Protein AF-A0A131XRS8-F1 (afdb_monomer)

Radius of gyration: 28.06 Å; Cα contacts (8 Å, |Δi|>4): 488; chains: 1; bounding box: 58×89×79 Å

Secondary structure (DSSP, 8-state):
--TTHHHHHHHHHHHHHHHH-S---HHHHHHHHHHHHHHHTSS-HHHHHHHHHHHHHHHHHHHHHHHHHHHHH-----S---GGGGGG--SSPPTTS-HHHHHHHHHHHHHHHHHTTPPPSSSTT-----HHHHHHHHHHHHHH-HHHHHH-HHHHHHIIIIIHHHHHHHHSGGG-SS-S---HHHHHHHHHHHHHHHHHHTTT-HHHHHHHHHHHHHTTSTTS-HHHHHHHHHHHHHHHT-HHHHHHHIIIIITSTTS--HHHHHHHHHHHHHHHHHHS-------------------------------------------------EEEETTEEEE--TTT-BTTB---TTTT-TT-SSPPPPPTTHHHHHHHHHHHHHHHHHHHHHHHHHHHHHHTT-TT---HHHHHHHHHHHHHHHHHHHHHHHHHHHHB-SHHHHHHHHHHHHHH-

Foldseek 3Di:
DPPCPVLLVLLVVLLCVQQVDPPQFALRLLQSLLSLLVQLPDPDPVSVVSSLVSNLSNLVSLLVVVVVVCVVPDPDDQPDDDLVVPLVPALFFDPSDDGSLRRNLLVLLQLLCVLVVHHRHNNPPNNDDDNLSSLVSLLSCLQPRVVSCVRDVSSLSCVAVGVLVSLVLLPDPPNDPDDDDDFQLNLLSSLSSLLSCLVRPCVSCVPSNLVSLVVLLVQLDPVHPPLSNLSSLLSLLVQLLALVSLLCLCVSALPDPPHDNSSLSNLQSLLVSLVCLQVVPDQPPPPPPDPDDDDDDDDDDDDDDDDDDDDDDDDDDDDPDPPPDDPFWWFADPNDIFGQDPVLADQSGRDRPQSPPNVDRDRDDDDTNSSNNSSLSSLLSNLVSLLVLLVVLVVVCVVVVVPPPSPVVSVVSSVSSLVSNVVSSCSRLVSRCVRTPDPVSNVSSVVSVVSSD

Organism: Ixodes ricinus (NCBI:txid34613)

pLDDT: mean 84.42, std 19.64, range [26.69, 98.5]

Nearest PDB structures (foldseek):
  5xbk-assembly4_C  TM=3.001E-01  e=2.025E-02  Homo sapiens
  7jtk-assembly1_X  TM=3.242E-01  e=5.800E-02  Chlamydomonas reinhardtii
  6qb5-assembly4_D  TM=3.176E-01  e=1.808E-01  Homo sapiens
  2xpi-assembly1_A  TM=1.684E-01  e=1.992E+00  Schizosaccharomyces pombe

InterPro domains:
  IPR032629 Mon2/Sec7/BIG1-like, dimerisation and cyclophilin-binding domain [PF16213] (1-70)
  IPR032691 Mon2/Sec7/BIG1-like, HUS domain [PF12783] (101-262)

Mean predicted aligned error: 9.71 Å

Solvent-accessible surface area (backbone atoms only — not comparable to full-atom values): 26339 Å² total; per-residue (Å²): 130,76,84,59,53,68,61,46,53,47,52,53,50,53,49,52,57,60,71,74,43,80,85,67,51,59,75,60,35,31,51,55,52,30,51,35,52,56,42,31,75,44,91,49,65,70,46,15,55,52,23,51,55,48,44,55,52,51,56,50,47,41,49,52,43,26,55,53,49,49,71,72,64,53,93,70,85,63,75,87,81,64,71,74,69,60,75,78,59,64,63,65,58,63,86,68,48,53,75,45,46,24,45,39,49,45,52,50,52,25,44,55,32,36,48,74,71,43,79,41,63,53,41,67,90,52,87,78,72,57,52,58,59,34,41,49,51,52,32,50,47,57,66,74,45,48,62,60,39,71,73,36,69,70,45,40,45,46,44,62,75,44,48,49,54,49,55,55,46,72,69,38,83,85,68,56,101,65,83,96,66,87,57,43,49,52,54,46,41,51,52,52,36,50,46,42,46,52,76,77,37,36,95,82,35,57,76,61,41,52,55,52,52,52,50,43,46,60,30,48,42,87,90,45,57,68,59,52,24,45,50,29,48,41,49,47,31,53,48,27,57,31,36,69,56,52,49,49,38,32,68,73,18,49,72,37,95,90,47,66,44,56,47,28,50,44,36,34,43,44,19,51,42,48,50,44,58,59,71,67,52,77,84,71,80,73,81,75,81,74,86,76,89,73,91,81,93,82,90,83,91,82,90,82,82,84,88,80,88,83,89,89,77,95,76,81,88,73,87,86,68,94,63,86,68,72,87,70,46,30,36,48,38,98,87,39,75,37,44,48,48,78,85,60,47,54,86,78,45,73,51,55,75,72,69,64,50,73,89,44,71,65,75,67,87,76,62,84,21,51,64,54,36,49,40,51,41,30,55,51,22,40,48,53,20,53,51,49,47,52,55,48,53,52,53,54,38,61,74,67,70,45,88,88,58,72,51,69,62,59,58,48,49,54,52,46,56,49,64,43,31,45,67,21,48,52,61,31,52,53,51,50,51,75,11,42,71,36,70,68,63,38,50,51,49,52,52,48,52,61,71,70,104

Sequence (453 aa):
MESGIEELKLLQTVTLLLTANSVVQGDTLAKALVLCFRLHFTKNSTTNNTASATVRQLVAAVFERVQAEDAALGDVKTDNLNLEELKAGSRHPPKSLQPCAADAFLLFQDLVQMVNADQPLWLIGLTEMTRTLGLELLESILASFPEAFLRHPEFRFLLKERVCPLVIKLFSPNARQAPDRPFFPISMRLVRVVSVLIHRFYATLVTECEIFLSLVVKFLDHEKPNWQRTLALEVLHRMCTQPELLRSFCESYDMKDHSTKIFQDMVNALGAYVQALFVNAPCHHHHYYHPVGGGGPGMGPGAGAAPSVPAGGAGGGGSTASLAQPPQAAFLYRGVWMPLLPHVASPGVPKATYMEMLDRVEPPTIADGYGVSLGYLCLLDIVSSITTVVERDEKEAAARGTEGAADTLNGRLHRQLVSSSWCGLLAALSLLLDASTEEAATEEILKTMQRFA

Structure (mmCIF, N/CA/C/O backbone):
data_AF-A0A131XRS8-F1
#
_entry.id   AF-A0A131XRS8-F1
#
loop_
_atom_site.group_PDB
_atom_site.id
_atom_site.type_symbol
_atom_site.label_atom_id
_atom_site.label_alt_id
_atom_site.label_comp_id
_atom_site.label_asym_id
_atom_site.label_entity_id
_atom_site.label_seq_id
_atom_site.pdbx_PDB_ins_code
_atom_site.Cartn_x
_atom_site.Cartn_y
_atom_site.Cartn_z
_atom_site.occupancy
_atom_site.B_iso_or_equiv
_atom_site.auth_seq_id
_atom_site.auth_comp_id
_atom_site.auth_asym_id
_atom_site.auth_atom_id
_atom_site.pdbx_PDB_model_num
ATOM 1 N N . MET A 1 1 ? -33.907 -24.112 21.592 1.00 45.97 1 MET A N 1
ATOM 2 C CA . MET A 1 1 ? -33.484 -22.699 21.595 1.00 45.97 1 MET A CA 1
ATOM 3 C C . MET A 1 1 ? -32.416 -22.599 20.521 1.00 45.97 1 MET A C 1
ATOM 5 O O . MET A 1 1 ? -31.405 -23.280 20.639 1.00 45.97 1 MET A O 1
ATOM 9 N N . GLU A 1 2 ? -32.727 -21.959 19.396 1.00 54.91 2 GLU A N 1
ATOM 10 C CA . GLU A 1 2 ? -31.863 -21.921 18.207 1.00 54.91 2 GLU A CA 1
ATOM 11 C C . GLU A 1 2 ? -30.539 -21.227 18.565 1.00 54.91 2 GLU A C 1
ATOM 13 O O . GLU A 1 2 ? -30.505 -20.037 18.871 1.00 54.91 2 GLU A O 1
ATOM 18 N N . SER A 1 3 ? -29.460 -22.010 18.628 1.00 71.44 3 SER A N 1
ATOM 19 C CA . SER A 1 3 ? -28.134 -21.537 19.033 1.00 71.44 3 SER A CA 1
ATOM 20 C C . SER A 1 3 ? -27.657 -20.424 18.092 1.00 71.44 3 SER A C 1
ATOM 22 O O . SER A 1 3 ? -27.620 -20.629 16.880 1.00 71.44 3 SER A O 1
ATOM 24 N N . GLY A 1 4 ? -27.283 -19.261 18.633 1.00 77.31 4 GLY A N 1
ATOM 25 C CA . GLY A 1 4 ? -26.708 -18.152 17.862 1.00 77.31 4 GLY A CA 1
ATOM 26 C C . GLY A 1 4 ? -27.654 -16.983 17.556 1.00 77.31 4 GLY A C 1
ATOM 27 O O . GLY A 1 4 ? -27.188 -15.940 17.101 1.00 77.31 4 GLY A O 1
ATOM 28 N N . ILE A 1 5 ? -28.972 -17.114 17.763 1.00 86.81 5 ILE A N 1
ATOM 29 C CA . ILE A 1 5 ? -29.929 -16.052 17.387 1.00 86.81 5 ILE A CA 1
ATOM 30 C C . ILE A 1 5 ? -29.775 -14.799 18.234 1.00 86.81 5 ILE A C 1
ATOM 32 O O . ILE A 1 5 ? -29.899 -13.686 17.720 1.00 86.81 5 ILE A O 1
ATOM 36 N N . GLU A 1 6 ? -29.550 -14.970 19.531 1.00 89.56 6 GLU A N 1
ATOM 37 C CA . GLU A 1 6 ? -29.418 -13.850 20.458 1.00 89.56 6 GLU A CA 1
ATOM 38 C C . GLU A 1 6 ? -28.185 -13.023 20.105 1.00 89.56 6 GLU A C 1
ATOM 40 O O . GLU A 1 6 ? -28.276 -11.803 19.997 1.00 89.56 6 GLU A O 1
ATOM 45 N N . GLU A 1 7 ? -27.069 -13.685 19.802 1.00 93.06 7 GLU A N 1
ATOM 46 C CA . GLU A 1 7 ? -25.827 -13.053 19.375 1.00 93.06 7 GLU A CA 1
ATOM 47 C C . GLU A 1 7 ? -25.999 -12.288 18.058 1.00 93.06 7 GLU A C 1
ATOM 49 O O . GLU A 1 7 ? -25.527 -11.158 17.937 1.00 93.06 7 GLU A O 1
ATOM 54 N N . LEU A 1 8 ? -26.718 -12.856 17.083 1.00 92.25 8 LEU A N 1
ATOM 55 C CA . LEU A 1 8 ? -26.992 -12.185 15.809 1.00 92.25 8 LEU A CA 1
ATOM 56 C C . LEU A 1 8 ? -27.886 -10.953 15.986 1.00 92.25 8 LEU A C 1
ATOM 58 O O . LEU A 1 8 ? -27.578 -9.889 15.446 1.00 92.25 8 LEU A O 1
ATOM 62 N N . LYS A 1 9 ? -28.963 -11.060 16.774 1.00 93.44 9 LYS A N 1
ATOM 63 C CA . LYS A 1 9 ? -29.832 -9.913 17.089 1.00 93.44 9 LYS A CA 1
ATOM 64 C C . LYS A 1 9 ? -29.069 -8.820 17.827 1.00 93.44 9 LYS A C 1
ATOM 66 O O . LYS A 1 9 ? -29.306 -7.633 17.596 1.00 93.44 9 LYS A O 1
ATOM 71 N N . LEU A 1 10 ? -28.140 -9.214 18.690 1.00 94.44 10 LEU A N 1
ATOM 72 C CA . LEU A 1 10 ? -27.289 -8.293 19.419 1.00 94.44 10 LEU A CA 1
ATOM 73 C C . LEU A 1 10 ? -26.349 -7.549 18.456 1.00 94.44 10 LEU A C 1
ATOM 75 O O . LEU A 1 10 ? -26.332 -6.319 18.477 1.00 94.44 10 LEU A O 1
ATOM 79 N N . LEU A 1 11 ? -25.658 -8.254 17.552 1.00 94.88 11 LEU A N 1
ATOM 80 C CA . LEU A 1 11 ? -24.825 -7.634 16.509 1.00 94.88 11 LEU A CA 1
ATOM 81 C C . LEU A 1 11 ? -25.625 -6.657 15.641 1.00 94.88 11 LEU A C 1
ATOM 83 O O . LEU A 1 11 ? -25.175 -5.535 15.420 1.00 94.88 11 LEU A O 1
ATOM 87 N N . GLN A 1 12 ? -26.823 -7.042 15.196 1.00 94.31 12 GLN A N 1
ATOM 88 C CA . GLN A 1 12 ? -27.704 -6.177 14.401 1.00 94.31 12 GLN A CA 1
ATOM 89 C C . GLN A 1 12 ? -28.099 -4.905 15.160 1.00 94.31 12 GLN A C 1
ATOM 91 O O . GLN A 1 12 ? -28.026 -3.805 14.614 1.00 94.31 12 GLN A O 1
ATOM 96 N N . THR A 1 13 ? -28.476 -5.048 16.433 1.00 94.19 13 THR A N 1
ATOM 97 C CA . THR A 1 13 ? -28.906 -3.922 17.274 1.00 94.19 13 THR A CA 1
ATOM 98 C C . THR A 1 13 ? -27.754 -2.957 17.543 1.00 94.19 13 THR A C 1
ATOM 100 O O . THR A 1 13 ? -27.927 -1.748 17.411 1.00 94.19 13 THR A O 1
ATOM 103 N N . VAL A 1 14 ? -26.567 -3.478 17.874 1.00 94.31 14 VAL A N 1
ATOM 104 C CA . VAL A 1 14 ? -25.366 -2.656 18.088 1.00 94.31 14 VAL A CA 1
ATOM 105 C C . VAL A 1 14 ? -24.944 -1.961 16.799 1.00 94.31 14 VAL A C 1
ATOM 107 O O . VAL A 1 14 ? -24.640 -0.772 16.835 1.00 94.31 14 VAL A O 1
ATOM 110 N N 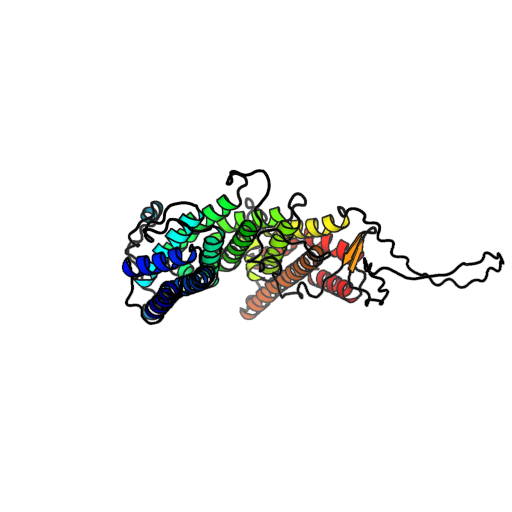. THR A 1 15 ? -24.986 -2.667 15.664 1.00 94.31 15 THR A N 1
ATOM 111 C CA . THR A 1 15 ? -24.682 -2.078 14.353 1.00 94.31 15 THR A CA 1
ATOM 112 C C . THR A 1 15 ? -25.579 -0.877 14.098 1.00 94.31 15 THR A C 1
ATOM 114 O O . THR A 1 15 ? -25.073 0.225 13.931 1.00 94.31 15 THR A O 1
ATOM 117 N N . LEU A 1 16 ? -26.901 -1.061 14.177 1.00 94.25 16 LEU A N 1
ATOM 118 C CA . LEU A 1 16 ? -27.862 0.015 13.948 1.00 94.25 16 LEU A CA 1
ATOM 119 C C . LEU A 1 16 ? -27.659 1.189 14.914 1.00 94.25 16 LEU A C 1
ATOM 121 O O . LEU A 1 16 ? -27.675 2.342 14.490 1.00 94.25 16 LEU A O 1
ATOM 125 N N . LEU A 1 17 ? -27.452 0.909 16.203 1.00 92.81 17 LEU A N 1
ATOM 126 C CA . LEU A 1 17 ? -27.265 1.940 17.223 1.00 92.81 17 LEU A CA 1
ATOM 127 C C . LEU A 1 17 ? -26.043 2.821 16.933 1.00 92.81 17 LEU A C 1
ATOM 129 O O . LEU A 1 17 ? -26.112 4.038 17.107 1.00 92.81 17 LEU A O 1
ATOM 133 N N . LEU A 1 18 ? -24.938 2.211 16.500 1.00 93.00 18 LEU A N 1
ATOM 134 C CA . LEU A 1 18 ? -23.687 2.913 16.235 1.00 93.00 18 LEU A CA 1
ATOM 135 C C . LEU A 1 18 ? -23.654 3.563 14.846 1.00 93.00 18 LEU A C 1
ATOM 137 O O . LEU A 1 18 ? -23.062 4.627 14.695 1.00 93.00 18 LEU A O 1
ATOM 141 N N . THR A 1 19 ? -24.296 2.990 13.832 1.00 92.31 19 THR A N 1
ATOM 142 C CA . THR A 1 19 ? -24.294 3.594 12.491 1.00 92.31 19 THR A CA 1
ATOM 143 C C . THR A 1 19 ? -25.358 4.677 12.326 1.00 92.31 19 THR A C 1
ATOM 145 O O . THR A 1 19 ? -25.192 5.554 11.489 1.00 92.31 19 THR A O 1
ATOM 148 N N . ALA A 1 20 ? -26.453 4.644 13.096 1.00 89.62 20 ALA A N 1
ATOM 149 C CA . ALA A 1 20 ? -27.549 5.603 12.937 1.00 89.62 20 ALA A CA 1
ATOM 150 C C . ALA A 1 20 ? -27.345 6.923 13.696 1.00 89.62 20 ALA A C 1
ATOM 152 O O . ALA A 1 20 ? -27.911 7.936 13.299 1.00 89.62 20 ALA A O 1
ATOM 153 N N . ASN A 1 21 ? -26.581 6.924 14.796 1.00 85.25 21 ASN A N 1
ATOM 154 C CA . ASN A 1 21 ? -26.464 8.081 15.686 1.00 85.25 21 ASN A CA 1
ATOM 155 C C . ASN A 1 21 ? -25.031 8.264 16.205 1.00 85.25 21 ASN A C 1
ATOM 157 O O . ASN A 1 21 ? -24.323 7.291 16.458 1.00 85.25 21 ASN A O 1
ATOM 161 N N . SER A 1 22 ? -24.642 9.510 16.486 1.00 85.12 22 SER A N 1
ATOM 162 C CA . SER A 1 22 ? -23.372 9.864 17.145 1.00 85.12 22 SER A CA 1
ATOM 163 C C . SER A 1 22 ? -23.469 9.954 18.675 1.00 85.12 22 SER A C 1
ATOM 165 O O . SER A 1 22 ? -22.486 10.270 19.331 1.00 85.12 22 SER A O 1
ATOM 167 N N . VAL A 1 23 ? -24.636 9.645 19.258 1.00 88.44 23 VAL A N 1
ATOM 168 C CA . VAL A 1 23 ? -24.903 9.754 20.708 1.00 88.44 23 VAL A CA 1
ATOM 169 C C . VAL A 1 23 ? -24.022 8.810 21.536 1.00 88.44 23 VAL A C 1
ATOM 171 O O . VAL A 1 23 ? -23.681 9.110 22.678 1.00 88.44 23 VAL A O 1
ATOM 174 N N . VAL A 1 24 ? -23.657 7.652 20.979 1.00 92.19 24 VAL A N 1
ATOM 175 C CA . VAL A 1 24 ? -22.820 6.667 21.672 1.00 92.19 24 VAL A CA 1
ATOM 176 C C . VAL A 1 24 ? -21.345 7.007 21.471 1.00 92.19 24 VAL A C 1
ATOM 178 O O . VAL A 1 24 ? -20.814 6.790 20.378 1.00 92.19 24 VAL A O 1
ATOM 181 N N . GLN A 1 25 ? -20.709 7.501 22.537 1.00 93.62 25 GLN A N 1
ATOM 182 C CA . GLN A 1 25 ? -19.311 7.952 22.586 1.00 93.62 25 GLN A CA 1
ATOM 183 C C . GLN A 1 25 ? -18.570 7.379 23.809 1.00 93.62 25 GLN A C 1
ATOM 185 O O . GLN A 1 25 ? -19.194 6.849 24.744 1.00 93.62 25 GLN A O 1
ATOM 190 N N . GLY A 1 26 ? -17.240 7.489 23.815 1.00 94.38 26 GLY A N 1
ATOM 191 C CA . GLY A 1 26 ? -16.381 7.177 24.958 1.00 94.38 26 GLY A CA 1
ATOM 192 C C . GLY A 1 26 ? -16.512 5.734 25.453 1.00 94.38 26 GLY A C 1
ATOM 193 O O . GLY A 1 26 ? -16.621 4.788 24.673 1.00 94.38 26 GLY A O 1
ATOM 194 N N . ASP A 1 27 ? -16.547 5.543 26.777 1.00 94.50 27 ASP A N 1
ATOM 195 C CA . ASP A 1 27 ? -16.618 4.211 27.405 1.00 94.50 27 ASP A CA 1
ATOM 196 C C . ASP A 1 27 ? -17.818 3.365 26.925 1.00 94.50 27 ASP A C 1
ATOM 198 O O . ASP A 1 27 ? -17.756 2.134 26.937 1.00 94.50 27 ASP A O 1
ATOM 202 N N . THR A 1 28 ? -18.927 3.993 26.517 1.00 94.81 28 THR A N 1
ATOM 203 C CA . THR A 1 28 ? -20.107 3.264 26.019 1.00 94.81 28 THR A CA 1
ATOM 204 C C . THR A 1 28 ? -19.855 2.708 24.620 1.00 94.81 28 THR A C 1
ATOM 206 O O . THR A 1 28 ? -20.197 1.555 24.351 1.00 94.81 28 THR A O 1
ATOM 209 N N . LEU A 1 29 ? -19.202 3.491 23.756 1.00 96.56 29 LEU A N 1
ATOM 210 C CA . LEU A 1 29 ? -18.759 3.039 22.439 1.00 96.56 29 LEU A CA 1
ATOM 211 C C . LEU A 1 29 ? -17.723 1.917 22.570 1.00 96.56 29 LEU A C 1
ATOM 213 O O . LEU A 1 29 ? -17.871 0.879 21.926 1.00 96.56 29 LEU A O 1
ATOM 217 N N . ALA A 1 30 ? -16.741 2.080 23.462 1.00 96.75 30 ALA A N 1
ATOM 218 C CA . ALA A 1 30 ? -15.726 1.065 23.738 1.00 96.75 30 ALA A CA 1
ATOM 219 C C . ALA A 1 30 ? -16.360 -0.286 24.097 1.00 96.75 30 ALA A C 1
ATOM 221 O O . ALA A 1 30 ? -16.043 -1.310 23.497 1.00 96.75 30 ALA A O 1
ATOM 222 N N . LYS A 1 31 ? -17.319 -0.291 25.034 1.00 95.62 31 LYS A N 1
ATOM 223 C CA . LYS A 1 31 ? -18.032 -1.510 25.455 1.00 95.62 31 LYS A CA 1
ATOM 224 C C . LYS A 1 31 ? -18.799 -2.164 24.307 1.00 95.62 31 LYS A C 1
ATOM 226 O O . LYS A 1 31 ? -18.785 -3.390 24.199 1.00 95.62 31 LYS A O 1
ATOM 231 N N . ALA A 1 32 ? -19.452 -1.367 23.461 1.00 95.38 32 ALA A N 1
ATOM 232 C CA . ALA A 1 32 ? -20.179 -1.873 22.301 1.00 95.38 32 ALA A CA 1
ATOM 233 C C . ALA A 1 32 ? -19.231 -2.534 21.283 1.00 95.38 32 ALA A C 1
ATOM 235 O O . ALA A 1 32 ? -19.496 -3.649 20.834 1.00 95.38 32 ALA A O 1
ATOM 236 N N . LEU A 1 33 ? -18.088 -1.902 20.994 1.00 96.31 33 LEU A N 1
ATOM 237 C CA . LEU A 1 33 ? -17.054 -2.457 20.116 1.00 96.31 33 LEU A CA 1
ATOM 238 C C . LEU A 1 33 ? -16.447 -3.740 20.692 1.00 96.31 33 LEU A C 1
ATOM 240 O O . LEU A 1 33 ? -16.397 -4.754 19.996 1.00 96.31 33 LEU A O 1
ATOM 244 N N . VAL A 1 34 ? -16.038 -3.732 21.968 1.00 96.12 34 VAL A N 1
ATOM 245 C CA . VAL A 1 34 ? -15.481 -4.909 22.663 1.00 96.12 34 VAL A CA 1
ATOM 246 C C . VAL A 1 34 ? -16.432 -6.093 22.566 1.00 96.12 34 VAL A C 1
ATOM 248 O O . VAL A 1 34 ? -16.001 -7.219 22.325 1.00 96.12 34 VAL A O 1
ATOM 251 N N . LEU A 1 35 ? -17.730 -5.855 22.728 1.00 94.69 35 LEU A N 1
ATOM 252 C CA . LEU A 1 35 ? -18.728 -6.900 22.600 1.00 94.69 35 LEU A CA 1
ATOM 253 C C . LEU A 1 35 ? -18.749 -7.503 21.178 1.00 94.69 35 LEU A C 1
ATOM 255 O O . LEU A 1 35 ? -18.764 -8.727 21.053 1.00 94.69 35 LEU A O 1
ATOM 259 N N . CYS A 1 36 ? -18.667 -6.690 20.120 1.00 95.06 36 CYS A N 1
ATOM 260 C CA . CYS A 1 36 ? -18.605 -7.184 18.740 1.00 95.06 36 CYS A CA 1
ATOM 261 C C . CYS A 1 36 ? -17.319 -7.979 18.480 1.00 95.06 36 CYS A C 1
ATOM 263 O O . CYS A 1 36 ? -17.376 -9.069 17.909 1.00 95.06 36 CYS A O 1
ATOM 265 N N . PHE A 1 37 ? -16.173 -7.491 18.965 1.00 94.94 37 PHE A N 1
ATOM 266 C CA . PHE A 1 37 ? -14.907 -8.220 18.881 1.00 94.94 37 PHE A CA 1
ATOM 267 C C . PHE A 1 37 ? -14.966 -9.562 19.621 1.00 94.94 37 PHE A C 1
ATOM 269 O O . PHE A 1 37 ? -14.533 -10.580 19.092 1.00 94.94 37 PHE A O 1
ATOM 276 N N . ARG A 1 38 ? -15.551 -9.611 20.821 1.00 93.50 38 ARG A N 1
ATOM 277 C CA . ARG A 1 38 ? -15.696 -10.865 21.575 1.00 93.50 38 ARG A CA 1
ATOM 278 C C . ARG A 1 38 ? -16.608 -11.867 20.873 1.00 93.50 38 ARG A C 1
ATOM 280 O O . ARG A 1 38 ? -16.320 -13.060 20.906 1.00 93.50 38 ARG A O 1
ATOM 287 N N . LEU A 1 39 ? -17.675 -11.399 20.222 1.00 92.56 39 LEU A N 1
ATOM 288 C CA . LEU A 1 39 ? -18.552 -12.258 19.422 1.00 92.56 39 LEU A CA 1
ATOM 289 C C . LEU A 1 39 ? -17.844 -12.825 18.183 1.00 92.56 39 LEU A C 1
ATOM 291 O O . LEU A 1 39 ? -18.131 -13.956 17.787 1.00 92.56 39 LEU A O 1
ATOM 295 N N . HIS A 1 40 ? -16.879 -12.098 17.617 1.00 91.81 40 HIS A N 1
ATOM 296 C CA . HIS A 1 40 ? -16.065 -12.588 16.505 1.00 91.81 40 HIS A CA 1
ATOM 297 C C . HIS A 1 40 ? -15.218 -13.810 16.886 1.00 91.81 40 HIS A C 1
ATOM 299 O O . HIS A 1 40 ? -15.100 -14.735 16.092 1.00 91.81 40 HIS A O 1
ATOM 305 N N . PHE A 1 41 ? -14.723 -13.895 18.120 1.00 87.31 41 PHE A N 1
ATOM 306 C CA . PHE A 1 41 ? -13.934 -15.045 18.588 1.00 87.31 41 PHE A CA 1
ATOM 307 C C . PHE A 1 41 ? -14.781 -16.187 19.176 1.00 87.31 41 PHE A C 1
ATOM 309 O O . PHE A 1 41 ? -14.272 -17.070 19.867 1.00 87.31 41 PHE A O 1
ATOM 316 N N . THR A 1 42 ? -16.086 -16.214 18.891 1.00 87.81 42 THR A N 1
ATOM 317 C CA . THR A 1 42 ? -16.954 -17.331 19.288 1.00 87.81 42 THR A CA 1
ATOM 318 C C . THR A 1 42 ? -16.767 -18.555 18.386 1.00 87.81 42 THR A C 1
ATOM 320 O O . THR A 1 42 ? -16.342 -18.468 17.234 1.00 87.81 42 THR A O 1
ATOM 323 N N . LYS A 1 43 ? -17.118 -19.736 18.915 1.00 86.69 43 LYS A N 1
ATOM 324 C CA . LYS A 1 43 ? -17.008 -21.018 18.194 1.00 86.69 43 LYS A CA 1
ATOM 325 C C . LYS A 1 43 ? -18.068 -21.199 17.097 1.00 86.69 43 LYS A C 1
ATOM 327 O O . LYS A 1 43 ? -17.918 -22.078 16.253 1.00 86.69 43 LYS A O 1
ATOM 332 N N . ASN A 1 44 ? -19.149 -20.417 17.118 1.00 89.25 44 ASN A N 1
ATOM 333 C CA . ASN A 1 44 ? -20.215 -20.500 16.121 1.00 89.25 44 ASN A CA 1
ATOM 334 C C . ASN A 1 44 ? -19.788 -19.756 14.847 1.00 89.25 44 ASN A C 1
ATOM 336 O O . ASN A 1 44 ? -19.615 -18.541 14.873 1.00 89.25 44 ASN A O 1
ATOM 340 N N . SER A 1 45 ? -19.642 -20.478 13.731 1.00 89.12 45 SER A N 1
ATOM 341 C CA . SER A 1 45 ? -19.153 -19.908 12.468 1.00 89.12 45 SER A CA 1
ATOM 342 C C . SER A 1 45 ? -20.054 -18.801 11.908 1.00 89.12 45 SER A C 1
ATOM 344 O O . SER A 1 45 ? -19.540 -17.792 11.431 1.00 89.12 45 SER A O 1
ATOM 346 N N . THR A 1 46 ? -21.379 -18.937 12.009 1.00 89.88 46 THR A N 1
ATOM 347 C CA . THR A 1 46 ? -22.322 -17.917 11.526 1.00 89.88 46 THR A CA 1
ATOM 348 C C . THR A 1 46 ? -22.179 -16.625 12.326 1.00 89.88 46 THR A C 1
ATOM 350 O O . THR A 1 46 ? -22.068 -15.541 11.746 1.00 89.88 46 THR A O 1
ATOM 353 N N . THR A 1 47 ? -22.123 -16.737 13.657 1.00 92.25 47 THR A N 1
ATOM 354 C CA . THR A 1 47 ? -21.920 -15.591 14.554 1.00 92.25 47 THR A CA 1
ATOM 355 C C . THR A 1 47 ? -20.553 -14.955 14.331 1.00 92.25 47 THR A C 1
ATOM 357 O O . THR A 1 47 ? -20.469 -13.738 14.212 1.00 92.25 47 THR A O 1
ATOM 360 N N . ASN A 1 48 ? -19.500 -15.765 14.206 1.00 91.38 48 ASN A N 1
ATOM 361 C CA . ASN A 1 48 ? -18.133 -15.314 13.959 1.00 91.38 48 ASN A CA 1
ATOM 362 C C . ASN A 1 48 ? -18.025 -14.501 12.656 1.00 91.38 48 ASN A C 1
ATOM 364 O O . ASN A 1 48 ? -17.537 -13.369 12.683 1.00 91.38 48 ASN A O 1
ATOM 368 N N . ASN A 1 49 ? -18.533 -15.036 11.539 1.00 91.44 49 ASN A N 1
ATOM 369 C CA . ASN A 1 49 ? -18.480 -14.369 10.235 1.00 91.44 49 ASN A CA 1
ATOM 370 C C . ASN A 1 49 ? -19.282 -13.061 10.237 1.00 91.44 49 ASN A C 1
ATOM 372 O O . ASN A 1 49 ? -18.797 -12.033 9.765 1.00 91.44 49 ASN A O 1
ATOM 376 N N . THR A 1 50 ? -20.484 -13.085 10.824 1.00 93.88 50 THR A N 1
ATOM 377 C CA . THR A 1 50 ? -21.328 -11.887 10.950 1.00 93.88 50 THR A CA 1
ATOM 378 C C . THR A 1 50 ? -20.640 -10.831 11.813 1.00 93.88 50 THR A C 1
ATOM 380 O O . THR A 1 50 ? -20.538 -9.678 11.408 1.00 93.88 50 THR A O 1
ATOM 383 N N . ALA A 1 51 ? -20.089 -11.227 12.963 1.00 94.25 51 ALA A N 1
ATOM 384 C CA . ALA A 1 51 ? -19.353 -10.330 13.844 1.00 94.25 51 ALA A CA 1
ATOM 385 C C . ALA A 1 51 ? -18.101 -9.755 13.170 1.00 94.25 51 ALA A C 1
ATOM 387 O O . ALA A 1 51 ? -17.810 -8.581 13.367 1.00 94.25 51 ALA A O 1
ATOM 388 N N . SER A 1 52 ? -17.389 -10.532 12.344 1.00 92.56 52 SER A N 1
ATOM 389 C CA . SER A 1 52 ? -16.231 -10.041 11.583 1.00 92.56 52 SER A CA 1
ATOM 390 C C . SER A 1 52 ? -16.615 -8.886 10.657 1.00 92.56 52 SER A C 1
ATOM 392 O O . SER A 1 52 ? -15.955 -7.845 10.653 1.00 92.56 52 SER A O 1
ATOM 394 N N . ALA A 1 53 ? -17.710 -9.043 9.907 1.00 93.88 53 ALA A N 1
ATOM 395 C CA . ALA A 1 53 ? -18.233 -7.994 9.038 1.00 93.88 53 ALA A CA 1
ATOM 396 C C . ALA A 1 53 ? -18.693 -6.773 9.850 1.00 93.88 53 ALA A C 1
ATOM 398 O O . ALA A 1 53 ? -18.317 -5.645 9.532 1.00 93.88 53 ALA A O 1
ATOM 399 N N . THR A 1 54 ? -19.425 -7.000 10.947 1.00 96.38 54 THR A N 1
ATOM 400 C CA . THR A 1 54 ? -19.870 -5.940 11.859 1.00 96.38 54 THR A CA 1
ATOM 401 C C . THR A 1 54 ? -18.695 -5.159 12.445 1.00 96.38 54 THR A C 1
ATOM 403 O O . THR A 1 54 ? -18.727 -3.937 12.439 1.00 96.38 54 THR A O 1
ATOM 406 N N . VAL A 1 55 ? -17.631 -5.820 12.912 1.00 96.50 55 VAL A N 1
ATOM 407 C CA . VAL A 1 55 ? -16.442 -5.148 13.462 1.00 96.50 55 VAL A CA 1
ATOM 408 C C . VAL A 1 55 ? -15.822 -4.207 12.431 1.00 96.50 55 VAL A C 1
ATOM 410 O O . VAL A 1 55 ? -15.558 -3.052 12.753 1.00 96.50 55 VAL A O 1
ATOM 413 N N . ARG A 1 56 ? -15.638 -4.659 11.184 1.00 96.06 56 ARG A N 1
ATOM 414 C CA . ARG A 1 56 ? -15.080 -3.819 10.108 1.00 96.06 56 ARG A CA 1
ATOM 415 C C . ARG A 1 56 ? -15.963 -2.609 9.825 1.00 96.06 56 ARG A C 1
ATOM 417 O O . ARG A 1 56 ? -15.457 -1.495 9.741 1.00 96.06 56 ARG A O 1
ATOM 424 N N . GLN A 1 57 ? -17.274 -2.826 9.734 1.00 96.69 57 GLN A N 1
ATOM 425 C CA . GLN A 1 57 ? -18.245 -1.758 9.512 1.00 96.69 57 GLN A CA 1
ATOM 426 C C . GLN A 1 57 ? -18.238 -0.738 10.656 1.00 96.69 57 GLN A C 1
ATOM 428 O O . GLN A 1 57 ? -18.239 0.461 10.408 1.00 96.69 57 GLN A O 1
ATOM 433 N N . LEU A 1 58 ? -18.210 -1.197 11.907 1.00 97.00 58 LEU A N 1
ATOM 434 C CA . LEU A 1 58 ? -18.223 -0.320 13.075 1.00 97.00 58 LEU A CA 1
ATOM 435 C C . LEU A 1 58 ? -16.928 0.478 13.216 1.00 97.00 58 LEU A C 1
ATOM 437 O O . LEU A 1 58 ? -16.979 1.660 13.538 1.00 97.00 58 LEU A O 1
ATOM 441 N N . VAL A 1 59 ? -15.779 -0.145 12.949 1.00 97.44 59 VAL A N 1
ATOM 442 C CA . VAL A 1 59 ? -14.487 0.550 12.923 1.00 97.44 59 VAL A CA 1
ATOM 443 C C . VAL A 1 59 ? -14.493 1.644 11.853 1.00 97.44 59 VAL A C 1
ATOM 445 O O . VAL A 1 59 ? -14.102 2.769 12.149 1.00 97.44 59 VAL A O 1
ATOM 448 N N . ALA A 1 60 ? -14.995 1.354 10.648 1.00 97.38 60 ALA A N 1
ATOM 449 C CA . ALA A 1 60 ? -15.155 2.363 9.602 1.00 97.38 60 ALA A CA 1
ATOM 450 C C . ALA A 1 60 ? -16.108 3.489 10.038 1.00 97.38 60 ALA A C 1
ATOM 452 O O . ALA A 1 60 ? -15.743 4.658 9.955 1.00 97.38 60 ALA A O 1
ATOM 453 N N . ALA A 1 61 ? -17.267 3.150 10.609 1.00 96.75 61 ALA A N 1
ATOM 454 C CA . ALA A 1 61 ? -18.248 4.126 11.082 1.00 96.75 61 ALA A CA 1
ATOM 455 C C . ALA A 1 61 ? -17.681 5.079 12.151 1.00 96.75 61 ALA A C 1
ATOM 457 O O . ALA A 1 61 ? -18.032 6.257 12.178 1.00 96.75 61 ALA A O 1
ATOM 458 N N . VAL A 1 62 ? -16.782 4.608 13.026 1.00 97.75 62 VAL A N 1
ATOM 459 C CA . VAL A 1 62 ? -16.098 5.479 14.000 1.00 97.75 62 VAL A CA 1
ATOM 460 C C . VAL A 1 62 ? -15.249 6.541 13.295 1.00 97.75 62 VAL A C 1
ATOM 462 O O . VAL A 1 62 ? -15.280 7.696 13.705 1.00 97.75 62 VAL A O 1
ATOM 465 N N . PHE A 1 63 ? -14.551 6.191 12.215 1.00 97.62 63 PHE A N 1
ATOM 466 C CA . PHE A 1 63 ? -13.748 7.141 11.439 1.00 97.62 63 PHE A CA 1
ATOM 467 C C . PHE A 1 63 ? -14.583 8.033 10.509 1.00 97.62 63 PHE A C 1
ATOM 469 O O . PHE A 1 63 ? -14.255 9.206 10.337 1.00 97.62 63 PHE A O 1
ATOM 476 N N . GLU A 1 64 ? -15.697 7.536 9.971 1.00 96.44 64 GLU A N 1
ATOM 477 C CA . GLU A 1 64 ? -16.663 8.358 9.226 1.00 96.44 64 GLU A CA 1
ATOM 478 C C . GLU A 1 64 ? -17.230 9.485 10.104 1.00 96.44 64 GLU A C 1
ATOM 480 O O . GLU A 1 64 ? -17.387 10.618 9.645 1.00 96.44 64 GLU A O 1
ATOM 485 N N . ARG A 1 65 ? -17.465 9.217 11.399 1.00 95.56 65 ARG A N 1
ATOM 486 C CA . ARG A 1 65 ? -17.863 10.258 12.362 1.00 95.56 65 ARG A CA 1
ATOM 487 C C . ARG A 1 65 ? -16.798 11.344 12.522 1.00 95.56 65 ARG A C 1
ATOM 489 O O . ARG A 1 65 ? -17.169 12.504 12.654 1.00 95.56 65 ARG A O 1
ATOM 496 N N . VAL A 1 66 ? -15.507 10.994 12.485 1.00 95.38 66 VAL A N 1
ATOM 497 C CA . VAL A 1 66 ? -14.407 11.980 12.528 1.00 95.38 66 VAL A CA 1
ATOM 498 C C . VAL A 1 66 ? -14.461 12.887 11.306 1.00 95.38 66 VAL A C 1
ATOM 500 O O . VAL A 1 66 ? -14.421 14.101 11.449 1.00 95.38 66 VAL A O 1
ATOM 503 N N . GLN A 1 67 ? -14.634 12.316 10.111 1.00 94.25 67 GLN A N 1
ATOM 504 C CA . GLN A 1 67 ? -14.750 13.106 8.882 1.00 94.25 67 GLN A CA 1
ATOM 505 C C . GLN A 1 67 ? -15.957 14.052 8.915 1.00 94.25 67 GLN A C 1
ATOM 507 O O . GLN A 1 67 ? -15.848 15.204 8.498 1.00 94.25 67 GLN A O 1
ATOM 512 N N . ALA A 1 68 ? -17.098 13.586 9.431 1.00 93.69 68 ALA A N 1
ATOM 513 C CA . ALA A 1 68 ? -18.284 14.421 9.596 1.00 93.69 68 ALA A CA 1
ATOM 514 C C . ALA A 1 68 ? -18.070 15.547 10.628 1.00 93.69 68 ALA A C 1
ATOM 516 O O . ALA A 1 68 ? -18.498 16.678 10.398 1.00 93.69 68 ALA A O 1
ATOM 517 N N . GLU A 1 69 ? -17.393 15.254 11.742 1.00 93.38 69 GLU A N 1
ATOM 518 C CA . GLU A 1 69 ? -17.034 16.226 12.784 1.00 93.38 69 GLU A CA 1
ATOM 519 C C . GLU A 1 69 ? -16.058 17.291 12.252 1.00 93.38 69 GLU A C 1
ATOM 521 O O . GLU A 1 69 ? -16.294 18.488 12.424 1.00 93.38 69 GLU A O 1
ATOM 526 N N . ASP A 1 70 ? -15.028 16.873 11.515 1.00 92.19 70 ASP A N 1
ATOM 527 C CA . ASP A 1 70 ? -14.048 17.756 10.876 1.00 92.19 70 ASP A CA 1
ATOM 528 C C . ASP A 1 70 ? -14.683 18.674 9.825 1.00 92.19 70 ASP A C 1
ATOM 530 O O . ASP A 1 70 ? -14.379 19.869 9.770 1.00 92.19 70 ASP A O 1
ATOM 534 N N . ALA A 1 71 ? -15.596 18.134 9.012 1.00 91.50 71 ALA A N 1
ATOM 535 C CA . ALA A 1 71 ? -16.322 18.905 8.008 1.00 91.50 71 ALA A CA 1
ATOM 536 C C . ALA A 1 71 ? -17.244 19.966 8.636 1.00 91.50 71 ALA A C 1
ATOM 538 O O . ALA A 1 71 ? -17.449 21.026 8.046 1.00 91.50 71 ALA A O 1
ATOM 539 N N . ALA A 1 72 ? -17.793 19.697 9.825 1.00 89.94 72 ALA A N 1
ATOM 540 C CA . ALA A 1 72 ? -18.692 20.612 10.520 1.00 89.94 72 ALA A CA 1
ATOM 541 C C . ALA A 1 72 ? -17.958 21.736 11.273 1.00 89.94 72 ALA A C 1
ATOM 543 O O . ALA A 1 72 ? -18.458 22.860 11.326 1.00 89.94 72 ALA A O 1
ATOM 544 N N . LEU A 1 73 ? -16.800 21.444 11.872 1.00 80.25 73 LEU A N 1
ATOM 545 C CA . LEU A 1 73 ? -16.094 22.370 12.769 1.00 80.25 73 LEU A CA 1
ATOM 546 C C . LEU A 1 73 ? -15.016 23.221 12.076 1.00 80.25 73 LEU A C 1
ATOM 548 O O . LEU A 1 73 ? -14.620 24.251 12.622 1.00 80.25 73 LEU A O 1
ATOM 552 N N . GLY A 1 74 ? -14.561 22.847 10.876 1.00 69.38 74 GLY A N 1
ATOM 553 C CA . GLY A 1 74 ? -13.462 23.540 10.195 1.00 69.38 74 GLY A CA 1
ATOM 554 C C . GLY A 1 74 ? -12.129 23.441 10.956 1.00 69.38 74 GLY A C 1
ATOM 555 O O . GLY A 1 74 ? -11.988 22.655 11.894 1.00 69.38 74 GLY A O 1
ATOM 556 N N . ASP A 1 75 ? -11.100 24.184 10.520 1.00 62.84 75 ASP A N 1
ATOM 557 C CA . ASP A 1 75 ? -9.771 24.215 11.169 1.00 62.84 75 ASP A CA 1
ATOM 558 C C . ASP A 1 75 ? -9.830 24.924 12.529 1.00 62.84 75 ASP A C 1
ATOM 560 O O . ASP A 1 75 ? -9.485 26.100 12.673 1.00 62.84 75 ASP A O 1
ATOM 564 N N . VAL A 1 76 ? -10.265 24.199 13.556 1.00 60.28 76 VAL A N 1
ATOM 565 C CA . VAL A 1 76 ? -10.153 24.653 14.940 1.00 60.28 76 VAL A CA 1
ATOM 566 C C . VAL A 1 76 ? -8.690 24.522 15.358 1.00 60.28 76 VAL A C 1
ATOM 568 O O . VAL A 1 76 ? -8.169 23.420 15.513 1.00 60.28 76 VAL A O 1
ATOM 571 N N . LYS A 1 77 ? -8.007 25.657 15.537 1.00 55.50 77 LYS A N 1
ATOM 572 C CA . LYS A 1 77 ? -6.661 25.687 16.121 1.00 55.50 77 LYS A CA 1
ATOM 573 C C . LYS A 1 77 ? -6.736 25.207 17.567 1.00 55.50 77 LYS A C 1
ATOM 575 O O . LYS A 1 77 ? -7.273 25.900 18.427 1.00 55.50 77 LYS A O 1
ATOM 580 N N . THR A 1 78 ? -6.200 24.026 17.826 1.00 57.09 78 THR A N 1
ATOM 581 C CA . THR A 1 78 ? -6.067 23.458 19.164 1.00 57.09 78 THR A CA 1
ATOM 582 C C . THR A 1 78 ? -4.846 24.038 19.870 1.00 57.09 78 THR A C 1
ATOM 584 O O . THR A 1 78 ? -3.708 23.840 19.446 1.00 57.09 78 THR A O 1
ATOM 587 N N . ASP A 1 79 ? -5.090 24.779 20.951 1.00 54.25 79 ASP A N 1
ATOM 588 C CA . ASP A 1 79 ? -4.047 25.286 21.844 1.00 54.25 79 ASP A CA 1
ATOM 589 C C . ASP A 1 79 ? -3.370 24.139 22.624 1.00 54.25 79 ASP A C 1
ATOM 591 O O . ASP A 1 79 ? -4.029 23.218 23.105 1.00 54.25 79 ASP A O 1
ATOM 595 N N . ASN A 1 80 ? -2.046 24.253 22.799 1.00 59.84 80 ASN A N 1
ATOM 596 C CA . ASN A 1 80 ? -1.187 23.465 23.700 1.00 59.84 80 ASN A CA 1
ATOM 597 C C . ASN A 1 80 ? -1.230 21.929 23.546 1.00 59.84 80 ASN A C 1
ATOM 599 O O . ASN A 1 80 ? -1.523 21.193 24.488 1.00 59.84 80 ASN A O 1
ATOM 603 N N . LEU A 1 81 ? -0.834 21.435 22.372 1.00 73.25 81 LEU A N 1
ATOM 604 C CA . LEU A 1 81 ? -0.523 20.020 22.144 1.00 73.25 81 LEU A CA 1
ATOM 605 C C . LEU A 1 81 ? 0.855 19.645 22.709 1.00 73.25 81 LEU A C 1
ATOM 607 O O . LEU A 1 81 ? 1.880 20.043 22.156 1.00 73.25 81 LEU A O 1
ATOM 611 N N . ASN A 1 82 ? 0.894 18.828 23.765 1.00 79.75 82 ASN A N 1
ATOM 612 C CA . ASN A 1 82 ? 2.132 18.222 24.258 1.00 79.75 82 ASN A CA 1
ATOM 613 C C . ASN A 1 82 ? 2.271 16.774 23.757 1.00 79.75 82 ASN A C 1
ATOM 615 O O . ASN A 1 82 ? 1.781 15.833 24.379 1.00 79.75 82 ASN A O 1
ATOM 619 N N . LEU A 1 83 ? 2.956 16.589 22.625 1.00 82.06 83 LEU A N 1
ATOM 620 C CA . LEU A 1 83 ? 3.156 15.275 21.990 1.00 82.06 83 LEU A CA 1
ATOM 621 C C . LEU A 1 83 ? 3.919 14.273 22.878 1.00 82.06 83 LEU A C 1
ATOM 623 O O . LEU A 1 83 ? 3.756 13.066 22.709 1.00 82.06 83 LEU A O 1
ATOM 627 N N . GLU A 1 84 ? 4.717 14.741 23.842 1.00 79.44 84 GLU A N 1
ATOM 628 C CA . GLU A 1 84 ? 5.447 13.857 24.762 1.00 79.44 84 GLU A CA 1
ATOM 629 C C . GLU A 1 84 ? 4.503 13.055 25.669 1.00 79.44 84 GLU A C 1
ATOM 631 O O . GLU A 1 84 ? 4.787 11.899 25.984 1.00 79.44 84 GLU A O 1
ATOM 636 N N . GLU A 1 85 ? 3.342 13.611 26.029 1.00 81.75 85 GLU A N 1
ATOM 637 C CA . GLU A 1 85 ? 2.342 12.916 26.854 1.00 81.75 85 GLU A CA 1
ATOM 638 C C . GLU A 1 85 ? 1.743 11.699 26.129 1.00 81.75 85 GLU A C 1
ATOM 640 O O . GLU A 1 85 ? 1.341 10.724 26.767 1.00 81.75 85 GLU A O 1
ATOM 645 N N . LEU A 1 86 ? 1.757 11.697 24.792 1.00 85.88 86 LEU A N 1
ATOM 646 C CA . LEU A 1 86 ? 1.239 10.596 23.976 1.00 85.88 86 LEU A CA 1
ATOM 647 C C . LEU A 1 86 ? 2.165 9.364 23.976 1.00 85.88 86 LEU A C 1
ATOM 649 O O . LEU A 1 86 ? 1.725 8.248 23.674 1.00 85.88 86 LEU A O 1
ATOM 653 N N . LYS A 1 87 ? 3.445 9.517 24.348 1.00 83.56 87 LYS A N 1
ATOM 654 C CA . LYS A 1 87 ? 4.432 8.418 24.343 1.00 83.56 87 LYS A CA 1
ATOM 655 C C . LYS A 1 87 ? 4.159 7.341 25.385 1.00 83.56 87 LYS A C 1
ATOM 657 O O . LYS A 1 87 ? 4.509 6.183 25.159 1.00 83.56 87 LYS A O 1
ATOM 662 N N . ALA A 1 88 ? 3.519 7.675 26.501 1.00 81.38 88 ALA A N 1
ATOM 663 C CA . ALA A 1 88 ? 3.154 6.678 27.507 1.00 81.38 88 ALA A CA 1
ATOM 664 C C . ALA A 1 88 ? 1.955 5.816 27.067 1.00 81.38 88 ALA A C 1
ATOM 666 O O . ALA A 1 88 ? 1.806 4.689 27.534 1.00 81.38 88 ALA A O 1
ATOM 667 N N . GLY A 1 89 ? 1.136 6.319 26.135 1.00 83.50 89 GLY A N 1
ATOM 668 C CA . GLY A 1 89 ? -0.206 5.796 25.903 1.00 83.50 89 GLY A CA 1
ATOM 669 C C . GLY A 1 89 ? -1.135 6.146 27.069 1.00 83.50 89 GLY A C 1
ATOM 670 O O . GLY A 1 89 ? -0.716 6.272 28.219 1.00 83.50 89 GLY A O 1
ATOM 671 N N . SER A 1 90 ? -2.416 6.339 26.776 1.00 88.38 90 SER A N 1
ATOM 672 C CA . SER A 1 90 ? -3.406 6.694 27.793 1.00 88.38 90 SER A CA 1
ATOM 673 C C . SER A 1 90 ? -4.753 6.062 27.474 1.00 88.38 90 SER A C 1
ATOM 675 O O . SER A 1 90 ? -5.099 5.857 26.311 1.00 88.38 90 SER A O 1
ATOM 677 N N . ARG A 1 91 ? -5.525 5.773 28.526 1.00 89.69 91 ARG A N 1
ATOM 678 C CA . ARG A 1 91 ? -6.949 5.427 28.408 1.00 89.69 91 ARG A CA 1
ATOM 679 C C . ARG A 1 91 ? -7.817 6.665 28.152 1.00 89.69 91 ARG A C 1
ATOM 681 O O . ARG A 1 91 ? -8.942 6.547 27.676 1.00 89.69 91 ARG A O 1
ATOM 688 N N . HIS A 1 92 ? -7.312 7.844 28.497 1.00 88.75 92 HIS A N 1
ATOM 689 C CA . HIS A 1 92 ? -7.992 9.112 28.273 1.00 88.75 92 HIS A CA 1
ATOM 690 C C . HIS A 1 92 ? -7.486 9.755 26.984 1.00 88.75 92 HIS A C 1
ATOM 692 O O . HIS A 1 92 ? -6.269 9.777 26.770 1.00 88.75 92 HIS A O 1
ATOM 698 N N . PRO A 1 93 ? -8.391 10.289 26.149 1.00 88.69 93 PRO A N 1
ATOM 699 C CA . PRO A 1 93 ? -7.991 10.896 24.897 1.00 88.69 93 PRO A CA 1
ATOM 700 C C . PRO A 1 93 ? -7.263 12.227 25.150 1.00 88.69 93 PRO A C 1
ATOM 702 O O . PRO A 1 93 ? -7.491 12.874 26.181 1.00 88.69 93 PRO A O 1
ATOM 705 N N . PRO A 1 94 ? -6.411 12.664 24.210 1.00 88.38 94 PRO A N 1
ATOM 706 C CA . PRO A 1 94 ? -5.842 14.006 24.220 1.00 88.38 94 PRO A CA 1
ATOM 707 C C . PRO A 1 94 ? -6.952 15.059 24.284 1.00 88.38 94 PRO A C 1
ATOM 709 O O . PRO A 1 94 ? -7.913 14.997 23.523 1.00 88.38 94 PRO A O 1
ATOM 712 N N . LYS A 1 95 ? -6.820 16.044 25.181 1.00 86.00 95 LYS A N 1
ATOM 713 C CA . LYS A 1 95 ? -7.843 17.093 25.387 1.00 86.00 95 LYS A CA 1
ATOM 714 C C . LYS A 1 95 ? -8.015 18.029 24.190 1.00 86.00 95 LYS A C 1
ATOM 716 O O . LYS A 1 95 ? -8.988 18.770 24.130 1.00 86.00 95 LYS A O 1
ATOM 721 N N . SER A 1 96 ? -7.045 18.024 23.289 1.00 87.38 96 SER A N 1
ATOM 722 C CA . SER A 1 96 ? -7.073 18.731 22.017 1.00 87.38 96 SER A CA 1
ATOM 723 C C . SER A 1 96 ? -8.071 18.118 21.033 1.00 87.38 96 SER A C 1
ATOM 725 O O . SER A 1 96 ? -8.639 18.837 20.219 1.00 87.38 96 SER A O 1
ATOM 727 N N . LEU A 1 97 ? -8.332 16.812 21.103 1.00 90.44 97 LEU A N 1
ATOM 728 C CA . LEU A 1 97 ? -9.219 16.160 20.149 1.00 90.44 97 LEU A CA 1
ATOM 729 C C . LEU A 1 97 ? -10.690 16.435 20.460 1.00 90.44 97 LEU A C 1
ATOM 731 O O . LEU A 1 97 ? -11.124 16.450 21.613 1.00 90.44 97 LEU A O 1
ATOM 735 N N . GLN A 1 98 ? -11.463 16.600 19.391 1.00 90.81 98 GLN A N 1
ATOM 736 C CA . GLN A 1 98 ? -12.919 16.625 19.453 1.00 90.81 98 GLN A CA 1
ATOM 737 C C . GLN A 1 98 ? -13.473 15.229 19.797 1.00 90.81 98 GLN A C 1
ATOM 739 O O . GLN A 1 98 ? -12.749 14.242 19.657 1.00 90.81 98 GLN A O 1
ATOM 744 N N . PRO A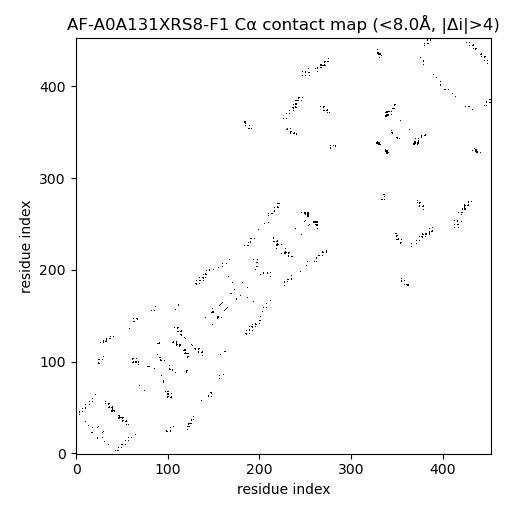 1 99 ? -14.724 15.108 20.278 1.00 92.38 99 PRO A N 1
ATOM 745 C CA . PRO A 1 99 ? -15.254 13.844 20.791 1.00 92.38 99 PRO A CA 1
ATOM 746 C C . PRO A 1 99 ? -15.163 12.655 19.824 1.00 92.38 99 PRO A C 1
ATOM 748 O O . PRO A 1 99 ? -14.759 11.569 20.244 1.00 92.38 99 PRO A O 1
ATOM 751 N N . CYS A 1 100 ? -15.495 12.827 18.539 1.00 94.81 100 CYS A N 1
ATOM 752 C CA . CYS A 1 100 ? -15.413 11.719 17.581 1.00 94.81 100 CYS A CA 1
ATOM 753 C C . CYS A 1 100 ? -13.952 11.387 17.250 1.00 94.81 100 CYS A C 1
ATOM 755 O O . CYS A 1 100 ? -13.580 10.211 17.225 1.00 94.81 100 CYS A O 1
ATOM 757 N N . ALA A 1 101 ? -13.110 12.406 17.054 1.00 95.19 101 ALA A N 1
ATOM 758 C CA . ALA A 1 101 ? -11.670 12.231 16.852 1.00 95.19 101 ALA A CA 1
ATOM 759 C C . ALA A 1 101 ? -10.987 11.543 18.051 1.00 95.19 101 ALA A C 1
ATOM 761 O O . ALA A 1 101 ? -10.120 10.689 17.870 1.00 95.19 101 ALA A O 1
ATOM 762 N N . ALA A 1 102 ? -11.413 11.859 19.274 1.00 95.19 102 ALA A N 1
ATOM 763 C CA . ALA A 1 102 ? -10.940 11.264 20.518 1.00 95.19 102 ALA A CA 1
ATOM 764 C C . ALA A 1 102 ? -11.255 9.761 20.600 1.00 95.19 102 ALA A C 1
ATOM 766 O O . ALA A 1 102 ? -10.370 8.965 20.921 1.00 95.19 102 ALA A O 1
ATOM 767 N N . ASP A 1 103 ? -12.485 9.363 20.264 1.00 97.06 103 ASP A N 1
ATOM 768 C CA . ASP A 1 103 ? -12.888 7.953 20.213 1.00 97.06 103 ASP A CA 1
ATOM 769 C C . ASP A 1 103 ? -12.087 7.176 19.153 1.00 97.06 103 ASP A C 1
ATOM 771 O O . ASP A 1 103 ? -11.563 6.092 19.427 1.00 97.06 103 ASP A O 1
ATOM 775 N N . ALA A 1 104 ? -11.938 7.744 17.952 1.00 98.00 104 ALA A N 1
ATOM 776 C CA . ALA A 1 104 ? -11.165 7.132 16.873 1.00 98.00 104 ALA A CA 1
ATOM 777 C C . ALA A 1 104 ? -9.670 7.009 17.213 1.00 98.00 104 ALA A C 1
ATOM 779 O O . ALA A 1 104 ? -9.044 6.000 16.879 1.00 98.00 104 ALA A O 1
ATOM 780 N N . PHE A 1 105 ? -9.105 7.994 17.916 1.00 97.62 105 PHE A N 1
ATOM 781 C CA . PHE A 1 105 ? -7.717 7.969 18.371 1.00 97.62 105 PHE A CA 1
ATOM 782 C C . PHE A 1 105 ? -7.469 6.812 19.343 1.00 97.62 105 PHE A C 1
ATOM 784 O O . PHE A 1 105 ? -6.524 6.044 19.157 1.00 97.62 105 PHE A O 1
ATOM 791 N N . LEU A 1 106 ? -8.333 6.646 20.351 1.00 97.56 106 LEU A N 1
ATOM 792 C CA . LEU A 1 106 ? -8.213 5.563 21.332 1.00 97.56 106 LEU A CA 1
ATOM 793 C C . LEU A 1 106 ? -8.435 4.187 20.696 1.00 97.56 106 LEU A C 1
ATOM 795 O O . LEU A 1 106 ? -7.679 3.257 20.978 1.00 97.56 106 LEU A O 1
ATOM 799 N N . LEU A 1 107 ? -9.412 4.071 19.789 1.00 98.12 107 LEU A N 1
ATOM 800 C CA . LEU A 1 107 ? -9.629 2.857 19.004 1.00 98.12 107 LEU A CA 1
ATOM 801 C C . LEU A 1 107 ? -8.375 2.485 18.205 1.00 98.12 107 LEU A C 1
ATOM 803 O O . LEU A 1 107 ? -7.904 1.352 18.288 1.00 98.12 107 LEU A O 1
ATOM 807 N N . PHE A 1 108 ? -7.811 3.428 17.448 1.00 98.31 108 PHE A N 1
ATOM 808 C CA . PHE A 1 108 ? -6.627 3.170 16.630 1.00 98.31 108 PHE A CA 1
ATOM 809 C C . PHE A 1 108 ? -5.403 2.831 17.480 1.00 98.31 108 PHE A C 1
ATOM 811 O O . PHE A 1 108 ? -4.685 1.881 17.166 1.00 98.31 108 PHE A O 1
ATOM 818 N N . GLN A 1 109 ? -5.190 3.557 18.581 1.00 97.19 109 GLN A N 1
ATOM 819 C CA . GLN A 1 109 ? -4.122 3.283 19.540 1.00 97.19 109 GLN A CA 1
ATOM 820 C C . GLN A 1 109 ? -4.179 1.829 20.029 1.00 97.19 109 GLN A C 1
ATOM 822 O O . GLN A 1 109 ? -3.166 1.128 19.995 1.00 97.19 109 GLN A O 1
ATOM 827 N N . ASP A 1 110 ? -5.354 1.369 20.454 1.00 97.31 110 ASP A N 1
ATOM 828 C CA . ASP A 1 110 ? -5.529 0.015 20.967 1.00 97.31 110 ASP A CA 1
ATOM 829 C C . ASP A 1 110 ? -5.385 -1.046 19.871 1.00 97.31 110 ASP A C 1
ATOM 831 O O . ASP A 1 110 ? -4.748 -2.071 20.104 1.00 97.31 110 ASP A O 1
ATOM 835 N N . LEU A 1 111 ? -5.879 -0.797 18.651 1.00 97.62 111 LEU A N 1
ATOM 836 C CA . LEU A 1 111 ? -5.657 -1.707 17.519 1.00 97.62 111 LEU A CA 1
ATOM 837 C C . LEU A 1 111 ? -4.159 -1.910 17.245 1.00 97.62 111 LEU A C 1
ATOM 839 O O . LEU A 1 111 ? -3.715 -3.044 17.046 1.00 97.62 111 LEU A O 1
ATOM 843 N N . VAL A 1 112 ? -3.366 -0.835 17.282 1.00 96.81 112 VAL A N 1
ATOM 844 C CA . VAL A 1 112 ? -1.907 -0.903 17.107 1.00 96.81 112 VAL A CA 1
ATOM 845 C C . VAL A 1 112 ? -1.248 -1.688 18.249 1.00 96.81 112 VAL A C 1
ATOM 847 O O . VAL A 1 112 ? -0.422 -2.567 17.984 1.00 96.81 112 VAL A O 1
ATOM 850 N N . GLN A 1 113 ? -1.637 -1.436 19.503 1.00 94.44 113 GLN A N 1
ATOM 851 C CA . GLN A 1 113 ? -1.126 -2.169 20.672 1.00 94.44 113 GLN A CA 1
ATOM 852 C C . GLN A 1 113 ? -1.427 -3.664 20.582 1.00 94.44 113 GLN A C 1
ATOM 854 O O . GLN A 1 113 ? -0.537 -4.501 20.732 1.00 94.44 113 GLN A O 1
ATOM 859 N N . MET A 1 114 ? -2.657 -4.020 20.234 1.00 94.19 114 MET A N 1
ATOM 860 C CA . MET A 1 114 ? -3.053 -5.416 20.149 1.00 94.19 114 MET A CA 1
ATOM 861 C C . MET A 1 114 ? -2.349 -6.168 19.011 1.00 94.19 114 MET A C 1
ATOM 863 O O . MET A 1 114 ? -1.990 -7.335 19.173 1.00 94.19 114 MET A O 1
ATOM 867 N N . VAL A 1 115 ? -2.068 -5.523 17.871 1.00 94.69 115 VAL A N 1
ATOM 868 C CA . VAL A 1 115 ? -1.224 -6.127 16.819 1.00 94.69 115 VAL A CA 1
ATOM 869 C C . VAL A 1 115 ? 0.206 -6.366 17.325 1.00 94.69 115 VAL A C 1
ATOM 871 O O . VAL A 1 115 ? 0.821 -7.393 16.998 1.00 94.69 115 VAL A O 1
ATOM 874 N N . ASN A 1 116 ? 0.718 -5.465 18.168 1.00 92.19 116 ASN A N 1
ATOM 875 C CA . ASN A 1 116 ? 2.001 -5.621 18.856 1.00 92.19 116 ASN A CA 1
ATOM 876 C C . ASN A 1 116 ? 1.988 -6.707 19.953 1.00 92.19 116 ASN A C 1
ATOM 878 O O . ASN A 1 116 ? 3.053 -7.051 20.464 1.00 92.19 116 ASN A O 1
ATOM 882 N N . ALA A 1 117 ? 0.824 -7.308 20.232 1.00 91.12 117 ALA A N 1
ATOM 883 C CA . ALA A 1 117 ? 0.558 -8.230 21.337 1.00 91.12 117 ALA A CA 1
ATOM 884 C C . ALA A 1 117 ? 0.635 -7.585 22.737 1.00 91.12 117 ALA A C 1
ATOM 886 O O . ALA A 1 117 ? 0.890 -8.282 23.719 1.00 91.12 117 ALA A O 1
ATOM 887 N N . ASP A 1 118 ? 0.375 -6.279 22.820 1.00 91.81 118 ASP A N 1
ATOM 888 C CA . ASP A 1 118 ? 0.165 -5.552 24.072 1.00 91.81 118 ASP A CA 1
ATOM 889 C C . ASP A 1 118 ? -1.336 -5.490 24.419 1.00 91.81 118 ASP A C 1
ATOM 891 O O . ASP A 1 118 ? -2.201 -5.697 23.563 1.00 91.81 118 ASP A O 1
ATOM 895 N N . GLN A 1 119 ? -1.657 -5.219 25.687 1.00 92.25 119 GLN A N 1
ATOM 896 C CA . GLN A 1 119 ? -3.045 -5.104 26.150 1.00 92.25 119 GLN A CA 1
ATOM 897 C C . GLN A 1 119 ? -3.655 -3.747 25.767 1.00 92.25 119 GLN A C 1
ATOM 899 O O . GLN A 1 119 ? -2.986 -2.736 25.962 1.00 92.25 119 GLN A O 1
ATOM 904 N N . PRO A 1 120 ? -4.920 -3.692 25.307 1.00 95.25 120 PRO A N 1
ATOM 905 C CA . PRO A 1 120 ? -5.589 -2.431 24.999 1.00 95.25 120 PRO A CA 1
ATOM 906 C C . PRO A 1 120 ? -5.852 -1.602 26.266 1.00 95.25 120 PRO A C 1
ATOM 908 O O . PRO A 1 120 ? -6.148 -2.147 27.334 1.00 95.25 120 PRO A O 1
ATOM 911 N N . LEU A 1 121 ? -5.794 -0.274 26.147 1.00 94.69 121 LEU A N 1
ATOM 912 C CA . LEU A 1 121 ? -6.006 0.654 27.264 1.00 94.69 121 LEU A CA 1
ATOM 913 C C . LEU A 1 121 ? -7.467 1.105 27.391 1.00 94.69 121 LEU A C 1
ATOM 915 O O . LEU A 1 121 ? -7.938 1.376 28.498 1.00 94.69 121 LEU A O 1
ATOM 919 N N . TRP A 1 122 ? -8.189 1.195 26.276 1.00 96.62 122 TRP A N 1
ATOM 920 C CA . TRP A 1 122 ? -9.557 1.704 26.175 1.00 96.62 122 TRP A CA 1
ATOM 921 C C . TRP A 1 122 ? -10.589 0.598 25.905 1.00 96.62 122 TRP A C 1
ATOM 923 O O . TRP A 1 122 ? -11.642 0.573 26.547 1.00 96.62 122 TRP A O 1
ATOM 933 N N . LEU A 1 123 ? -10.273 -0.376 25.045 1.00 95.56 123 LEU A N 1
ATOM 934 C CA . LEU A 1 123 ? -11.089 -1.559 24.734 1.00 95.56 123 LEU A CA 1
ATOM 935 C C . LEU A 1 123 ? -11.020 -2.617 25.853 1.00 95.56 123 LEU A C 1
ATOM 937 O O . LEU A 1 123 ? -10.636 -3.771 25.649 1.00 95.56 123 LEU A O 1
ATOM 941 N N . ILE A 1 124 ? -11.401 -2.226 27.070 1.00 93.19 124 ILE A N 1
ATOM 942 C CA . ILE A 1 124 ? -11.297 -3.069 28.267 1.00 93.19 124 ILE A CA 1
ATOM 943 C C . ILE A 1 124 ? -12.120 -4.351 28.118 1.00 93.19 124 ILE A C 1
ATOM 945 O O . ILE A 1 124 ? -13.319 -4.325 27.844 1.00 93.19 124 ILE A O 1
ATOM 949 N N . GLY A 1 125 ? -11.473 -5.483 28.400 1.00 88.12 125 GLY A N 1
ATOM 950 C CA . GLY A 1 125 ? -12.084 -6.810 28.342 1.00 88.12 125 GLY A CA 1
ATOM 951 C C . GLY A 1 125 ? -11.938 -7.502 26.988 1.00 88.12 125 GLY A C 1
ATOM 952 O O . GLY A 1 125 ? -12.410 -8.630 26.842 1.00 88.12 125 GLY A O 1
ATOM 953 N N . LEU A 1 126 ? -11.277 -6.862 26.021 1.00 91.44 126 LEU A N 1
ATOM 954 C CA . LEU A 1 126 ? -10.828 -7.509 24.799 1.00 91.44 126 LEU A CA 1
ATOM 955 C C . LEU A 1 126 ? -9.457 -8.159 25.032 1.00 91.44 126 LEU A C 1
ATOM 957 O O . LEU A 1 126 ? -8.450 -7.473 25.157 1.00 91.44 126 LEU A O 1
ATOM 961 N N . THR A 1 127 ? -9.427 -9.488 25.116 1.00 84.88 127 THR A N 1
ATOM 962 C CA . THR A 1 127 ? -8.209 -10.253 25.446 1.00 84.88 127 THR A CA 1
ATOM 963 C C . THR A 1 127 ? -7.572 -10.942 24.247 1.00 84.88 127 THR A C 1
ATOM 965 O O . THR A 1 127 ? -6.403 -11.308 24.302 1.00 84.88 127 THR A O 1
ATOM 968 N N . GLU A 1 128 ? -8.332 -11.150 23.174 1.00 80.75 128 GLU A N 1
ATOM 969 C CA . GLU A 1 128 ? -7.883 -11.886 21.997 1.00 80.75 128 GLU A CA 1
ATOM 970 C C . GLU A 1 128 ? -8.155 -11.065 20.739 1.00 80.75 128 GLU A C 1
ATOM 972 O O . GLU A 1 128 ? -9.271 -10.605 20.507 1.00 80.75 128 GLU A O 1
ATOM 977 N N . MET A 1 129 ? -7.119 -10.892 19.918 1.00 89.62 129 MET A N 1
ATOM 978 C CA . MET A 1 129 ? -7.244 -10.464 18.531 1.00 89.62 129 MET A CA 1
ATOM 979 C C . MET A 1 129 ? -6.118 -11.085 17.715 1.00 89.62 129 MET A C 1
ATOM 981 O O . MET A 1 129 ? -4.950 -11.065 18.106 1.00 89.62 129 MET A O 1
ATOM 985 N N . THR A 1 130 ? -6.457 -11.638 16.555 1.00 90.75 130 THR A N 1
ATOM 986 C CA . THR A 1 130 ? -5.445 -12.141 15.631 1.00 90.75 130 THR A CA 1
ATOM 987 C C . THR A 1 130 ? -4.697 -10.975 14.990 1.00 90.75 130 THR A C 1
ATOM 989 O O . THR A 1 130 ? -5.281 -9.963 14.600 1.00 90.75 130 THR A O 1
ATOM 992 N N . ARG A 1 131 ? -3.381 -11.135 14.802 1.00 91.69 131 ARG A N 1
ATOM 993 C CA . ARG A 1 131 ? -2.578 -10.142 14.069 1.00 91.69 131 ARG A CA 1
ATOM 994 C C . ARG A 1 131 ? -3.083 -9.922 12.642 1.00 91.69 131 ARG A C 1
ATOM 996 O O . ARG A 1 131 ? -2.932 -8.826 12.121 1.00 91.69 131 ARG A O 1
ATOM 1003 N N . THR A 1 132 ? -3.668 -10.941 12.010 1.00 92.50 132 THR A N 1
ATOM 1004 C CA . THR A 1 132 ? -4.248 -10.825 10.665 1.00 92.50 132 THR A CA 1
ATOM 1005 C C . THR A 1 132 ? -5.420 -9.851 10.640 1.00 92.50 132 THR A C 1
ATOM 1007 O O . THR A 1 132 ? -5.406 -8.945 9.814 1.00 92.50 132 THR A O 1
ATOM 1010 N N . LEU A 1 133 ? -6.377 -9.982 11.566 1.00 93.62 133 LEU A N 1
ATOM 1011 C CA . LEU A 1 133 ? -7.501 -9.050 11.670 1.00 93.62 133 LEU A CA 1
ATOM 1012 C C . LEU A 1 133 ? -7.014 -7.640 12.002 1.00 93.62 133 LEU A C 1
ATOM 1014 O O . LEU A 1 133 ? -7.408 -6.688 11.339 1.00 93.62 133 LEU A O 1
ATOM 1018 N N . GLY A 1 134 ? -6.127 -7.503 12.989 1.00 95.69 134 GLY A N 1
ATOM 1019 C CA . GLY A 1 134 ? -5.614 -6.192 13.376 1.00 95.69 134 GLY A CA 1
ATOM 1020 C C . GLY A 1 134 ? -4.903 -5.470 12.232 1.00 95.69 134 GLY A C 1
ATOM 1021 O O . GLY A 1 134 ? -5.199 -4.312 11.973 1.00 95.69 134 GLY A O 1
ATOM 1022 N N . LEU A 1 135 ? -4.026 -6.156 11.491 1.00 96.56 135 LEU A N 1
ATOM 1023 C CA . LEU A 1 135 ? -3.346 -5.564 10.334 1.00 96.56 135 LEU A CA 1
ATOM 1024 C C . LEU A 1 135 ? -4.308 -5.191 9.200 1.00 96.56 135 LEU A C 1
ATOM 1026 O O . LEU A 1 135 ? -4.076 -4.189 8.534 1.00 96.56 135 LEU A O 1
ATOM 1030 N N . GLU A 1 136 ? -5.377 -5.959 8.983 1.00 95.81 136 GLU A N 1
ATOM 1031 C CA . GLU A 1 136 ? -6.420 -5.590 8.017 1.00 95.81 136 GLU A CA 1
ATOM 1032 C C . GLU A 1 136 ? -7.213 -4.364 8.454 1.00 95.81 136 GLU A C 1
ATOM 1034 O O . GLU A 1 136 ? -7.502 -3.507 7.628 1.00 95.81 136 GLU A O 1
ATOM 1039 N N . LEU A 1 137 ? -7.559 -4.259 9.740 1.00 97.50 137 LEU A N 1
ATOM 1040 C CA . LEU A 1 137 ? -8.229 -3.069 10.259 1.00 97.50 137 LEU A CA 1
ATOM 1041 C C . LEU A 1 137 ? -7.316 -1.845 10.138 1.00 97.50 137 LEU A C 1
ATOM 1043 O O . LEU A 1 137 ? -7.769 -0.805 9.673 1.00 97.50 137 LEU A O 1
ATOM 1047 N N . LEU A 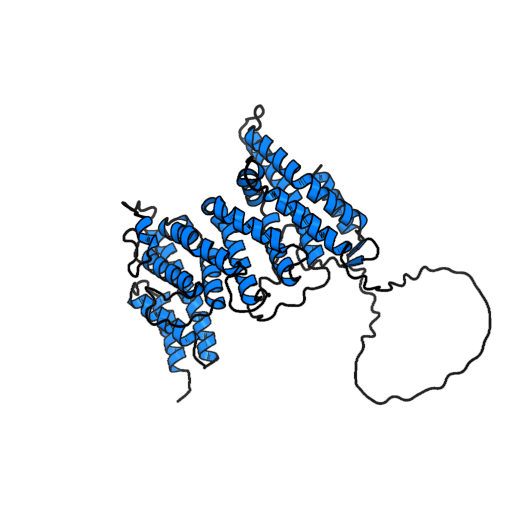1 138 ? -6.027 -1.975 10.479 1.00 98.19 138 LEU A N 1
ATOM 1048 C CA . LEU A 1 138 ? -5.050 -0.899 10.296 1.00 98.19 138 LEU A CA 1
ATOM 1049 C C . LEU A 1 138 ? -4.940 -0.485 8.825 1.00 98.19 138 LEU A C 1
ATOM 1051 O O . LEU A 1 138 ? -5.027 0.700 8.525 1.00 98.19 138 LEU A O 1
ATOM 1055 N N . GLU A 1 139 ? -4.788 -1.439 7.905 1.00 97.38 139 GLU A N 1
ATOM 1056 C CA . GLU A 1 139 ? -4.727 -1.148 6.470 1.00 97.38 139 GLU A CA 1
ATOM 1057 C C . GLU A 1 139 ? -6.004 -0.463 5.967 1.00 97.38 139 GLU A C 1
ATOM 1059 O O . GLU A 1 139 ? -5.914 0.582 5.324 1.00 97.38 139 GLU A O 1
ATOM 1064 N N . SER A 1 140 ? -7.178 -0.987 6.327 1.00 97.69 140 SER A N 1
ATOM 1065 C CA . SER A 1 140 ? -8.477 -0.433 5.939 1.00 97.69 140 SER A CA 1
ATOM 1066 C C . SER A 1 140 ? -8.662 0.999 6.437 1.00 97.69 140 SER A C 1
ATOM 1068 O O . SER A 1 140 ? -9.137 1.846 5.680 1.00 97.69 140 SER A O 1
ATOM 1070 N N . ILE A 1 141 ? -8.291 1.280 7.692 1.00 98.50 141 ILE A N 1
ATOM 1071 C CA . ILE A 1 141 ? -8.394 2.617 8.285 1.00 98.50 141 ILE A CA 1
ATOM 1072 C C . ILE A 1 141 ? -7.465 3.590 7.551 1.00 98.50 141 ILE A C 1
ATOM 1074 O O . ILE A 1 141 ? -7.900 4.650 7.106 1.00 98.50 141 ILE A O 1
ATOM 1078 N N . LEU A 1 142 ? -6.194 3.212 7.390 1.00 98.25 142 LEU A N 1
ATOM 1079 C CA . LEU A 1 142 ? -5.174 4.051 6.760 1.00 98.25 142 LEU A CA 1
ATOM 1080 C C . LEU A 1 142 ? -5.473 4.330 5.283 1.00 98.25 142 LEU A C 1
ATOM 1082 O O . LEU A 1 142 ? -5.175 5.417 4.791 1.00 98.25 142 LEU A O 1
ATOM 1086 N N . ALA A 1 143 ? -6.055 3.360 4.577 1.00 97.38 143 ALA A N 1
ATOM 1087 C CA . ALA A 1 143 ? -6.407 3.501 3.170 1.00 97.38 143 ALA A CA 1
ATOM 1088 C C . ALA A 1 143 ? -7.657 4.366 2.958 1.00 97.38 143 ALA A C 1
ATOM 1090 O O . ALA A 1 143 ? -7.703 5.130 1.993 1.00 97.38 143 ALA A O 1
ATOM 1091 N N . SER A 1 144 ? -8.655 4.240 3.840 1.00 98.12 144 SER A N 1
ATOM 1092 C CA . SER A 1 144 ? -9.982 4.850 3.655 1.00 98.12 144 SER A CA 1
ATOM 1093 C C . SER A 1 144 ? -10.110 6.229 4.302 1.00 98.12 144 SER A C 1
ATOM 1095 O O . SER A 1 144 ? -10.873 7.060 3.816 1.00 98.12 144 SER A O 1
ATOM 1097 N N . PHE A 1 145 ? -9.346 6.501 5.365 1.00 97.56 145 PHE A N 1
ATOM 1098 C CA . PHE A 1 145 ? -9.455 7.735 6.151 1.00 97.56 145 PHE A CA 1
ATOM 1099 C C . PHE A 1 145 ? -8.123 8.500 6.268 1.00 97.56 145 PHE A C 1
ATOM 1101 O O . PHE A 1 145 ? -7.748 8.887 7.377 1.00 97.56 145 PHE A O 1
ATOM 1108 N N . PRO A 1 146 ? -7.387 8.759 5.164 1.00 97.12 146 PRO A N 1
ATOM 1109 C CA . PRO A 1 146 ? -6.078 9.410 5.238 1.00 97.12 146 PRO A CA 1
ATOM 1110 C C . PRO A 1 146 ? -6.145 10.821 5.828 1.00 97.12 146 PRO A C 1
ATOM 1112 O O . PRO A 1 146 ? -5.259 11.204 6.588 1.00 97.12 146 PRO A O 1
ATOM 1115 N N . GLU A 1 147 ? -7.225 11.558 5.564 1.00 94.81 147 GLU A N 1
ATOM 1116 C CA . GLU A 1 147 ? -7.419 12.920 6.072 1.00 94.81 147 GLU A CA 1
ATOM 1117 C C . GLU A 1 147 ? -7.434 12.996 7.600 1.00 94.81 147 GLU A C 1
ATOM 1119 O O . GLU A 1 147 ? -6.899 13.950 8.151 1.00 94.81 147 GLU A O 1
ATOM 1124 N N . ALA A 1 148 ? -7.938 11.977 8.308 1.00 94.81 148 ALA A N 1
ATOM 1125 C CA . ALA A 1 148 ? -7.894 11.965 9.773 1.00 94.81 148 ALA A CA 1
ATOM 1126 C C . ALA A 1 148 ? -6.442 11.998 10.285 1.00 94.81 148 ALA A C 1
ATOM 1128 O O . ALA A 1 148 ? -6.107 12.703 11.233 1.00 94.81 148 ALA A O 1
ATOM 1129 N N . PHE A 1 149 ? -5.544 11.290 9.603 1.00 96.38 149 PHE A N 1
ATOM 1130 C CA . PHE A 1 149 ? -4.127 11.278 9.941 1.00 96.38 149 PHE A CA 1
ATOM 1131 C C . PHE A 1 149 ? -3.383 12.486 9.394 1.00 96.38 149 PHE A C 1
ATOM 1133 O O . PHE A 1 149 ? -2.408 12.912 9.996 1.00 96.38 149 PHE A O 1
ATOM 1140 N N . LEU A 1 150 ? -3.804 13.053 8.266 1.00 93.81 150 LEU A N 1
ATOM 1141 C CA . LEU A 1 150 ? -3.168 14.241 7.712 1.00 93.81 150 LEU A CA 1
ATOM 1142 C C . LEU A 1 150 ? -3.632 15.518 8.407 1.00 93.81 150 LEU A C 1
ATOM 1144 O O . LEU A 1 150 ? -2.854 16.451 8.459 1.00 93.81 150 LEU A O 1
ATOM 1148 N N . ARG A 1 151 ? -4.825 15.596 8.983 1.00 91.56 151 ARG A N 1
ATOM 1149 C CA . ARG A 1 151 ? -5.346 16.813 9.621 1.00 91.56 151 ARG A CA 1
ATOM 1150 C C . ARG A 1 151 ? -4.926 16.933 11.085 1.00 91.56 151 ARG A C 1
ATOM 1152 O O . ARG A 1 151 ? -4.516 18.007 11.520 1.00 91.56 151 ARG A O 1
ATOM 1159 N N . HIS A 1 152 ? -4.957 15.819 11.818 1.00 92.25 152 HIS A N 1
ATOM 1160 C CA . HIS A 1 152 ? -4.750 15.797 13.267 1.00 92.25 152 HIS A CA 1
ATOM 1161 C C . HIS A 1 152 ? -3.313 15.386 13.642 1.00 92.25 152 HIS A C 1
ATOM 1163 O O . HIS A 1 152 ? -2.885 14.269 13.322 1.00 92.25 152 HIS A O 1
ATOM 1169 N N . PRO A 1 153 ? -2.533 16.238 14.334 1.00 92.88 153 PRO A N 1
ATOM 1170 C CA . PRO A 1 153 ? -1.149 15.931 14.713 1.00 92.88 153 PRO A CA 1
ATOM 1171 C C . PRO A 1 153 ? -1.013 14.722 15.653 1.00 92.88 153 PRO A C 1
ATOM 1173 O O . PRO A 1 153 ? 0.004 14.031 15.615 1.00 92.88 153 PRO A O 1
ATOM 1176 N N . GLU A 1 154 ? -2.031 14.417 16.453 1.00 93.94 154 GLU A N 1
ATOM 1177 C CA . GLU A 1 154 ? -2.077 13.257 17.344 1.00 93.94 154 GLU A CA 1
ATOM 1178 C C . GLU A 1 154 ? -2.108 11.946 16.545 1.00 93.94 154 GLU A C 1
ATOM 1180 O O . GLU A 1 154 ? -1.381 10.999 16.852 1.00 93.94 154 GLU A O 1
ATOM 1185 N N . PHE A 1 155 ? -2.883 11.892 15.460 1.00 95.75 155 PHE A N 1
ATOM 1186 C CA . PHE A 1 155 ? -2.897 10.733 14.567 1.00 95.75 155 PHE A CA 1
ATOM 1187 C C . PHE A 1 155 ? -1.580 10.607 13.786 1.00 95.75 155 PHE A C 1
ATOM 1189 O O . PHE A 1 155 ? -1.060 9.496 13.643 1.00 95.75 155 PHE A O 1
ATOM 1196 N N . ARG A 1 156 ? -0.978 11.730 13.355 1.00 94.94 156 ARG A N 1
ATOM 1197 C CA . ARG A 1 156 ? 0.383 11.733 12.772 1.00 94.94 156 ARG A CA 1
ATOM 1198 C C . ARG A 1 156 ? 1.414 11.157 13.742 1.00 94.94 156 ARG A C 1
ATOM 1200 O O . ARG A 1 156 ? 2.302 10.419 13.320 1.00 94.94 156 ARG A O 1
ATOM 1207 N N . PHE A 1 157 ? 1.294 11.468 15.031 1.00 95.19 157 PHE A N 1
ATOM 1208 C CA . PHE A 1 157 ? 2.148 10.895 16.067 1.00 95.19 157 PHE A CA 1
ATOM 1209 C C . PHE A 1 157 ? 1.991 9.372 16.149 1.00 95.19 157 PHE A C 1
ATOM 1211 O O . PHE A 1 157 ? 2.996 8.666 16.135 1.00 95.19 157 PHE A O 1
ATOM 1218 N N . LEU A 1 158 ? 0.759 8.840 16.159 1.00 96.06 158 LEU A N 1
ATOM 1219 C CA . LEU A 1 158 ? 0.547 7.385 16.165 1.00 96.06 158 LEU A CA 1
ATOM 1220 C C . LEU A 1 158 ? 1.137 6.708 14.921 1.00 96.06 158 LEU A C 1
ATOM 1222 O O . LEU A 1 158 ? 1.711 5.625 15.043 1.00 96.06 158 LEU A O 1
ATOM 1226 N N . LEU A 1 159 ? 1.055 7.342 13.747 1.00 96.31 159 LEU A N 1
ATOM 1227 C CA . LEU A 1 159 ? 1.722 6.840 12.543 1.00 96.31 159 LEU A CA 1
ATOM 1228 C C . LEU A 1 159 ? 3.232 6.697 12.748 1.00 96.31 159 LEU A C 1
ATOM 1230 O O . LEU A 1 159 ? 3.771 5.603 12.573 1.00 96.31 159 LEU A O 1
ATOM 1234 N N . LYS A 1 160 ? 3.897 7.784 13.153 1.00 95.94 160 LYS A N 1
ATOM 1235 C CA . LYS A 1 160 ? 5.359 7.841 13.284 1.00 95.94 160 LYS A CA 1
ATOM 1236 C C . LYS A 1 160 ? 5.893 6.977 14.415 1.00 95.94 160 LYS A C 1
ATOM 1238 O O . LYS A 1 160 ? 6.797 6.180 14.207 1.00 95.94 160 LYS A O 1
ATOM 1243 N N . GLU A 1 161 ? 5.312 7.099 15.602 1.00 95.19 161 GLU A N 1
ATOM 1244 C CA . GLU A 1 161 ? 5.881 6.537 16.831 1.00 95.19 161 GLU A CA 1
ATOM 1245 C C . GLU A 1 161 ? 5.350 5.138 17.156 1.00 95.19 161 GLU A C 1
ATOM 1247 O O . GLU A 1 161 ? 5.935 4.429 17.976 1.00 95.19 161 GLU A O 1
ATOM 1252 N N . ARG A 1 162 ? 4.239 4.709 16.539 1.00 95.56 162 ARG A N 1
ATOM 1253 C CA . ARG A 1 162 ? 3.629 3.400 16.823 1.00 95.56 162 ARG A CA 1
ATOM 1254 C C . ARG A 1 162 ? 3.518 2.520 15.588 1.00 95.56 162 ARG A C 1
ATOM 1256 O O . ARG A 1 162 ? 4.056 1.416 15.598 1.00 95.56 162 ARG A O 1
ATOM 1263 N N . VAL A 1 163 ? 2.858 2.987 14.526 1.00 97.88 163 VAL A N 1
ATOM 1264 C CA . VAL A 1 163 ? 2.611 2.169 13.325 1.00 97.88 163 VAL A CA 1
ATOM 1265 C C . VAL A 1 163 ? 3.916 1.851 12.604 1.00 97.88 163 VAL A C 1
ATOM 1267 O O . VAL A 1 163 ? 4.180 0.681 12.329 1.00 97.88 163 VAL A O 1
ATOM 1270 N N . CYS A 1 164 ? 4.762 2.850 12.338 1.00 97.56 164 CYS A N 1
ATOM 1271 C CA . CYS A 1 164 ? 6.011 2.626 11.616 1.00 97.56 164 CYS A CA 1
ATOM 1272 C C . CYS A 1 164 ? 6.958 1.656 12.359 1.00 97.56 164 CYS A C 1
ATOM 1274 O O . CYS A 1 164 ? 7.339 0.638 11.770 1.00 97.56 164 CYS A O 1
ATOM 1276 N N . PRO A 1 165 ? 7.268 1.859 13.658 1.00 96.19 165 PRO A N 1
ATOM 1277 C CA . PRO A 1 165 ? 8.054 0.910 14.444 1.00 96.19 165 PRO A CA 1
ATOM 1278 C C . PRO A 1 165 ? 7.428 -0.482 14.525 1.00 96.19 165 PRO A C 1
ATOM 1280 O O . PRO A 1 165 ? 8.152 -1.474 14.440 1.00 96.19 165 PRO A O 1
ATOM 1283 N N . LEU A 1 166 ? 6.099 -0.583 14.652 1.00 95.94 166 LEU A N 1
ATOM 1284 C CA . LEU A 1 166 ? 5.393 -1.865 14.658 1.00 95.94 166 LEU A CA 1
ATOM 1285 C C . LEU A 1 166 ? 5.615 -2.630 13.349 1.00 95.94 166 LEU A C 1
ATOM 1287 O O . LEU A 1 166 ? 5.959 -3.811 13.382 1.00 95.94 166 LEU A O 1
ATOM 1291 N N . VAL A 1 167 ? 5.443 -1.970 12.202 1.00 96.31 167 VAL A N 1
ATOM 1292 C CA . VAL A 1 167 ? 5.635 -2.591 10.884 1.00 96.31 167 VAL A CA 1
ATOM 1293 C C . VAL A 1 167 ? 7.087 -3.048 10.714 1.00 96.31 167 VAL A C 1
ATOM 1295 O O . VAL A 1 167 ? 7.317 -4.203 10.352 1.00 96.31 167 VAL A O 1
ATOM 1298 N N . ILE A 1 168 ? 8.067 -2.203 11.061 1.00 94.00 168 ILE A N 1
ATOM 1299 C CA . ILE A 1 168 ? 9.500 -2.552 11.023 1.00 94.00 168 ILE A CA 1
ATOM 1300 C C . ILE A 1 168 ? 9.786 -3.763 11.922 1.00 94.00 168 ILE A C 1
ATOM 1302 O O . ILE A 1 168 ? 10.424 -4.728 11.495 1.00 94.00 168 ILE A O 1
ATOM 1306 N N . LYS A 1 169 ? 9.269 -3.753 13.156 1.00 92.69 169 LYS A N 1
ATOM 1307 C CA . LYS A 1 169 ? 9.414 -4.855 14.113 1.00 92.69 169 LYS A CA 1
ATOM 1308 C C . LYS A 1 169 ? 8.832 -6.152 13.559 1.00 92.69 169 LYS A C 1
ATOM 1310 O O . LYS A 1 169 ? 9.481 -7.184 13.661 1.00 92.69 169 LYS A O 1
ATOM 1315 N N . LEU A 1 170 ? 7.641 -6.124 12.962 1.00 90.94 170 LEU A N 1
ATOM 1316 C CA . LEU A 1 170 ? 6.970 -7.330 12.468 1.00 90.94 170 LEU A CA 1
ATOM 1317 C C . LEU A 1 170 ? 7.616 -7.933 11.213 1.00 90.94 170 LEU A C 1
ATOM 1319 O O . LEU A 1 170 ? 7.438 -9.129 10.972 1.00 90.94 170 LEU A O 1
ATOM 1323 N N . PHE A 1 171 ? 8.371 -7.144 10.446 1.00 88.69 171 PHE A N 1
ATOM 1324 C CA . PHE A 1 171 ? 9.229 -7.645 9.370 1.00 88.69 171 PHE A CA 1
ATOM 1325 C C . PHE A 1 171 ? 10.608 -8.116 9.845 1.00 88.69 171 PHE A C 1
ATOM 1327 O O . PHE A 1 171 ? 11.280 -8.845 9.113 1.00 88.69 171 PHE A O 1
ATOM 1334 N N . SER A 1 172 ? 11.036 -7.721 11.047 1.00 82.88 172 SER A N 1
ATOM 1335 C CA . SER A 1 172 ? 12.333 -8.117 11.589 1.00 82.88 172 SER A CA 1
ATOM 1336 C C . SER A 1 172 ? 12.389 -9.634 11.835 1.00 82.88 172 SER A C 1
ATOM 1338 O O . SER A 1 172 ? 11.491 -10.178 12.487 1.00 82.88 172 SER A O 1
ATOM 1340 N N . PRO A 1 173 ? 13.453 -10.332 11.384 1.00 63.28 173 PRO A N 1
ATOM 1341 C CA . PRO A 1 173 ? 13.626 -11.774 11.592 1.00 63.28 173 PRO A CA 1
ATOM 1342 C C . PRO A 1 173 ? 13.552 -12.190 13.068 1.00 63.28 173 PRO A C 1
ATOM 1344 O O . PRO A 1 173 ? 13.087 -13.279 13.389 1.00 63.28 173 PRO A O 1
ATOM 1347 N N . ASN A 1 174 ? 13.950 -11.292 13.973 1.00 49.75 174 ASN A N 1
ATOM 1348 C CA . ASN A 1 174 ? 14.034 -11.547 15.412 1.00 49.75 174 ASN A CA 1
ATOM 1349 C C . ASN A 1 174 ? 12.671 -11.524 16.129 1.00 49.75 174 ASN A C 1
ATOM 1351 O O . ASN A 1 174 ? 12.598 -11.819 17.320 1.00 49.75 174 ASN A O 1
ATOM 1355 N N . ALA A 1 175 ? 11.580 -11.154 15.449 1.00 52.50 175 ALA A N 1
ATOM 1356 C CA . ALA A 1 175 ? 10.282 -10.929 16.084 1.00 52.50 175 ALA A CA 1
ATOM 1357 C C . ALA A 1 175 ? 9.430 -12.197 16.308 1.00 52.50 175 ALA A C 1
ATOM 1359 O O . ALA A 1 175 ? 8.286 -12.072 16.758 1.00 52.50 175 ALA A O 1
ATOM 1360 N N . ARG A 1 176 ? 9.920 -13.418 16.015 1.00 46.88 176 ARG A N 1
ATOM 1361 C CA . ARG A 1 176 ? 9.143 -14.656 16.236 1.00 46.88 176 ARG A CA 1
ATOM 1362 C C . ARG A 1 176 ? 9.937 -15.843 16.780 1.00 46.88 176 ARG A C 1
ATOM 1364 O O . ARG A 1 176 ? 10.980 -16.221 16.270 1.00 46.88 176 ARG A O 1
ATOM 1371 N N . GLN A 1 177 ? 9.306 -16.487 17.761 1.00 44.09 177 GLN A N 1
ATOM 1372 C CA . GLN A 1 177 ? 9.573 -17.814 18.316 1.00 44.09 177 GLN A CA 1
ATOM 1373 C C . GLN A 1 177 ? 9.175 -18.949 17.331 1.00 44.09 177 GLN A C 1
ATOM 1375 O O . GLN A 1 177 ? 8.333 -19.775 17.668 1.00 44.09 177 GLN A O 1
ATOM 1380 N N . ALA A 1 178 ? 9.706 -18.976 16.099 1.00 42.91 178 ALA A N 1
ATOM 1381 C CA . ALA A 1 178 ? 9.605 -20.124 15.172 1.00 42.91 178 ALA A CA 1
ATOM 1382 C C . ALA A 1 178 ? 10.629 -19.998 14.016 1.00 42.91 178 ALA A C 1
ATOM 1384 O O . ALA A 1 178 ? 10.901 -18.874 13.596 1.00 42.91 178 ALA A O 1
ATOM 1385 N N . PRO A 1 179 ? 11.187 -21.111 13.495 1.00 46.50 179 PRO A N 1
ATOM 1386 C CA . PRO A 1 179 ? 12.414 -21.109 12.699 1.00 46.50 179 PRO A CA 1
ATOM 1387 C C . PRO A 1 179 ? 12.219 -20.558 11.273 1.00 46.50 179 PRO A C 1
ATOM 1389 O O . PRO A 1 179 ? 11.299 -20.945 10.555 1.00 46.50 179 PRO A O 1
ATOM 1392 N N . ASP A 1 180 ? 13.122 -19.662 10.879 1.00 49.78 180 ASP A N 1
ATOM 1393 C CA . ASP A 1 180 ? 13.629 -19.366 9.528 1.00 49.78 180 ASP A CA 1
ATOM 1394 C C . ASP A 1 180 ? 12.678 -19.025 8.358 1.00 49.78 180 ASP A C 1
ATOM 1396 O O . ASP A 1 180 ? 13.177 -18.769 7.259 1.00 49.78 180 ASP A O 1
ATOM 1400 N N . ARG A 1 181 ? 11.342 -18.957 8.510 1.00 62.47 181 ARG A N 1
ATOM 1401 C CA . ARG A 1 181 ? 10.437 -18.641 7.375 1.00 62.47 181 ARG A CA 1
ATOM 1402 C C . ARG A 1 181 ? 9.393 -17.547 7.646 1.00 62.47 181 ARG A C 1
ATOM 1404 O O . ARG A 1 181 ? 8.675 -17.611 8.646 1.00 62.47 181 ARG A O 1
ATOM 1411 N N . PRO A 1 182 ? 9.233 -16.565 6.730 1.00 71.25 182 PRO A N 1
ATOM 1412 C CA . PRO A 1 182 ? 8.192 -15.549 6.842 1.00 71.25 182 PRO A CA 1
ATOM 1413 C C . PRO A 1 182 ? 6.796 -16.167 6.665 1.00 71.25 182 PRO A C 1
ATOM 1415 O O . PRO A 1 182 ? 6.561 -16.973 5.765 1.00 71.25 182 PRO A O 1
ATOM 1418 N N . PHE A 1 183 ? 5.854 -15.783 7.530 1.00 85.56 183 PHE A N 1
ATOM 1419 C CA . PHE A 1 183 ? 4.482 -16.295 7.504 1.00 85.56 183 PHE A CA 1
ATOM 1420 C C . PHE A 1 183 ? 3.623 -15.494 6.521 1.00 85.56 183 PHE A C 1
ATOM 1422 O O . PHE A 1 183 ? 3.277 -14.340 6.797 1.00 85.56 183 PHE A O 1
ATOM 1429 N N . PHE A 1 184 ? 3.259 -16.131 5.405 1.00 89.56 184 PHE A N 1
ATOM 1430 C CA . PHE A 1 184 ? 2.589 -15.508 4.259 1.00 89.56 184 PHE A CA 1
ATOM 1431 C C . PHE A 1 184 ? 1.424 -14.564 4.625 1.00 89.56 184 PHE A C 1
ATOM 1433 O O . PHE A 1 184 ? 1.485 -13.399 4.225 1.00 89.56 184 PHE A O 1
ATOM 1440 N N . PRO A 1 185 ? 0.424 -14.963 5.443 1.00 91.38 185 PRO A N 1
ATOM 1441 C CA . PRO A 1 185 ? -0.739 -14.118 5.728 1.00 91.38 185 PRO A CA 1
ATOM 1442 C C . PRO A 1 185 ? -0.377 -12.805 6.417 1.00 91.38 185 PRO A C 1
ATOM 1444 O O . PRO A 1 185 ? -1.052 -11.796 6.224 1.00 91.38 185 PRO A O 1
ATOM 1447 N N . ILE A 1 186 ? 0.685 -12.808 7.226 1.00 92.06 186 ILE A N 1
ATOM 1448 C CA . ILE A 1 186 ? 1.144 -11.604 7.915 1.00 92.06 186 ILE A CA 1
ATOM 1449 C C . ILE A 1 186 ? 2.049 -10.783 7.003 1.00 92.06 186 ILE A C 1
ATOM 1451 O O . ILE A 1 186 ? 1.852 -9.577 6.914 1.00 92.06 186 ILE A O 1
ATOM 1455 N N . SER A 1 187 ? 2.986 -11.411 6.287 1.00 92.50 187 SER A N 1
ATOM 1456 C CA . SER A 1 187 ? 3.856 -10.707 5.339 1.00 92.50 187 SER A CA 1
ATOM 1457 C C . SER A 1 187 ? 3.054 -9.968 4.267 1.00 92.50 187 SER A C 1
ATOM 1459 O O . SER A 1 187 ? 3.313 -8.795 4.031 1.00 92.50 187 SER A O 1
ATOM 1461 N N . MET A 1 188 ? 2.039 -10.605 3.677 1.00 93.69 188 MET A N 1
ATOM 1462 C CA . MET A 1 188 ? 1.166 -9.973 2.685 1.00 93.69 188 MET A CA 1
ATOM 1463 C C . MET A 1 188 ? 0.424 -8.757 3.264 1.00 93.69 188 MET A C 1
ATOM 1465 O O . MET A 1 188 ? 0.460 -7.682 2.669 1.00 93.69 188 MET A O 1
ATOM 1469 N N . ARG A 1 189 ? -0.169 -8.878 4.460 1.00 95.06 189 ARG A N 1
ATOM 1470 C CA . ARG A 1 189 ? -0.884 -7.764 5.111 1.00 95.06 189 ARG A CA 1
ATOM 1471 C C . ARG A 1 189 ? 0.051 -6.616 5.487 1.00 95.06 189 ARG A C 1
ATOM 1473 O O . ARG A 1 189 ? -0.295 -5.460 5.281 1.00 95.06 189 ARG A O 1
ATOM 1480 N N . LEU A 1 190 ? 1.252 -6.915 5.978 1.00 95.75 190 LEU A N 1
ATOM 1481 C CA . LEU A 1 190 ? 2.254 -5.890 6.272 1.00 95.75 190 LEU A CA 1
ATOM 1482 C C . LEU A 1 190 ? 2.709 -5.154 5.008 1.00 95.75 190 LEU A C 1
ATOM 1484 O O . LEU A 1 190 ? 2.831 -3.934 5.031 1.00 95.75 190 LEU A O 1
ATOM 1488 N N . VAL A 1 191 ? 2.930 -5.871 3.901 1.00 95.38 191 VAL A N 1
ATOM 1489 C CA . VAL A 1 191 ? 3.306 -5.260 2.615 1.00 95.38 191 VAL A CA 1
ATOM 1490 C C . VAL A 1 191 ? 2.182 -4.355 2.094 1.00 95.38 191 VAL A C 1
ATOM 1492 O O . VAL A 1 191 ? 2.462 -3.276 1.578 1.00 95.38 191 VAL A O 1
ATOM 1495 N N . ARG A 1 192 ? 0.908 -4.719 2.304 1.00 96.69 192 ARG A N 1
ATOM 1496 C CA . ARG A 1 192 ? -0.2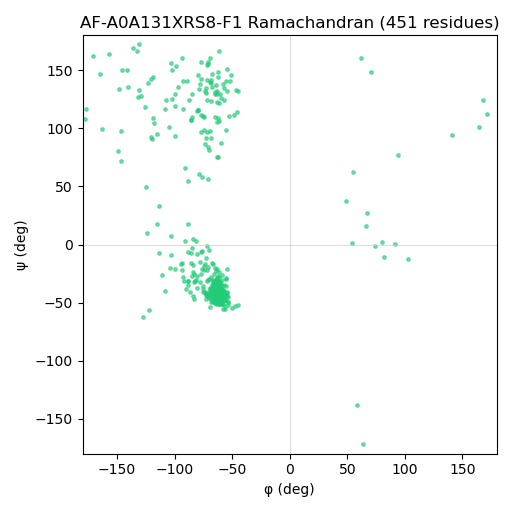35 -3.833 2.016 1.00 96.69 192 ARG A CA 1
ATOM 1497 C C . ARG A 1 192 ? -0.228 -2.568 2.873 1.00 96.69 192 ARG A C 1
ATOM 1499 O O . ARG A 1 192 ? -0.379 -1.483 2.322 1.00 96.69 192 ARG A O 1
ATOM 1506 N N . VAL A 1 193 ? 0.013 -2.685 4.183 1.00 97.88 193 VAL A N 1
ATOM 1507 C CA . VAL A 1 193 ? 0.158 -1.516 5.073 1.00 97.88 193 VAL A CA 1
ATOM 1508 C C . VAL A 1 193 ? 1.298 -0.617 4.591 1.00 97.88 193 VAL A C 1
ATOM 1510 O O . VAL A 1 193 ? 1.091 0.580 4.430 1.00 97.88 193 VAL A O 1
ATOM 1513 N N . VAL A 1 194 ? 2.471 -1.181 4.283 1.00 97.88 194 VAL A N 1
ATOM 1514 C CA . VAL A 1 194 ? 3.611 -0.433 3.721 1.00 97.88 194 VAL A CA 1
ATOM 1515 C C . VAL A 1 194 ? 3.229 0.278 2.424 1.00 97.88 194 VAL A C 1
ATOM 1517 O O . VAL A 1 194 ? 3.529 1.459 2.265 1.00 97.88 194 VAL A O 1
ATOM 1520 N N . SER A 1 195 ? 2.521 -0.408 1.522 1.00 97.12 195 SER A N 1
ATOM 1521 C CA . SER A 1 195 ? 2.015 0.201 0.294 1.00 97.12 195 SER A CA 1
ATOM 1522 C C . SER A 1 195 ? 1.146 1.418 0.614 1.00 97.12 195 SER A C 1
ATOM 1524 O O . SER A 1 195 ? 1.358 2.469 0.023 1.00 97.12 195 SER A O 1
ATOM 1526 N N . VAL A 1 196 ? 0.204 1.328 1.555 1.00 97.69 196 VAL A N 1
ATOM 1527 C CA . VAL A 1 196 ? -0.642 2.473 1.936 1.00 97.69 196 VAL A CA 1
ATOM 1528 C C . VAL A 1 196 ? 0.184 3.608 2.551 1.00 97.69 196 VAL A C 1
ATOM 1530 O O . VAL A 1 196 ? -0.003 4.760 2.164 1.00 97.69 196 VAL A O 1
ATOM 1533 N N . LEU A 1 197 ? 1.129 3.296 3.446 1.00 98.19 197 LEU A N 1
ATOM 1534 C CA . LEU A 1 197 ? 2.009 4.284 4.083 1.00 98.19 197 LEU A CA 1
ATOM 1535 C C . LEU A 1 197 ? 2.787 5.107 3.054 1.00 98.19 197 LEU A C 1
ATOM 1537 O O . LEU A 1 197 ? 2.777 6.335 3.113 1.00 98.19 197 LEU A O 1
ATOM 1541 N N . ILE A 1 198 ? 3.388 4.440 2.069 1.00 97.50 198 ILE A N 1
ATOM 1542 C CA . ILE A 1 198 ? 4.159 5.116 1.025 1.00 97.50 198 ILE A CA 1
ATOM 1543 C C . ILE A 1 198 ? 3.235 5.915 0.095 1.00 97.50 198 ILE A C 1
ATOM 1545 O O . ILE A 1 198 ? 3.514 7.067 -0.198 1.00 97.50 198 ILE A O 1
ATOM 1549 N N . HIS A 1 199 ? 2.100 5.364 -0.338 1.00 95.75 199 HIS A N 1
ATOM 1550 C CA . HIS A 1 199 ? 1.255 6.041 -1.332 1.00 95.75 199 HIS A CA 1
ATOM 1551 C C . HIS A 1 199 ? 0.403 7.188 -0.766 1.00 95.75 199 HIS A C 1
ATOM 1553 O O . HIS A 1 199 ? -0.018 8.063 -1.521 1.00 95.75 199 HIS A O 1
ATOM 1559 N N . ARG A 1 200 ? 0.079 7.175 0.533 1.00 96.19 200 ARG A N 1
ATOM 1560 C CA . ARG A 1 200 ? -0.815 8.172 1.155 1.00 96.19 200 ARG A CA 1
ATOM 1561 C C . ARG A 1 200 ? -0.109 9.115 2.119 1.00 96.19 200 ARG A C 1
ATOM 1563 O O . ARG A 1 200 ? -0.570 10.236 2.298 1.00 96.19 200 ARG A O 1
ATOM 1570 N N . PHE A 1 201 ? 1.000 8.690 2.725 1.00 97.38 201 PHE A N 1
ATOM 1571 C CA . PHE A 1 201 ? 1.627 9.416 3.832 1.00 97.38 201 PHE A CA 1
ATOM 1572 C C . PHE A 1 201 ? 3.099 9.773 3.588 1.00 97.38 201 PHE A C 1
ATOM 1574 O O . PHE A 1 201 ? 3.748 10.275 4.508 1.00 97.38 201 PHE A O 1
ATOM 1581 N N . TYR A 1 202 ? 3.616 9.594 2.364 1.00 97.31 202 TYR A N 1
ATOM 1582 C CA . TYR A 1 202 ? 5.019 9.859 2.017 1.00 97.31 202 TYR A CA 1
ATOM 1583 C C . TYR A 1 202 ? 5.531 11.210 2.526 1.00 97.31 202 TYR A C 1
ATOM 1585 O O . TYR A 1 202 ? 6.517 11.261 3.255 1.00 97.31 202 TYR A O 1
ATOM 1593 N N . ALA A 1 203 ? 4.821 12.300 2.211 1.00 95.25 203 ALA A N 1
ATOM 1594 C CA . ALA A 1 203 ? 5.232 13.656 2.577 1.00 95.25 203 ALA A CA 1
ATOM 1595 C C . ALA A 1 203 ? 5.389 13.853 4.098 1.00 95.25 203 ALA A C 1
ATOM 1597 O O . ALA A 1 203 ? 6.167 14.692 4.544 1.00 95.25 203 ALA A O 1
ATOM 1598 N N . THR A 1 204 ? 4.669 13.068 4.906 1.00 95.44 204 THR A N 1
ATOM 1599 C CA . THR A 1 204 ? 4.770 13.099 6.373 1.00 95.44 204 THR A CA 1
ATOM 1600 C C . THR A 1 204 ? 5.850 12.149 6.901 1.00 95.44 204 THR A C 1
ATOM 1602 O O . THR A 1 204 ? 6.458 12.439 7.934 1.00 95.44 204 THR A O 1
ATOM 1605 N N . LEU A 1 205 ? 6.088 11.033 6.207 1.00 96.75 205 LEU A N 1
ATOM 1606 C CA . LEU A 1 205 ? 6.884 9.882 6.645 1.00 96.75 205 LEU A CA 1
ATOM 1607 C C . LEU A 1 205 ? 8.165 9.691 5.817 1.00 96.75 205 LEU A C 1
ATOM 1609 O O . LEU A 1 205 ? 8.569 8.558 5.577 1.00 96.75 205 LEU A O 1
ATOM 1613 N N . VAL A 1 206 ? 8.796 10.767 5.336 1.00 96.81 206 VAL A N 1
ATOM 1614 C CA . VAL A 1 206 ? 9.950 10.677 4.418 1.00 96.81 206 VAL A CA 1
ATOM 1615 C C . VAL A 1 206 ? 11.079 9.808 4.994 1.00 96.81 206 VAL A C 1
ATOM 1617 O O . VAL A 1 206 ? 11.653 8.988 4.285 1.00 96.81 206 VAL A O 1
ATOM 1620 N N . THR A 1 207 ? 11.378 9.925 6.286 1.00 95.50 207 THR A N 1
ATOM 1621 C CA . THR A 1 207 ? 12.429 9.136 6.950 1.00 95.50 207 THR A CA 1
ATOM 1622 C C . THR A 1 207 ? 12.067 7.658 7.100 1.00 95.50 207 THR A C 1
ATOM 1624 O O . THR A 1 207 ? 12.884 6.773 6.875 1.00 95.50 207 THR A O 1
ATOM 1627 N N . GLU A 1 208 ? 10.822 7.366 7.452 1.00 96.81 208 GLU A N 1
ATOM 1628 C CA . GLU A 1 208 ? 10.318 6.016 7.673 1.00 96.81 208 GLU A CA 1
ATOM 1629 C C . GLU A 1 208 ? 10.106 5.291 6.336 1.00 96.81 208 GLU A C 1
ATOM 1631 O O . GLU A 1 208 ? 10.390 4.098 6.215 1.00 96.81 208 GLU A O 1
ATOM 1636 N N . CYS A 1 209 ? 9.676 6.023 5.303 1.00 97.62 209 CYS A N 1
ATOM 1637 C CA . CYS A 1 209 ? 9.545 5.517 3.941 1.00 97.62 209 CYS A CA 1
ATOM 1638 C C . CYS A 1 209 ? 10.894 5.116 3.342 1.00 97.62 209 CYS A C 1
ATOM 1640 O O . CYS A 1 209 ? 10.915 4.153 2.586 1.00 97.62 209 CYS A O 1
ATOM 1642 N N . GLU A 1 210 ? 12.014 5.746 3.718 1.00 96.75 210 GLU A N 1
ATOM 1643 C CA . GLU A 1 210 ? 13.354 5.304 3.290 1.00 96.75 210 GLU A CA 1
ATOM 1644 C C . GLU A 1 210 ? 13.616 3.848 3.717 1.00 96.75 210 GLU A C 1
ATOM 1646 O O . GLU A 1 210 ? 14.048 3.014 2.915 1.00 96.75 210 GLU A O 1
ATOM 1651 N N . ILE A 1 211 ? 13.263 3.510 4.964 1.00 96.31 211 ILE A N 1
ATOM 1652 C CA . ILE A 1 211 ? 13.388 2.153 5.511 1.00 96.31 211 ILE A CA 1
ATOM 1653 C C . ILE A 1 211 ? 12.440 1.196 4.781 1.00 96.31 211 ILE A C 1
ATOM 1655 O O . ILE A 1 211 ? 12.844 0.096 4.399 1.00 96.31 211 ILE A O 1
ATOM 1659 N N . PHE A 1 212 ? 11.182 1.594 4.576 1.00 97.56 212 PHE A N 1
ATOM 1660 C CA . PHE A 1 212 ? 10.195 0.745 3.909 1.00 97.56 212 PHE A CA 1
ATOM 1661 C C . PHE A 1 212 ? 10.519 0.485 2.439 1.00 97.56 212 PHE A C 1
ATOM 1663 O O . PHE A 1 212 ? 10.384 -0.650 1.987 1.00 97.56 212 PHE A O 1
ATOM 1670 N N . LEU A 1 213 ? 10.975 1.498 1.707 1.00 97.62 213 LEU A N 1
ATOM 1671 C CA . LEU A 1 213 ? 11.386 1.370 0.312 1.00 97.62 213 LEU A CA 1
ATOM 1672 C C . LEU A 1 213 ? 12.601 0.448 0.204 1.00 97.62 213 LEU A C 1
ATOM 1674 O O . LEU A 1 213 ? 12.560 -0.521 -0.551 1.00 97.62 213 LEU A O 1
ATOM 1678 N N . SER A 1 214 ? 13.614 0.651 1.051 1.00 96.88 214 SER A N 1
ATOM 1679 C CA . SER A 1 214 ? 14.778 -0.242 1.134 1.00 96.88 214 SER A CA 1
ATOM 1680 C C . SER A 1 214 ? 14.376 -1.691 1.440 1.00 96.88 214 SER A C 1
ATOM 1682 O O . SER A 1 214 ? 14.911 -2.635 0.859 1.00 96.88 214 SER A O 1
ATOM 1684 N N . LEU A 1 215 ? 13.400 -1.889 2.333 1.00 95.25 215 LEU A N 1
ATOM 1685 C CA . LEU A 1 215 ? 12.869 -3.209 2.670 1.00 95.25 215 LEU A CA 1
ATOM 1686 C C . LEU A 1 215 ? 12.153 -3.869 1.480 1.00 95.25 215 LEU A C 1
ATOM 1688 O O . LEU A 1 215 ? 12.391 -5.048 1.217 1.00 95.25 215 LEU A O 1
ATOM 1692 N N . VAL A 1 216 ? 11.291 -3.131 0.772 1.00 96.81 216 VAL A N 1
ATOM 1693 C CA . VAL A 1 216 ? 10.561 -3.631 -0.407 1.00 96.81 216 VAL A CA 1
ATOM 1694 C C . VAL A 1 216 ? 11.534 -3.988 -1.531 1.00 96.81 216 VAL A C 1
ATOM 1696 O O . VAL A 1 216 ? 11.410 -5.065 -2.110 1.00 96.81 216 VAL A O 1
ATOM 1699 N N . VAL A 1 217 ? 12.543 -3.152 -1.786 1.00 96.75 217 VAL A N 1
ATOM 1700 C CA . VAL A 1 217 ? 13.608 -3.431 -2.763 1.00 96.75 217 VAL A CA 1
ATOM 1701 C C . VAL A 1 217 ? 14.356 -4.718 -2.398 1.00 96.75 217 VAL A C 1
ATOM 1703 O O . VAL A 1 217 ? 14.477 -5.619 -3.226 1.00 96.75 217 VAL A O 1
ATOM 1706 N N . LYS A 1 218 ? 14.747 -4.879 -1.129 1.00 94.94 218 LYS A N 1
ATOM 1707 C CA . LYS A 1 218 ? 15.422 -6.088 -0.624 1.00 94.94 218 LYS A CA 1
ATOM 1708 C C . LYS A 1 218 ? 14.565 -7.358 -0.707 1.00 94.94 218 LYS A C 1
ATOM 1710 O O . LYS A 1 218 ? 15.077 -8.475 -0.672 1.00 94.94 218 LYS A O 1
ATOM 1715 N N . PHE A 1 219 ? 13.241 -7.239 -0.798 1.00 94.81 219 PHE A N 1
ATOM 1716 C CA . PHE A 1 219 ? 12.379 -8.403 -1.009 1.00 94.81 219 PHE A CA 1
ATOM 1717 C C . PHE A 1 219 ? 12.466 -8.980 -2.424 1.00 94.81 219 PHE A C 1
ATOM 1719 O O . PHE A 1 219 ? 11.994 -10.099 -2.610 1.00 94.81 219 PHE A O 1
ATOM 1726 N N . LEU A 1 220 ? 13.087 -8.285 -3.385 1.00 95.38 220 LEU A N 1
ATOM 1727 C CA . LEU A 1 220 ? 13.345 -8.814 -4.728 1.00 95.38 220 LEU A CA 1
ATOM 1728 C C . LEU A 1 220 ? 14.538 -9.779 -4.800 1.00 95.38 220 LEU A C 1
ATOM 1730 O O . LEU A 1 220 ? 14.638 -10.525 -5.785 1.00 95.38 220 LEU A O 1
ATOM 1734 N N . ASP A 1 221 ? 15.394 -9.806 -3.772 1.00 92.12 221 ASP A N 1
ATOM 1735 C CA . ASP A 1 221 ? 16.585 -10.657 -3.699 1.00 92.12 221 ASP A CA 1
ATOM 1736 C C . ASP A 1 221 ? 16.254 -12.131 -3.979 1.00 92.12 221 ASP A C 1
ATOM 1738 O O . ASP A 1 221 ? 15.238 -12.669 -3.533 1.00 92.12 221 ASP A O 1
ATOM 1742 N N . HIS A 1 222 ? 17.139 -12.816 -4.704 1.00 87.88 222 HIS A N 1
ATOM 1743 C CA . HIS A 1 222 ? 16.939 -14.208 -5.126 1.00 87.88 222 HIS A CA 1
ATOM 1744 C C . HIS A 1 222 ? 16.879 -15.216 -3.962 1.00 87.88 222 HIS A C 1
ATOM 1746 O O . HIS A 1 222 ? 16.329 -16.300 -4.130 1.00 87.88 222 HIS A O 1
ATOM 1752 N N . GLU A 1 223 ? 17.403 -14.857 -2.784 1.00 87.19 223 GLU A N 1
ATOM 1753 C CA . GLU A 1 223 ? 17.311 -15.663 -1.558 1.00 87.19 223 GLU A CA 1
ATOM 1754 C C . GLU A 1 223 ? 15.891 -15.689 -0.972 1.00 87.19 223 GLU A C 1
ATOM 1756 O O . GLU A 1 223 ? 15.553 -16.551 -0.156 1.00 87.19 223 GLU A O 1
ATOM 1761 N N . LYS A 1 224 ? 15.043 -14.726 -1.353 1.00 90.12 224 LYS A N 1
ATOM 1762 C CA . LYS A 1 224 ? 13.669 -14.631 -0.865 1.00 90.12 224 LYS A CA 1
ATOM 1763 C C . LYS A 1 224 ? 12.767 -15.609 -1.616 1.00 90.12 224 LYS A C 1
ATOM 1765 O O . LYS A 1 224 ? 12.936 -15.822 -2.817 1.00 90.12 224 LYS A O 1
ATOM 1770 N N . PRO A 1 225 ? 11.753 -16.184 -0.948 1.00 91.31 225 PRO A N 1
ATOM 1771 C CA . PRO A 1 225 ? 10.816 -17.064 -1.625 1.00 91.31 225 PRO A CA 1
ATOM 1772 C C . PRO A 1 225 ? 10.049 -16.307 -2.718 1.00 91.31 225 PRO A C 1
ATOM 1774 O O . PRO A 1 225 ? 9.683 -15.143 -2.547 1.00 91.31 225 PRO A O 1
ATOM 1777 N N . ASN A 1 226 ? 9.756 -16.985 -3.831 1.00 91.31 226 ASN A N 1
ATOM 1778 C CA . ASN A 1 226 ? 9.152 -16.364 -5.019 1.00 91.31 226 ASN A CA 1
ATOM 1779 C C . ASN A 1 226 ? 7.843 -15.617 -4.732 1.00 91.31 226 ASN A C 1
ATOM 1781 O O . ASN A 1 226 ? 7.610 -14.554 -5.304 1.00 91.31 226 ASN A O 1
ATOM 1785 N N . TRP A 1 227 ? 7.009 -16.117 -3.816 1.00 93.56 227 TRP A N 1
ATOM 1786 C CA . TRP A 1 227 ? 5.785 -15.420 -3.416 1.00 93.56 227 TRP A CA 1
ATOM 1787 C C . TRP A 1 227 ? 6.079 -14.065 -2.759 1.00 93.56 227 TRP A C 1
ATOM 1789 O O . TRP A 1 227 ? 5.363 -13.104 -3.006 1.00 93.56 227 TRP A O 1
ATOM 1799 N N . GLN A 1 228 ? 7.155 -13.948 -1.973 1.00 93.81 228 GLN A N 1
ATOM 1800 C CA . GLN A 1 228 ? 7.531 -12.695 -1.314 1.00 93.81 228 GLN A CA 1
ATOM 1801 C C . GLN A 1 228 ? 8.090 -11.696 -2.325 1.00 93.81 228 GLN A C 1
ATOM 1803 O O . GLN A 1 228 ? 7.709 -10.527 -2.296 1.00 93.81 228 GLN A O 1
ATOM 1808 N N . ARG A 1 229 ? 8.923 -12.176 -3.257 1.00 95.00 229 ARG A N 1
ATOM 1809 C CA . ARG A 1 229 ? 9.417 -11.381 -4.391 1.00 95.00 229 ARG A CA 1
ATOM 1810 C C . ARG A 1 229 ? 8.252 -10.847 -5.231 1.00 95.00 229 ARG A C 1
ATOM 1812 O O . ARG A 1 229 ? 8.254 -9.692 -5.632 1.00 95.00 229 ARG A O 1
ATOM 1819 N N . THR A 1 230 ? 7.217 -11.665 -5.426 1.00 95.06 230 THR A N 1
ATOM 1820 C CA . THR A 1 230 ? 6.006 -11.289 -6.173 1.00 95.06 230 THR A CA 1
ATOM 1821 C C . THR A 1 230 ? 5.195 -10.205 -5.463 1.00 95.06 230 THR A C 1
ATOM 1823 O O . THR A 1 230 ? 4.805 -9.231 -6.099 1.00 95.06 230 THR A O 1
ATOM 1826 N N . LEU A 1 231 ? 4.992 -10.317 -4.145 1.00 95.31 231 LEU A N 1
ATOM 1827 C CA . LEU A 1 231 ? 4.324 -9.266 -3.364 1.00 95.31 231 LEU A CA 1
ATOM 1828 C C . LEU A 1 231 ? 5.078 -7.930 -3.447 1.00 95.31 231 LEU A C 1
ATOM 1830 O O . LEU A 1 231 ? 4.455 -6.877 -3.551 1.00 95.31 231 LEU A O 1
ATOM 1834 N N . ALA A 1 232 ? 6.413 -7.967 -3.418 1.00 96.56 232 ALA A N 1
ATOM 1835 C CA . ALA A 1 232 ? 7.233 -6.771 -3.573 1.00 96.56 232 ALA A CA 1
ATOM 1836 C C . ALA A 1 232 ? 7.093 -6.152 -4.972 1.00 96.56 232 ALA A C 1
ATOM 1838 O O . ALA A 1 232 ? 6.920 -4.941 -5.076 1.00 96.56 232 ALA A O 1
ATOM 1839 N N . LEU A 1 233 ? 7.084 -6.967 -6.034 1.00 96.06 233 LEU A N 1
ATOM 1840 C CA . LEU A 1 233 ? 6.843 -6.485 -7.399 1.00 96.06 233 LEU A CA 1
ATOM 1841 C C . LEU A 1 233 ? 5.479 -5.812 -7.563 1.00 96.06 233 LEU A C 1
ATOM 1843 O O . LEU A 1 233 ? 5.410 -4.768 -8.200 1.00 96.06 233 LEU A O 1
ATOM 1847 N N . GLU A 1 234 ? 4.407 -6.364 -6.987 1.00 95.69 234 GLU A N 1
ATOM 1848 C CA . GLU A 1 234 ? 3.073 -5.743 -7.060 1.00 95.69 234 GLU A CA 1
ATOM 1849 C C . GLU A 1 234 ? 3.049 -4.355 -6.401 1.00 95.69 234 GLU A C 1
ATOM 1851 O O . GLU A 1 234 ? 2.410 -3.431 -6.908 1.00 95.69 234 GLU A O 1
ATOM 1856 N N . VAL A 1 235 ? 3.784 -4.184 -5.298 1.00 96.50 235 VAL A N 1
ATOM 1857 C CA . VAL A 1 235 ? 3.944 -2.883 -4.636 1.00 96.50 235 VAL A CA 1
ATOM 1858 C C . VAL A 1 235 ? 4.790 -1.925 -5.466 1.00 96.50 235 VAL A C 1
ATOM 1860 O O . VAL A 1 235 ? 4.395 -0.773 -5.638 1.00 96.50 235 VAL A O 1
ATOM 1863 N N . LEU A 1 236 ? 5.922 -2.385 -6.002 1.00 96.75 236 LEU A N 1
ATOM 1864 C CA . LEU A 1 236 ? 6.795 -1.559 -6.836 1.00 96.75 236 LEU A CA 1
ATOM 1865 C C . LEU A 1 236 ? 6.095 -1.115 -8.116 1.00 96.75 236 LEU A C 1
ATOM 1867 O O . LEU A 1 236 ? 6.208 0.048 -8.482 1.00 96.75 236 LEU A O 1
ATOM 1871 N N . HIS A 1 237 ? 5.314 -1.988 -8.750 1.00 95.38 237 HIS A N 1
ATOM 1872 C CA . HIS A 1 237 ? 4.541 -1.639 -9.936 1.00 95.38 237 HIS A CA 1
ATOM 1873 C C . HIS A 1 237 ? 3.584 -0.474 -9.654 1.00 95.38 237 HIS A C 1
ATOM 1875 O O . HIS A 1 237 ? 3.601 0.514 -10.381 1.00 95.38 237 HIS A O 1
ATOM 1881 N N . ARG A 1 238 ? 2.842 -0.515 -8.533 1.00 94.81 238 ARG A N 1
ATOM 1882 C CA . ARG A 1 238 ? 1.978 0.604 -8.102 1.00 94.81 238 ARG A CA 1
ATOM 1883 C C . ARG A 1 238 ? 2.740 1.922 -7.919 1.00 94.81 238 ARG A C 1
ATOM 1885 O O . ARG A 1 238 ? 2.180 2.978 -8.200 1.00 94.81 238 ARG A O 1
ATOM 1892 N N . MET A 1 239 ? 3.994 1.867 -7.466 1.00 95.81 239 MET A N 1
ATOM 1893 C CA . MET A 1 239 ? 4.846 3.055 -7.313 1.00 95.81 239 MET A CA 1
ATOM 1894 C C . MET A 1 239 ? 5.369 3.559 -8.660 1.00 95.81 239 MET A C 1
ATOM 1896 O O . MET A 1 239 ? 5.391 4.763 -8.898 1.00 95.81 239 MET A O 1
ATOM 1900 N N . CYS A 1 240 ? 5.760 2.643 -9.551 1.00 95.94 240 CYS A N 1
ATOM 1901 C CA . CYS A 1 240 ? 6.300 2.957 -10.875 1.00 95.94 240 CYS A CA 1
ATOM 1902 C C . CYS A 1 240 ? 5.282 3.686 -11.757 1.00 95.94 240 CYS A C 1
ATOM 1904 O O . CYS A 1 240 ? 5.677 4.509 -12.576 1.00 95.94 240 CYS A O 1
ATOM 1906 N N . THR A 1 241 ? 3.982 3.452 -11.553 1.00 95.38 241 THR A N 1
ATOM 1907 C CA . THR A 1 241 ? 2.905 4.159 -12.265 1.00 95.38 241 THR A CA 1
ATOM 1908 C C . THR A 1 241 ? 2.570 5.542 -11.683 1.00 95.38 241 THR A C 1
ATOM 1910 O O . THR A 1 241 ? 1.600 6.157 -12.120 1.00 95.38 241 THR A O 1
ATOM 1913 N N . GLN A 1 242 ? 3.289 6.029 -10.661 1.00 96.25 242 GLN A N 1
ATOM 1914 C CA . GLN A 1 242 ? 3.026 7.322 -10.012 1.00 96.25 242 GLN A CA 1
ATOM 1915 C C . GLN A 1 242 ? 4.187 8.314 -10.207 1.00 96.25 242 GLN A C 1
ATOM 1917 O O . GLN A 1 242 ? 5.112 8.341 -9.391 1.00 96.25 242 GLN A O 1
ATOM 1922 N N . PRO A 1 243 ? 4.114 9.195 -11.226 1.00 97.12 243 PRO A N 1
ATOM 1923 C CA . PRO A 1 243 ? 5.180 10.145 -11.558 1.00 97.12 243 PRO A CA 1
ATOM 1924 C C . PRO A 1 243 ? 5.625 11.020 -10.377 1.00 97.12 243 PRO A C 1
ATOM 1926 O O . PRO A 1 243 ? 6.817 11.133 -10.095 1.00 97.12 243 PRO A O 1
ATOM 1929 N N . GLU A 1 244 ? 4.670 11.573 -9.622 1.00 96.44 244 GLU A N 1
ATOM 1930 C CA . GLU A 1 244 ? 4.961 12.448 -8.476 1.00 96.44 244 GLU A CA 1
ATOM 1931 C C . GLU A 1 244 ? 5.653 11.726 -7.325 1.00 96.44 244 GLU A C 1
ATOM 1933 O O . GLU A 1 244 ? 6.458 12.319 -6.605 1.00 96.44 244 GLU A O 1
ATOM 1938 N N . LEU A 1 245 ? 5.354 10.441 -7.147 1.00 97.25 245 LEU A N 1
ATOM 1939 C CA . LEU A 1 245 ? 5.969 9.638 -6.105 1.00 97.25 245 LEU A CA 1
ATOM 1940 C C . LEU A 1 245 ? 7.433 9.343 -6.462 1.00 97.25 245 LEU A C 1
ATOM 1942 O O . LEU A 1 245 ? 8.311 9.539 -5.625 1.00 97.25 245 LEU A O 1
ATOM 1946 N N . LEU A 1 246 ? 7.711 8.979 -7.721 1.00 97.75 246 LEU A N 1
ATOM 1947 C CA . LEU A 1 246 ? 9.081 8.781 -8.213 1.00 97.75 246 LEU A CA 1
ATOM 1948 C C . LEU A 1 246 ? 9.903 10.073 -8.169 1.00 97.75 246 LEU A C 1
ATOM 1950 O O . LEU A 1 246 ? 11.056 10.055 -7.729 1.00 97.75 246 LEU A O 1
ATOM 1954 N N . ARG A 1 247 ? 9.294 11.203 -8.553 1.00 97.19 247 ARG A N 1
ATOM 1955 C CA . ARG A 1 247 ? 9.876 12.536 -8.357 1.00 97.19 247 ARG A CA 1
ATOM 1956 C C . ARG A 1 247 ? 10.264 12.744 -6.898 1.00 97.19 247 ARG A C 1
ATOM 1958 O O . ARG A 1 247 ? 11.414 13.068 -6.611 1.00 97.19 247 ARG A O 1
ATOM 1965 N N . SER A 1 248 ? 9.324 12.503 -5.990 1.00 97.38 248 SER A N 1
ATOM 1966 C CA . SER A 1 248 ? 9.527 12.719 -4.561 1.00 97.38 248 SER A CA 1
ATOM 1967 C C . SER A 1 248 ? 10.649 11.843 -3.996 1.00 97.38 248 SER A C 1
ATOM 1969 O O . SER A 1 248 ? 11.423 12.323 -3.165 1.00 97.38 248 SER A O 1
ATOM 1971 N N . PHE A 1 249 ? 10.784 10.593 -4.458 1.00 97.81 249 PHE A N 1
ATOM 1972 C CA . PHE A 1 249 ? 11.893 9.708 -4.080 1.00 97.81 249 PHE A CA 1
ATOM 1973 C C . PHE A 1 249 ? 13.239 10.279 -4.528 1.00 97.81 249 PHE A C 1
ATOM 1975 O O . PHE A 1 249 ? 14.172 10.370 -3.730 1.00 97.81 249 PHE A O 1
ATOM 1982 N N . CYS A 1 250 ? 13.332 10.713 -5.784 1.00 97.19 250 CYS A N 1
ATOM 1983 C CA . CYS A 1 250 ? 14.566 11.269 -6.325 1.00 97.19 250 CYS A CA 1
ATOM 1984 C C . CYS A 1 250 ? 14.979 12.564 -5.598 1.00 97.19 250 CYS A C 1
ATOM 1986 O O . CYS A 1 250 ? 16.122 12.692 -5.158 1.00 97.19 250 CYS A O 1
ATOM 1988 N N . GLU A 1 251 ? 14.037 13.490 -5.381 1.00 95.88 251 GLU A N 1
ATOM 1989 C CA . GLU A 1 251 ? 14.287 14.745 -4.655 1.00 95.88 251 GLU A CA 1
ATOM 1990 C C . GLU A 1 251 ? 14.689 14.502 -3.191 1.00 95.88 251 GLU A C 1
ATOM 1992 O O . GLU A 1 251 ? 15.569 15.176 -2.647 1.00 95.88 251 GLU A O 1
ATOM 1997 N N . SER A 1 252 ? 14.041 13.540 -2.530 1.00 96.06 252 SER A N 1
ATOM 1998 C CA . SER A 1 252 ? 14.212 13.326 -1.091 1.00 96.06 252 SER A CA 1
ATOM 1999 C C . SER A 1 252 ? 15.419 12.468 -0.735 1.00 96.06 252 SER A C 1
ATOM 2001 O O . SER A 1 252 ? 15.899 12.595 0.395 1.00 96.06 252 SER A O 1
ATOM 2003 N N . TYR A 1 253 ? 15.897 11.625 -1.653 1.00 96.81 253 TYR A N 1
ATOM 2004 C CA . TYR A 1 253 ? 16.942 10.635 -1.382 1.00 96.81 253 TYR A CA 1
ATOM 2005 C C . TYR A 1 253 ? 18.104 10.742 -2.382 1.00 96.81 253 TYR A C 1
ATOM 2007 O O . TYR A 1 253 ? 19.217 11.111 -2.002 1.00 96.81 253 TYR A O 1
ATOM 2015 N N . ASP A 1 254 ? 17.858 10.521 -3.677 1.00 96.50 254 ASP A N 1
ATOM 2016 C CA . ASP A 1 254 ? 18.921 10.430 -4.689 1.00 96.50 254 ASP A CA 1
ATOM 2017 C C . ASP A 1 254 ? 19.697 11.739 -4.890 1.00 96.50 254 ASP A C 1
ATOM 2019 O O . ASP A 1 254 ? 20.910 11.710 -5.107 1.00 96.50 254 ASP A O 1
ATOM 2023 N N . MET A 1 255 ? 19.039 12.890 -4.746 1.00 95.31 255 MET A N 1
ATOM 2024 C CA . MET A 1 255 ? 19.677 14.207 -4.844 1.00 95.31 255 MET A CA 1
ATOM 2025 C C . MET A 1 255 ? 20.508 14.598 -3.606 1.00 95.31 255 MET A C 1
ATOM 2027 O O . MET A 1 255 ? 21.172 15.633 -3.630 1.00 95.31 255 MET A O 1
ATOM 2031 N N . LYS A 1 256 ? 20.495 13.807 -2.521 1.00 93.06 256 LYS A N 1
ATOM 2032 C CA . LYS A 1 256 ? 21.259 14.087 -1.292 1.00 93.06 256 LYS A CA 1
ATOM 2033 C C . LYS A 1 256 ? 22.547 13.266 -1.238 1.00 93.06 256 LYS A C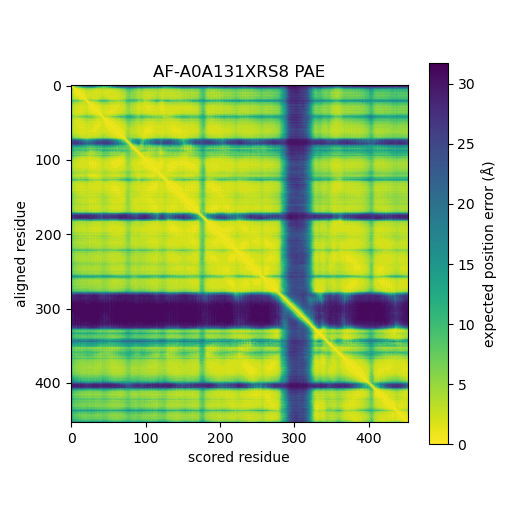 1
ATOM 2035 O O . LYS A 1 256 ? 22.506 12.044 -1.355 1.00 93.06 256 LYS A O 1
ATOM 2040 N N . ASP A 1 257 ? 23.687 13.909 -0.988 1.00 86.88 257 ASP A N 1
ATOM 2041 C CA . ASP A 1 257 ? 25.020 13.278 -1.067 1.00 86.88 257 ASP A CA 1
ATOM 2042 C C . ASP A 1 257 ? 25.237 12.097 -0.102 1.00 86.88 257 ASP A C 1
ATOM 2044 O O . ASP A 1 257 ? 25.949 11.152 -0.433 1.00 86.88 257 ASP A O 1
ATOM 2048 N N . HIS A 1 258 ? 24.611 12.121 1.079 1.00 88.38 258 HIS A N 1
ATOM 2049 C CA . HIS A 1 258 ? 24.794 11.114 2.138 1.00 88.38 258 HIS A CA 1
ATOM 2050 C C . HIS A 1 258 ? 23.533 10.290 2.441 1.00 88.38 258 HIS A C 1
ATOM 2052 O O . HIS A 1 258 ? 23.439 9.685 3.506 1.00 88.38 258 HIS A O 1
ATOM 2058 N N . SER A 1 259 ? 22.551 10.290 1.537 1.00 91.25 259 SER A N 1
ATOM 2059 C CA . SER A 1 259 ? 21.331 9.485 1.667 1.00 91.25 259 SER A CA 1
ATOM 2060 C C . SER A 1 259 ? 21.395 8.256 0.762 1.00 91.25 259 SER A C 1
ATOM 2062 O O . SER A 1 259 ? 22.126 8.242 -0.235 1.00 91.25 259 SER A O 1
ATOM 2064 N N . THR A 1 260 ? 20.626 7.229 1.120 1.00 93.12 260 THR A N 1
ATOM 2065 C CA . THR A 1 260 ? 20.402 6.045 0.285 1.00 93.12 260 THR A CA 1
ATOM 2066 C C . THR A 1 260 ? 19.862 6.472 -1.079 1.00 93.12 260 THR A C 1
ATOM 2068 O O . THR A 1 260 ? 19.045 7.384 -1.163 1.00 93.12 260 THR A O 1
ATOM 2071 N N . LYS A 1 261 ? 20.294 5.837 -2.170 1.00 96.75 261 LYS A N 1
ATOM 2072 C CA . LYS A 1 261 ? 19.842 6.189 -3.525 1.00 96.75 261 LYS A CA 1
ATOM 2073 C C . LYS A 1 261 ? 18.612 5.365 -3.887 1.00 96.75 261 LYS A C 1
ATOM 2075 O O . LYS A 1 261 ? 18.667 4.491 -4.740 1.00 96.75 261 LYS A O 1
ATOM 2080 N N . ILE A 1 262 ? 17.512 5.604 -3.175 1.00 97.38 262 ILE A N 1
ATOM 2081 C CA . ILE A 1 262 ? 16.305 4.770 -3.218 1.00 97.38 262 ILE A CA 1
ATOM 2082 C C . ILE A 1 262 ? 15.749 4.598 -4.636 1.00 97.38 262 ILE A C 1
ATOM 2084 O O . ILE A 1 262 ? 15.361 3.487 -5.000 1.00 97.38 262 ILE A O 1
ATOM 2088 N N . PHE A 1 263 ? 15.699 5.664 -5.439 1.00 98.00 263 PHE A N 1
ATOM 2089 C CA . PHE A 1 263 ? 15.169 5.564 -6.797 1.00 98.00 263 PHE A CA 1
ATOM 2090 C C . PHE A 1 263 ? 16.102 4.728 -7.684 1.00 98.00 263 PHE A C 1
ATOM 2092 O O . PHE A 1 263 ? 15.649 3.781 -8.329 1.00 98.00 263 PHE A O 1
ATOM 2099 N N . GLN A 1 264 ? 17.408 5.001 -7.644 1.00 98.00 264 GLN A N 1
ATOM 2100 C CA . GLN A 1 264 ? 18.427 4.186 -8.310 1.00 98.00 264 GLN A CA 1
ATOM 2101 C C . GLN A 1 264 ? 18.384 2.708 -7.880 1.00 98.00 264 GLN A C 1
ATOM 2103 O O . GLN A 1 264 ? 18.390 1.815 -8.729 1.00 98.00 264 GLN A O 1
ATOM 2108 N N . ASP A 1 265 ? 18.327 2.432 -6.577 1.00 97.75 265 ASP A N 1
ATOM 2109 C CA . ASP A 1 265 ? 18.311 1.078 -6.015 1.00 97.75 265 ASP A CA 1
ATOM 2110 C C . ASP A 1 265 ? 17.065 0.308 -6.458 1.00 97.75 265 ASP A C 1
ATOM 2112 O O . ASP A 1 265 ? 17.156 -0.865 -6.822 1.00 97.75 265 ASP A O 1
ATOM 2116 N N . MET A 1 266 ? 15.909 0.975 -6.508 1.00 97.94 266 MET A N 1
ATOM 2117 C CA . MET A 1 266 ? 14.665 0.397 -7.009 1.00 97.94 266 MET A CA 1
ATOM 2118 C C . MET A 1 266 ? 14.776 -0.021 -8.482 1.00 97.94 266 MET A C 1
ATOM 2120 O O . MET A 1 266 ? 14.446 -1.159 -8.825 1.00 97.94 266 MET A O 1
ATOM 2124 N N . VAL A 1 267 ? 15.265 0.871 -9.350 1.00 98.06 267 VAL A N 1
ATOM 2125 C CA . VAL A 1 267 ? 15.420 0.598 -10.790 1.00 98.06 267 VAL A CA 1
ATOM 2126 C C . VAL A 1 267 ? 16.436 -0.526 -11.021 1.00 98.06 267 VAL A C 1
ATOM 2128 O O . VAL A 1 267 ? 16.183 -1.455 -11.792 1.00 98.06 267 VAL A O 1
ATOM 2131 N N . ASN A 1 268 ? 17.569 -0.486 -10.316 1.00 97.75 268 ASN A N 1
ATOM 2132 C CA . ASN A 1 268 ? 18.608 -1.507 -10.421 1.00 97.75 268 ASN A CA 1
ATOM 2133 C C . ASN A 1 268 ? 18.129 -2.870 -9.915 1.00 97.75 268 ASN A C 1
ATOM 2135 O O . ASN A 1 268 ? 18.424 -3.884 -10.544 1.00 97.75 268 ASN A O 1
ATOM 2139 N N . ALA A 1 269 ? 17.368 -2.916 -8.821 1.00 97.44 269 ALA A N 1
ATOM 2140 C CA . ALA A 1 269 ? 16.822 -4.163 -8.299 1.00 97.44 269 ALA A CA 1
ATOM 2141 C C . ALA A 1 269 ? 15.772 -4.777 -9.232 1.00 97.44 269 ALA A C 1
ATOM 2143 O O . ALA A 1 269 ? 15.762 -5.995 -9.404 1.00 97.44 269 ALA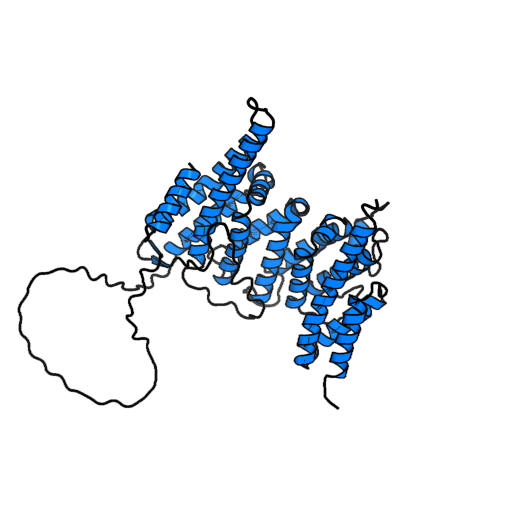 A O 1
ATOM 2144 N N . LEU A 1 270 ? 14.930 -3.964 -9.883 1.00 97.56 270 LEU A N 1
ATOM 2145 C CA . LEU A 1 270 ? 14.013 -4.438 -10.926 1.00 97.56 270 LEU A CA 1
ATOM 2146 C C . LEU A 1 270 ? 14.781 -5.024 -12.118 1.00 97.56 270 LEU A C 1
ATOM 2148 O O . LEU A 1 270 ? 14.467 -6.126 -12.571 1.00 97.56 270 LEU A O 1
ATOM 2152 N N . GLY A 1 271 ? 15.829 -4.337 -12.581 1.00 96.19 271 GLY A N 1
ATOM 2153 C CA . GLY A 1 271 ? 16.677 -4.841 -13.659 1.00 96.19 271 GLY A CA 1
ATOM 2154 C C . GLY A 1 271 ? 17.399 -6.139 -13.290 1.00 96.19 271 GLY A C 1
ATOM 2155 O O . GLY A 1 271 ? 17.336 -7.119 -14.034 1.00 96.19 271 GLY A O 1
ATOM 2156 N N . ALA A 1 272 ? 18.006 -6.193 -12.104 1.00 95.62 272 ALA A N 1
ATOM 2157 C CA . ALA A 1 272 ? 18.662 -7.388 -11.579 1.00 95.62 272 ALA A CA 1
ATOM 2158 C C . ALA A 1 272 ? 17.675 -8.549 -11.381 1.00 95.62 272 ALA A C 1
ATOM 2160 O O . ALA A 1 272 ? 18.009 -9.698 -11.672 1.00 95.62 272 ALA A O 1
ATOM 2161 N N . TYR A 1 273 ? 16.446 -8.264 -10.936 1.00 96.00 273 TYR A N 1
ATOM 2162 C CA . TYR A 1 273 ? 15.382 -9.255 -10.820 1.00 96.00 273 TYR A CA 1
ATOM 2163 C C . TYR A 1 273 ? 15.071 -9.887 -12.181 1.00 96.00 273 TYR A C 1
ATOM 2165 O O . TYR A 1 273 ? 15.099 -11.113 -12.289 1.00 96.00 273 TYR A O 1
ATOM 2173 N N . VAL A 1 274 ? 14.833 -9.072 -13.218 1.00 94.81 274 VAL A N 1
ATOM 2174 C CA . VAL A 1 274 ? 14.548 -9.550 -14.582 1.00 94.81 274 VAL A CA 1
ATOM 2175 C C . VAL A 1 274 ? 15.717 -10.373 -15.125 1.00 94.81 274 VAL A C 1
ATOM 2177 O O . VAL A 1 274 ? 15.508 -11.479 -15.616 1.00 94.81 274 VAL A O 1
ATOM 2180 N N . GLN A 1 275 ? 16.952 -9.895 -14.972 1.00 93.19 275 GLN A N 1
ATOM 2181 C CA . GLN A 1 275 ? 18.151 -10.622 -15.403 1.00 93.19 275 GLN A CA 1
ATOM 2182 C C . GLN A 1 275 ? 18.291 -11.980 -14.706 1.00 93.19 275 GLN A C 1
ATOM 2184 O O . GLN A 1 275 ? 18.555 -12.996 -15.355 1.00 93.19 275 GLN A O 1
ATOM 2189 N N . ALA A 1 276 ? 18.067 -12.023 -13.391 1.00 92.38 276 ALA A N 1
ATOM 2190 C CA . ALA A 1 276 ? 18.163 -13.247 -12.608 1.00 92.38 276 ALA A CA 1
ATOM 2191 C C . ALA A 1 276 ? 17.156 -14.317 -13.057 1.00 92.38 276 ALA A C 1
ATOM 2193 O O . ALA A 1 276 ? 17.458 -15.503 -12.927 1.00 92.38 276 ALA A O 1
ATOM 2194 N N . LEU A 1 277 ? 15.999 -13.937 -13.617 1.00 90.94 277 LEU A N 1
ATOM 2195 C CA . LEU A 1 277 ? 15.034 -14.902 -14.157 1.00 90.94 277 LEU A CA 1
ATOM 2196 C C . LEU A 1 277 ? 15.591 -15.697 -15.343 1.00 90.94 277 LEU A C 1
ATOM 2198 O O . LEU A 1 277 ? 15.256 -16.867 -15.480 1.00 90.94 277 LEU A O 1
ATOM 2202 N N . PHE A 1 278 ? 16.460 -15.105 -16.165 1.00 88.38 278 PHE A N 1
ATOM 2203 C CA . PHE A 1 278 ? 17.043 -15.784 -17.329 1.00 88.38 278 PHE A CA 1
ATOM 2204 C C . PHE A 1 278 ? 18.390 -16.455 -17.039 1.00 88.38 278 PHE A C 1
ATOM 2206 O O . PHE A 1 278 ? 18.789 -17.365 -17.760 1.00 88.38 278 PHE A O 1
ATOM 2213 N N . VAL A 1 279 ? 19.106 -16.019 -15.998 1.00 84.00 279 VAL A N 1
ATOM 2214 C CA . VAL A 1 279 ? 20.410 -16.595 -15.618 1.00 84.00 279 VAL A CA 1
ATOM 2215 C C . VAL A 1 279 ? 20.258 -17.752 -14.628 1.00 84.00 279 VAL A C 1
ATOM 2217 O O . VAL A 1 279 ? 20.973 -18.744 -14.739 1.00 84.00 279 VAL A O 1
ATOM 2220 N N . ASN A 1 280 ? 19.318 -17.645 -13.685 1.00 72.19 280 ASN A N 1
ATOM 2221 C CA . ASN A 1 280 ? 19.156 -18.604 -12.587 1.00 72.19 280 ASN A CA 1
ATOM 2222 C C . ASN A 1 280 ? 17.982 -19.571 -12.792 1.00 72.19 280 ASN A C 1
ATOM 2224 O O . ASN A 1 280 ? 17.649 -20.318 -11.869 1.00 72.19 280 ASN A O 1
ATOM 2228 N N . ALA A 1 281 ? 17.331 -19.566 -13.960 1.00 64.50 281 ALA A N 1
ATOM 2229 C CA . ALA A 1 281 ? 16.307 -20.561 -14.249 1.00 64.50 281 ALA A CA 1
ATOM 2230 C C . ALA A 1 281 ? 16.955 -21.956 -14.262 1.00 64.50 281 ALA A C 1
ATOM 2232 O O . ALA A 1 281 ? 17.888 -22.181 -15.042 1.00 64.50 281 ALA A O 1
ATOM 2233 N N . PRO A 1 282 ? 16.488 -22.912 -13.433 1.00 53.34 282 PRO A N 1
ATOM 2234 C CA . PRO A 1 282 ? 16.874 -24.298 -13.619 1.00 53.34 282 PRO A CA 1
ATOM 2235 C C . PRO A 1 282 ? 16.454 -24.667 -15.037 1.00 53.34 282 PRO A C 1
ATOM 2237 O O . PRO A 1 282 ? 15.303 -24.459 -15.417 1.00 53.34 282 PRO A O 1
ATOM 2240 N N . CYS A 1 283 ? 17.406 -25.140 -15.833 1.00 39.09 283 CYS A N 1
ATOM 2241 C CA . CYS A 1 283 ? 17.215 -25.544 -17.215 1.00 39.09 283 CYS A CA 1
ATOM 2242 C C . CYS A 1 283 ? 16.224 -26.718 -17.303 1.00 39.09 283 CYS A C 1
ATOM 2244 O O . CYS A 1 283 ? 16.596 -27.867 -17.528 1.00 39.09 283 CYS A O 1
ATOM 2246 N N . HIS A 1 284 ? 14.930 -26.447 -17.137 1.00 42.03 284 HIS A N 1
ATOM 2247 C CA . HIS A 1 284 ? 13.885 -27.357 -17.557 1.00 42.03 284 HIS A CA 1
ATOM 2248 C C . HIS A 1 284 ? 13.916 -27.352 -19.075 1.00 42.03 284 HIS A C 1
ATOM 2250 O O . HIS A 1 284 ? 13.423 -26.445 -19.736 1.00 42.03 284 HIS A O 1
ATOM 2256 N N . HIS A 1 285 ? 14.583 -28.367 -19.606 1.00 34.72 285 HIS A N 1
ATOM 2257 C CA . HIS A 1 285 ? 14.702 -28.673 -21.015 1.00 34.72 285 HIS A CA 1
ATOM 2258 C C . HIS A 1 285 ? 13.303 -28.986 -21.581 1.00 34.72 285 HIS A C 1
ATOM 2260 O O . HIS A 1 285 ? 12.945 -30.142 -21.794 1.00 34.72 285 HIS A O 1
ATOM 2266 N N . HIS A 1 286 ? 12.471 -27.963 -21.785 1.00 42.88 286 HIS A N 1
ATOM 2267 C CA . HIS A 1 286 ? 11.289 -28.080 -22.625 1.00 42.88 286 HIS A CA 1
ATOM 2268 C C . HIS A 1 286 ? 11.808 -28.164 -24.060 1.00 42.88 286 HIS A C 1
ATOM 2270 O O . HIS A 1 286 ? 12.172 -27.160 -24.667 1.00 42.88 286 HIS A O 1
ATOM 2276 N N . HIS A 1 287 ? 11.930 -29.393 -24.567 1.00 35.34 287 HIS A N 1
ATOM 2277 C CA . HIS A 1 287 ? 12.177 -29.668 -25.979 1.00 35.34 287 HIS A CA 1
ATOM 2278 C C . HIS A 1 287 ? 11.019 -29.076 -26.796 1.00 35.34 287 HIS A C 1
ATOM 2280 O O . HIS A 1 287 ? 10.037 -29.753 -27.091 1.00 35.34 287 HIS A O 1
ATOM 2286 N N . TYR A 1 288 ? 11.125 -27.803 -27.169 1.00 38.28 288 TYR A N 1
ATOM 2287 C CA . TYR A 1 288 ? 10.349 -27.260 -28.271 1.00 38.28 288 TYR A CA 1
ATOM 2288 C C . TYR A 1 288 ? 10.954 -27.818 -29.561 1.00 38.28 288 TYR A C 1
ATOM 2290 O O . TYR A 1 288 ? 11.913 -27.283 -30.113 1.00 38.28 288 TYR A O 1
ATOM 2298 N N . TYR A 1 289 ? 10.415 -28.950 -30.018 1.00 30.95 289 TYR A N 1
ATOM 2299 C CA . TYR A 1 289 ? 10.621 -29.410 -31.386 1.00 30.95 289 TYR A CA 1
ATOM 2300 C C . TYR A 1 289 ? 10.005 -28.368 -32.324 1.00 30.95 289 TYR A C 1
ATOM 2302 O O . TYR A 1 289 ? 8.787 -28.277 -32.456 1.00 30.95 289 TYR A O 1
ATOM 2310 N N . HIS A 1 290 ? 10.853 -27.575 -32.969 1.00 36.12 290 HIS A N 1
ATOM 2311 C CA . HIS A 1 290 ? 10.468 -26.748 -34.105 1.00 36.12 290 HIS A CA 1
ATOM 2312 C C . HIS A 1 290 ? 10.425 -27.665 -35.341 1.00 36.12 290 HIS A C 1
ATOM 2314 O O . HIS A 1 290 ? 11.471 -28.206 -35.711 1.00 36.12 290 HIS A O 1
ATOM 2320 N N . PRO A 1 291 ? 9.275 -27.895 -36.003 1.00 33.16 291 PRO A N 1
ATOM 2321 C CA . PRO A 1 291 ? 9.279 -28.616 -37.263 1.00 33.16 291 PRO A CA 1
ATOM 2322 C C . PRO A 1 291 ? 9.772 -27.649 -38.341 1.00 33.16 291 PRO A C 1
ATOM 2324 O O . PRO A 1 291 ? 9.018 -26.830 -38.861 1.00 33.16 291 PRO A O 1
ATOM 2327 N N . VAL A 1 292 ? 11.063 -27.712 -38.664 1.00 33.00 292 VAL A N 1
ATOM 2328 C CA . VAL A 1 292 ? 11.568 -27.124 -39.906 1.00 33.00 292 VAL A CA 1
ATOM 2329 C C . VAL A 1 292 ? 11.154 -28.062 -41.034 1.00 33.00 292 VAL A C 1
ATOM 2331 O O . VAL A 1 292 ? 11.627 -29.195 -41.126 1.00 33.00 292 VAL A O 1
ATOM 2334 N N . GLY A 1 293 ? 10.229 -27.596 -41.871 1.00 38.12 293 GLY A N 1
ATOM 2335 C CA . GLY A 1 293 ? 9.853 -28.262 -43.110 1.00 38.12 293 GLY A CA 1
ATOM 2336 C C . GLY A 1 293 ? 11.057 -28.361 -44.044 1.00 38.12 293 GLY A C 1
ATOM 2337 O O . GLY A 1 293 ? 11.470 -27.372 -44.640 1.00 38.12 293 GLY A O 1
ATOM 2338 N N . GLY A 1 294 ? 11.607 -29.566 -44.168 1.00 31.70 294 GLY A N 1
ATOM 2339 C CA . GLY A 1 294 ? 12.611 -29.925 -45.162 1.00 31.70 294 GLY A CA 1
ATOM 2340 C C . GLY A 1 294 ? 12.055 -31.006 -46.079 1.00 31.70 294 GLY A C 1
ATOM 2341 O O . GLY A 1 294 ? 11.943 -32.162 -45.683 1.00 31.70 294 GLY A O 1
ATOM 2342 N N . GLY A 1 295 ? 11.683 -30.621 -47.299 1.00 31.23 295 GLY A N 1
ATOM 2343 C CA . GLY A 1 295 ? 11.383 -31.559 -48.375 1.00 31.23 295 GLY A CA 1
ATOM 2344 C C . GLY A 1 295 ? 12.661 -32.209 -48.910 1.00 31.23 295 GLY A C 1
ATOM 2345 O O . GLY A 1 295 ? 13.647 -31.524 -49.167 1.00 31.23 295 GLY A O 1
ATOM 2346 N N . GLY A 1 296 ? 12.628 -33.527 -49.109 1.00 31.73 296 GLY A N 1
ATOM 2347 C CA . GLY A 1 296 ? 13.683 -34.279 -49.794 1.00 31.73 296 GLY A CA 1
ATOM 2348 C C . GLY A 1 296 ? 13.525 -35.797 -49.615 1.00 31.73 296 GLY A C 1
ATOM 2349 O O . GLY A 1 296 ? 13.432 -36.240 -48.474 1.00 31.73 296 GLY A O 1
ATOM 2350 N N . PRO A 1 297 ? 13.456 -36.604 -50.693 1.00 40.31 297 PRO A N 1
ATOM 2351 C CA . PRO A 1 297 ? 12.969 -37.982 -50.639 1.00 40.31 297 PRO A CA 1
ATOM 2352 C C . PRO A 1 297 ? 14.082 -38.996 -50.334 1.00 40.31 297 PRO A C 1
ATOM 2354 O O . PRO A 1 297 ? 15.177 -38.918 -50.885 1.00 40.31 297 PRO A O 1
ATOM 2357 N N . GLY A 1 298 ? 13.774 -40.000 -49.510 1.00 29.22 298 GLY A N 1
ATOM 2358 C CA . GLY A 1 298 ? 14.676 -41.108 -49.193 1.00 29.22 298 GLY A CA 1
ATOM 2359 C C . GLY A 1 298 ? 13.900 -42.399 -48.957 1.00 29.22 298 GLY A C 1
ATOM 2360 O O . GLY A 1 298 ? 13.355 -42.621 -47.883 1.00 29.22 298 GLY A O 1
ATOM 2361 N N . MET A 1 299 ? 13.827 -43.216 -50.003 1.00 29.97 299 MET A N 1
ATOM 2362 C CA . MET A 1 299 ? 13.193 -44.532 -50.070 1.00 29.97 299 MET A CA 1
ATOM 2363 C C . MET A 1 299 ? 13.954 -45.570 -49.223 1.00 29.97 299 MET A C 1
ATOM 2365 O O . MET A 1 299 ? 15.179 -45.638 -49.301 1.00 29.97 299 MET A O 1
ATOM 2369 N N . GLY A 1 300 ? 13.241 -46.444 -48.507 1.00 30.45 300 GLY A N 1
ATOM 2370 C CA . GLY A 1 300 ? 13.812 -47.655 -47.904 1.00 30.45 300 GLY A CA 1
ATOM 2371 C C . GLY A 1 300 ? 12.750 -48.512 -47.195 1.00 30.45 300 GLY A C 1
ATOM 2372 O O . GLY A 1 300 ? 12.148 -48.023 -46.242 1.00 30.45 300 GLY A O 1
ATOM 2373 N N . PRO A 1 301 ? 12.476 -49.758 -47.637 1.00 35.41 301 PRO A N 1
ATOM 2374 C CA . PRO A 1 301 ? 11.404 -50.586 -47.092 1.00 35.41 301 PRO A CA 1
ATOM 2375 C C . PRO A 1 301 ? 11.910 -51.495 -45.961 1.00 35.41 301 PRO A C 1
ATOM 2377 O O . PRO A 1 301 ? 12.984 -52.084 -46.058 1.00 35.41 301 PRO A O 1
ATOM 2380 N N . GLY A 1 302 ? 11.111 -51.668 -44.910 1.00 29.45 302 GLY A N 1
ATOM 2381 C CA . GLY A 1 302 ? 11.419 -52.597 -43.822 1.00 29.45 302 GLY A CA 1
ATOM 2382 C C . GLY A 1 302 ? 10.185 -52.902 -42.986 1.00 29.45 302 GLY A C 1
ATOM 2383 O O . GLY A 1 302 ? 9.773 -52.100 -42.158 1.00 29.45 302 GLY A O 1
ATOM 2384 N N . ALA A 1 303 ? 9.579 -54.051 -43.267 1.00 29.48 303 ALA A N 1
ATOM 2385 C CA . ALA A 1 303 ? 8.380 -54.581 -42.638 1.00 29.48 303 ALA A CA 1
ATOM 2386 C C . ALA A 1 303 ? 8.545 -54.855 -41.130 1.00 29.48 303 ALA A C 1
ATOM 2388 O O . ALA A 1 303 ? 9.602 -55.291 -40.681 1.00 29.48 303 ALA A O 1
ATOM 2389 N N . GLY A 1 304 ? 7.457 -54.704 -40.373 1.00 28.03 304 GLY A N 1
ATOM 2390 C CA . GLY A 1 304 ? 7.355 -55.168 -38.989 1.00 28.03 304 GLY A CA 1
ATOM 2391 C C . GLY A 1 304 ? 5.971 -54.884 -38.416 1.00 28.03 304 GLY A C 1
ATOM 2392 O O . GLY A 1 304 ? 5.606 -53.734 -38.218 1.00 28.03 304 GLY A O 1
ATOM 2393 N N . ALA A 1 305 ? 5.186 -55.940 -38.240 1.00 29.38 305 ALA A N 1
ATOM 2394 C CA . ALA A 1 305 ? 3.755 -55.931 -37.977 1.00 29.38 305 ALA A CA 1
ATOM 2395 C C . ALA A 1 305 ? 3.347 -55.434 -36.576 1.00 29.38 305 ALA A C 1
ATOM 2397 O O . ALA A 1 305 ? 4.096 -55.541 -35.608 1.00 29.38 305 ALA A O 1
ATOM 2398 N N . ALA A 1 306 ? 2.097 -54.968 -36.488 1.00 27.03 306 ALA A N 1
ATOM 2399 C CA . ALA A 1 306 ? 1.341 -54.792 -35.249 1.00 27.03 306 ALA A CA 1
ATOM 2400 C C . ALA A 1 306 ? 1.129 -56.130 -34.504 1.00 27.03 306 ALA A C 1
ATOM 2402 O O . ALA A 1 306 ? 1.247 -57.205 -35.098 1.00 27.03 306 ALA A O 1
ATOM 2403 N N . PRO A 1 307 ? 0.692 -56.072 -33.235 1.00 30.61 307 PRO A N 1
ATOM 2404 C CA . PRO A 1 307 ? -0.694 -56.474 -33.014 1.00 30.61 307 PRO A CA 1
ATOM 2405 C C . PRO A 1 307 ? -1.468 -55.544 -32.071 1.00 30.61 307 PRO A C 1
ATOM 2407 O O . PRO A 1 307 ? -0.942 -54.641 -31.428 1.00 30.61 307 PRO A O 1
ATOM 2410 N N . SER A 1 308 ? -2.770 -55.780 -32.060 1.00 27.91 308 SER A N 1
ATOM 2411 C CA . SER A 1 308 ? -3.849 -54.882 -31.682 1.00 27.91 308 SER A CA 1
ATOM 2412 C C . SER A 1 308 ? -4.671 -55.408 -30.487 1.00 27.91 308 SER A C 1
ATOM 2414 O O . SER A 1 308 ? -4.977 -56.597 -30.476 1.00 27.91 308 SER A O 1
ATOM 2416 N N . VAL A 1 309 ? -5.122 -54.474 -29.620 1.00 30.45 309 VAL A N 1
ATOM 2417 C CA . VAL A 1 309 ? -6.302 -54.449 -28.692 1.00 30.45 309 VAL A CA 1
ATOM 2418 C C . VAL A 1 309 ? -6.436 -55.488 -27.540 1.00 30.45 309 VAL A C 1
ATOM 2420 O O . VAL A 1 309 ? -5.827 -56.547 -27.629 1.00 30.45 309 VAL A O 1
ATOM 2423 N N . PRO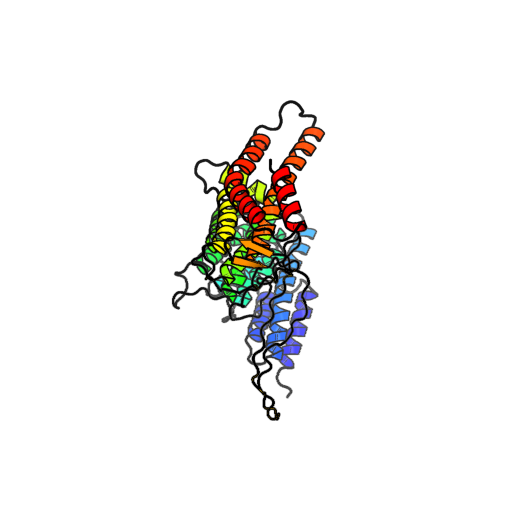 A 1 310 ? -7.264 -55.255 -26.472 1.00 34.78 310 PRO A N 1
ATOM 2424 C CA . PRO A 1 310 ? -8.257 -54.184 -26.261 1.00 34.78 310 PRO A CA 1
ATOM 2425 C C . PRO A 1 310 ? -8.226 -53.417 -24.919 1.00 34.78 310 PRO A C 1
ATOM 2427 O O . PRO A 1 310 ? -7.532 -53.739 -23.962 1.00 34.78 310 PRO A O 1
ATOM 2430 N N . ALA A 1 311 ? -9.057 -52.375 -24.918 1.00 30.66 311 ALA A N 1
ATOM 2431 C CA . ALA A 1 311 ? -9.424 -51.463 -23.848 1.00 30.66 311 ALA A CA 1
ATOM 2432 C C . ALA A 1 311 ? -9.955 -52.119 -22.558 1.00 30.66 311 ALA A C 1
ATOM 2434 O O . ALA A 1 311 ? -10.665 -53.122 -22.597 1.00 30.66 311 ALA A O 1
ATOM 2435 N N . GLY A 1 312 ? -9.722 -51.438 -21.431 1.00 27.39 312 GLY A N 1
ATOM 2436 C CA . GLY A 1 312 ? -10.451 -51.656 -20.183 1.00 27.39 312 GLY A CA 1
ATOM 2437 C C . GLY A 1 312 ? -9.754 -51.035 -18.973 1.00 27.39 312 GLY A C 1
ATOM 2438 O O . GLY A 1 312 ? -8.819 -51.622 -18.446 1.00 27.39 312 GLY A O 1
ATOM 2439 N N . GLY A 1 313 ? -10.225 -49.873 -18.513 1.00 29.34 313 GLY A N 1
ATOM 2440 C CA . GLY A 1 313 ? -9.843 -49.321 -17.207 1.00 29.34 313 GLY A CA 1
ATOM 2441 C C . GLY A 1 313 ? -9.651 -47.810 -17.212 1.00 29.34 313 GLY A C 1
ATOM 2442 O O . GLY A 1 313 ? -8.577 -47.313 -17.526 1.00 29.34 313 GLY A O 1
ATOM 2443 N N . ALA A 1 314 ? -10.705 -47.081 -16.853 1.00 40.34 314 ALA A N 1
ATOM 2444 C CA . ALA A 1 314 ? -10.658 -45.650 -16.594 1.00 40.34 314 ALA A CA 1
ATOM 2445 C C . ALA A 1 314 ? -9.713 -45.343 -15.418 1.00 40.34 314 ALA A C 1
ATOM 2447 O O . ALA A 1 314 ? -9.923 -45.828 -14.308 1.00 40.34 314 ALA A O 1
ATOM 2448 N N . GLY A 1 315 ? -8.695 -44.517 -15.659 1.00 35.72 315 GLY A N 1
ATOM 2449 C CA . GLY A 1 315 ? -7.809 -44.005 -14.619 1.00 35.72 315 GLY A CA 1
ATOM 2450 C C . GLY A 1 315 ? -6.617 -43.254 -15.207 1.00 35.72 315 GLY A C 1
ATOM 2451 O O . GLY A 1 315 ? -5.754 -43.862 -15.823 1.00 35.72 315 GLY A O 1
ATOM 2452 N N . GLY A 1 316 ? -6.571 -41.935 -14.996 1.00 38.06 316 GLY A N 1
ATOM 2453 C CA . GLY A 1 316 ? -5.407 -41.096 -15.304 1.00 38.06 316 GLY A CA 1
ATOM 2454 C C . GLY A 1 316 ? -5.442 -40.441 -16.684 1.00 38.06 316 GLY A C 1
ATOM 2455 O O . GLY A 1 316 ? -4.739 -40.859 -17.598 1.00 38.06 316 GLY A O 1
ATOM 2456 N N . GLY A 1 317 ? -6.236 -39.379 -16.834 1.00 26.69 317 GLY A N 1
ATOM 2457 C CA . GLY A 1 317 ? -6.187 -38.514 -18.013 1.00 26.69 317 GLY A CA 1
ATOM 2458 C C . GLY A 1 317 ? -4.935 -37.638 -17.998 1.00 26.69 317 GLY A C 1
ATOM 2459 O O . GLY A 1 317 ? -4.978 -36.514 -17.511 1.00 26.69 317 GLY A O 1
ATOM 2460 N N . GLY A 1 318 ? -3.830 -38.169 -18.524 1.00 28.80 318 GLY A N 1
ATOM 2461 C CA . GLY A 1 318 ? -2.741 -37.368 -19.068 1.00 28.80 318 GLY A CA 1
ATOM 2462 C C . GLY A 1 318 ? -3.254 -36.580 -20.271 1.00 28.80 318 GLY A C 1
ATOM 2463 O O . GLY A 1 318 ? -3.917 -37.127 -21.152 1.00 28.80 318 GLY A O 1
ATOM 2464 N N . SER A 1 319 ? -2.993 -35.279 -20.269 1.00 31.83 319 SER A N 1
ATOM 2465 C CA . SER A 1 319 ? -3.501 -34.335 -21.257 1.00 31.83 319 SER A CA 1
ATOM 2466 C C . SER A 1 319 ? -2.886 -34.575 -22.638 1.00 31.83 319 SER A C 1
ATOM 2468 O O . SER A 1 319 ? -1.863 -33.998 -22.994 1.00 31.83 319 SER A O 1
ATOM 2470 N N . THR A 1 320 ? -3.544 -35.392 -23.456 1.00 35.19 320 THR A N 1
ATOM 2471 C CA . THR A 1 320 ? -3.496 -35.254 -24.911 1.00 35.19 320 THR A CA 1
ATOM 2472 C C . THR A 1 320 ? -4.361 -34.058 -25.300 1.00 35.19 320 THR A C 1
ATOM 2474 O O . THR A 1 320 ? -5.581 -34.175 -25.393 1.00 35.19 320 THR A O 1
ATOM 2477 N N . ALA A 1 321 ? -3.734 -32.907 -25.523 1.00 31.81 321 ALA A N 1
ATOM 2478 C CA . ALA A 1 321 ? -4.339 -31.796 -26.248 1.00 31.81 321 ALA A CA 1
ATOM 2479 C C . ALA A 1 321 ? -3.243 -31.013 -26.981 1.00 31.81 321 ALA A C 1
ATOM 2481 O O . ALA A 1 321 ? -2.793 -29.963 -26.539 1.00 31.81 321 ALA A O 1
ATOM 2482 N N . SER A 1 322 ? -2.825 -31.538 -28.136 1.00 39.97 322 SER A N 1
ATOM 2483 C CA . SER A 1 322 ? -2.371 -30.688 -29.236 1.00 39.97 322 SER A CA 1
ATOM 2484 C C . SER A 1 322 ? -3.614 -29.995 -29.797 1.00 39.97 322 SER A C 1
ATOM 2486 O O . SER A 1 322 ? -4.273 -30.474 -30.715 1.00 39.97 322 SER A O 1
ATOM 2488 N N . LEU A 1 323 ? -3.983 -28.893 -29.157 1.00 33.81 323 LEU A N 1
ATOM 2489 C CA . LEU A 1 323 ? -4.682 -27.795 -29.799 1.00 33.81 323 LEU A CA 1
ATOM 2490 C C . LEU A 1 323 ? -3.629 -26.701 -29.857 1.00 33.81 323 LEU A C 1
ATOM 2492 O O . LEU A 1 323 ? -3.110 -26.313 -28.813 1.00 33.81 323 LEU A O 1
ATOM 2496 N N . ALA A 1 324 ? -3.242 -26.290 -31.062 1.00 42.78 324 ALA A N 1
ATOM 2497 C CA . ALA A 1 324 ? -2.298 -25.201 -31.257 1.00 42.78 324 ALA A CA 1
ATOM 2498 C C . ALA A 1 324 ? -2.834 -23.960 -30.529 1.00 42.78 324 ALA A C 1
ATOM 2500 O O . ALA A 1 324 ? -3.737 -23.284 -31.023 1.00 42.78 324 ALA A O 1
ATOM 2501 N N . GLN A 1 325 ? -2.326 -23.701 -29.320 1.00 46.75 325 GLN A N 1
ATOM 2502 C CA . GLN A 1 325 ? -2.488 -22.403 -28.690 1.00 46.75 325 GLN A CA 1
ATOM 2503 C C . GLN A 1 325 ? -1.881 -21.376 -29.651 1.00 46.75 325 GLN A C 1
ATOM 2505 O O . GLN A 1 325 ? -0.831 -21.657 -30.242 1.00 46.75 325 GLN A O 1
ATOM 2510 N N . PRO A 1 326 ? -2.526 -20.210 -29.846 1.00 48.53 326 PRO A N 1
ATOM 2511 C CA . PRO A 1 326 ? -1.864 -19.108 -30.530 1.00 48.53 326 PRO A CA 1
ATOM 2512 C C . PRO A 1 326 ? -0.496 -18.881 -29.868 1.00 48.53 326 PRO A C 1
ATOM 2514 O O . PRO A 1 326 ? -0.388 -19.118 -28.659 1.00 48.53 326 PRO A O 1
ATOM 2517 N N . PRO A 1 327 ? 0.542 -18.486 -30.629 1.00 62.81 327 PRO A N 1
ATOM 2518 C CA . PRO A 1 327 ? 1.868 -18.267 -30.070 1.00 62.81 327 PRO A CA 1
ATOM 2519 C C . PRO A 1 327 ? 1.731 -17.310 -28.888 1.00 62.81 327 PRO A C 1
ATOM 2521 O O . PRO A 1 327 ? 1.336 -16.157 -29.048 1.00 62.81 327 PRO A O 1
ATOM 2524 N N . GLN A 1 328 ? 1.943 -17.831 -27.682 1.00 77.44 328 GLN A N 1
ATOM 2525 C CA . GLN A 1 328 ? 1.847 -17.028 -26.480 1.00 77.44 328 GLN A CA 1
ATOM 2526 C C . GLN A 1 328 ? 3.062 -16.106 -26.460 1.00 77.44 328 GLN A C 1
ATOM 2528 O O . GLN A 1 328 ? 4.192 -16.592 -26.530 1.00 77.44 328 GLN A O 1
ATOM 2533 N N . ALA A 1 329 ? 2.811 -14.799 -26.359 1.00 86.44 329 ALA A N 1
ATOM 2534 C CA . ALA A 1 329 ? 3.834 -13.784 -26.157 1.00 86.44 329 ALA A CA 1
ATOM 2535 C C . ALA A 1 329 ? 4.817 -14.231 -25.070 1.00 86.44 329 ALA A C 1
ATOM 2537 O O . ALA A 1 329 ? 4.395 -14.705 -24.012 1.00 86.44 329 ALA A O 1
ATOM 2538 N N . ALA A 1 330 ? 6.118 -14.123 -25.324 1.00 90.94 330 ALA A N 1
ATOM 2539 C CA . ALA A 1 330 ? 7.134 -14.626 -24.410 1.00 90.94 330 ALA A CA 1
ATOM 2540 C C . ALA A 1 330 ? 8.489 -13.943 -24.596 1.00 90.94 330 ALA A C 1
ATOM 2542 O O . ALA A 1 330 ? 8.780 -13.349 -25.637 1.00 90.94 330 ALA A O 1
ATOM 2543 N N . PHE A 1 331 ? 9.341 -14.115 -23.592 1.00 93.31 331 PHE A N 1
ATOM 2544 C CA . PHE A 1 331 ? 10.763 -13.828 -23.660 1.00 93.31 331 PHE A CA 1
ATOM 2545 C C . PHE A 1 331 ? 11.553 -15.141 -23.692 1.00 93.31 331 PHE A C 1
ATOM 2547 O O . PHE A 1 331 ? 11.403 -15.982 -22.804 1.00 93.31 331 PHE A O 1
ATOM 2554 N N . LEU A 1 332 ? 12.398 -15.321 -24.704 1.00 92.38 332 LEU A N 1
ATOM 2555 C CA . LEU A 1 332 ? 13.287 -16.461 -24.881 1.00 92.38 332 LEU A CA 1
ATOM 2556 C C . LEU A 1 332 ? 14.739 -15.983 -24.895 1.00 92.38 332 LEU A C 1
ATOM 2558 O O . LEU A 1 332 ? 15.206 -15.415 -25.877 1.00 92.38 332 LEU A O 1
ATOM 2562 N N . TYR A 1 333 ? 15.487 -16.280 -23.836 1.00 92.06 333 TYR A N 1
ATOM 2563 C CA . TYR A 1 333 ? 16.904 -15.933 -23.757 1.00 92.06 333 TYR A CA 1
ATOM 2564 C C . TYR A 1 333 ? 17.733 -17.124 -23.298 1.00 92.06 333 TYR A C 1
ATOM 2566 O O . TYR A 1 333 ? 17.436 -17.743 -22.279 1.00 92.06 333 TYR A O 1
ATOM 2574 N N . ARG A 1 334 ? 18.781 -17.466 -24.059 1.00 88.94 334 ARG A N 1
ATOM 2575 C CA . ARG A 1 334 ? 19.706 -18.582 -23.762 1.00 88.94 334 ARG A CA 1
ATOM 2576 C C . ARG A 1 334 ? 19.001 -19.910 -23.427 1.00 88.94 334 ARG A C 1
ATOM 2578 O O . ARG A 1 334 ? 19.453 -20.664 -22.572 1.00 88.94 334 ARG A O 1
ATOM 2585 N N . GLY A 1 335 ? 17.895 -20.199 -24.115 1.00 84.56 335 GLY A N 1
ATOM 2586 C CA . GLY A 1 335 ? 17.107 -21.421 -23.916 1.00 84.56 335 GLY A CA 1
ATOM 2587 C C . GLY A 1 335 ? 16.150 -21.387 -22.719 1.00 84.56 335 GLY A C 1
ATOM 2588 O O . GLY A 1 335 ? 15.461 -22.375 -22.482 1.00 84.56 335 GLY A O 1
ATOM 2589 N N . VAL A 1 336 ? 16.071 -20.271 -21.989 1.00 89.00 336 VAL A N 1
ATOM 2590 C CA . VAL A 1 336 ? 15.064 -20.034 -20.950 1.00 89.00 336 VAL A CA 1
ATOM 2591 C C . VAL A 1 336 ? 13.878 -19.317 -21.579 1.00 89.00 336 VAL A C 1
ATOM 2593 O O . VAL A 1 336 ? 14.019 -18.197 -22.068 1.00 89.00 336 VAL A O 1
ATOM 2596 N N . TRP A 1 337 ? 12.722 -19.976 -21.572 1.00 90.06 337 TRP A N 1
ATOM 2597 C CA . TRP A 1 337 ? 11.466 -19.436 -22.083 1.00 90.06 337 TRP A CA 1
ATOM 2598 C C . TRP A 1 337 ? 10.584 -18.972 -20.924 1.00 90.06 337 TRP A C 1
ATOM 2600 O O . TRP A 1 337 ? 10.295 -19.751 -20.016 1.00 90.06 337 TRP A O 1
ATOM 2610 N N . MET A 1 338 ? 10.151 -17.714 -20.964 1.00 90.44 338 MET A N 1
ATOM 2611 C CA . MET A 1 338 ? 9.299 -17.095 -19.953 1.00 90.44 338 MET A CA 1
ATOM 2612 C C . MET A 1 338 ? 8.060 -16.492 -20.625 1.00 90.44 338 MET A C 1
ATOM 2614 O O . MET A 1 338 ? 8.213 -15.581 -21.441 1.00 90.44 338 MET A O 1
ATOM 2618 N N . PRO A 1 339 ? 6.838 -16.942 -20.294 1.00 91.19 339 PRO A N 1
ATOM 2619 C CA . PRO A 1 339 ? 5.637 -16.394 -20.906 1.00 91.19 339 PRO A CA 1
ATOM 2620 C C . PRO A 1 339 ? 5.385 -14.957 -20.445 1.00 91.19 339 PRO A C 1
ATOM 2622 O O . PRO A 1 339 ? 5.516 -14.634 -19.264 1.00 91.19 339 PRO A O 1
ATOM 2625 N N . LEU A 1 340 ? 4.955 -14.111 -21.374 1.00 89.75 340 LEU A N 1
ATOM 2626 C CA . LEU A 1 340 ? 4.371 -12.812 -21.086 1.00 89.75 340 LEU A CA 1
ATOM 2627 C C . LEU A 1 340 ? 2.868 -13.007 -20.865 1.00 89.75 340 LEU A C 1
ATOM 2629 O O . LEU A 1 340 ? 2.159 -13.598 -21.684 1.00 89.75 340 LEU A O 1
ATOM 2633 N N . LEU A 1 341 ? 2.382 -12.561 -19.713 1.00 88.12 341 LEU A N 1
ATOM 2634 C CA . LEU A 1 341 ? 1.010 -12.779 -19.281 1.00 88.12 341 LEU A CA 1
ATOM 2635 C C . LEU A 1 341 ? 0.194 -11.482 -19.429 1.00 88.12 341 LEU A C 1
ATOM 2637 O O . LEU A 1 341 ? 0.248 -10.625 -18.546 1.00 88.12 341 LEU A O 1
ATOM 2641 N N . PRO A 1 342 ? -0.632 -11.336 -20.482 1.00 74.69 342 PRO A N 1
ATOM 2642 C CA . PRO A 1 342 ? -1.358 -10.088 -20.752 1.00 74.69 342 PRO A CA 1
ATOM 2643 C C . PRO A 1 342 ? -2.439 -9.750 -19.708 1.00 74.69 342 PRO A C 1
ATOM 2645 O O . PRO A 1 342 ? -2.920 -8.626 -19.644 1.00 74.69 342 PRO A O 1
ATOM 2648 N N . HIS A 1 343 ? -2.840 -10.714 -18.875 1.00 72.31 343 HIS A N 1
ATOM 2649 C CA . HIS A 1 343 ? -3.860 -10.540 -17.833 1.00 72.31 343 HIS A CA 1
ATOM 2650 C C . HIS A 1 343 ? -3.298 -10.056 -16.484 1.00 72.31 343 HIS A C 1
ATOM 2652 O O . HIS A 1 343 ? -4.077 -9.806 -15.555 1.00 72.31 343 HIS A O 1
ATOM 2658 N N . VAL A 1 344 ? -1.967 -9.977 -16.361 1.00 71.94 344 VAL A N 1
ATOM 2659 C CA . VAL A 1 344 ? -1.273 -9.577 -15.129 1.00 71.94 344 VAL A CA 1
ATOM 2660 C C . VAL A 1 344 ? -1.426 -8.086 -14.896 1.00 71.94 344 VAL A C 1
ATOM 2662 O O . VAL A 1 344 ? -1.822 -7.694 -13.805 1.00 71.94 344 VAL A O 1
ATOM 2665 N N . ALA A 1 345 ? -1.197 -7.279 -15.929 1.00 62.62 345 ALA A N 1
ATOM 2666 C CA . ALA A 1 345 ? -1.531 -5.864 -15.979 1.00 62.62 345 ALA A CA 1
ATOM 2667 C C . ALA A 1 345 ? -1.323 -5.328 -17.405 1.00 62.62 345 ALA A C 1
ATOM 2669 O O . ALA A 1 345 ? -0.633 -5.948 -18.213 1.00 62.62 345 ALA A O 1
ATOM 2670 N N . SER A 1 346 ? -1.920 -4.175 -17.696 1.00 74.12 346 SER A N 1
ATOM 2671 C CA . SER A 1 346 ? -1.573 -3.352 -18.857 1.00 74.12 346 SER A CA 1
ATOM 2672 C C . SER A 1 346 ? -0.642 -2.218 -18.415 1.00 74.12 346 SER A C 1
ATOM 2674 O O . SER A 1 346 ? -0.751 -1.804 -17.256 1.00 74.12 346 SER A O 1
ATOM 2676 N N . PRO A 1 347 ? 0.216 -1.677 -19.304 1.00 74.94 347 PRO A N 1
ATOM 2677 C CA . PRO A 1 347 ? 1.035 -0.504 -18.992 1.00 74.94 347 PRO A CA 1
ATOM 2678 C C . PRO A 1 347 ? 0.204 0.607 -18.331 1.00 74.94 347 PRO A C 1
ATOM 2680 O O . PRO A 1 347 ? -0.913 0.895 -18.773 1.00 74.94 347 PRO A O 1
ATOM 2683 N N . GLY A 1 348 ? 0.709 1.173 -17.235 1.00 73.88 348 GLY A N 1
ATOM 2684 C CA . GLY A 1 348 ? 0.046 2.222 -16.457 1.00 73.88 348 GLY A CA 1
ATOM 2685 C C . GLY A 1 348 ? -1.136 1.786 -15.577 1.00 73.88 348 GLY A C 1
ATOM 2686 O O . GLY A 1 348 ? -1.696 2.628 -14.873 1.00 73.88 348 GLY A O 1
ATOM 2687 N N . VAL A 1 349 ? -1.535 0.506 -15.570 1.00 82.69 349 VAL A N 1
ATOM 2688 C CA . VAL A 1 349 ? -2.651 0.003 -14.744 1.00 82.69 349 VAL A CA 1
ATOM 2689 C C . VAL A 1 349 ? -2.151 -1.081 -13.789 1.00 82.69 349 VAL A C 1
ATOM 2691 O O . VAL A 1 349 ? -2.146 -2.268 -14.132 1.00 82.69 349 VAL A O 1
ATOM 2694 N N . PRO A 1 350 ? -1.760 -0.716 -12.556 1.00 81.38 350 PRO A N 1
ATOM 2695 C CA . PRO A 1 350 ? -1.260 -1.690 -11.608 1.00 81.38 350 PRO A CA 1
ATOM 2696 C C . PRO A 1 350 ? -2.391 -2.567 -11.069 1.00 81.38 350 PRO A C 1
ATOM 2698 O O . PRO A 1 350 ? -3.409 -2.083 -10.574 1.00 81.38 350 PRO A O 1
ATOM 2701 N N . LYS A 1 351 ? -2.178 -3.882 -11.102 1.00 82.81 351 LYS A N 1
ATOM 2702 C CA . LYS A 1 351 ? -3.078 -4.888 -10.532 1.00 82.81 351 LYS A CA 1
ATOM 2703 C C . LYS A 1 351 ? -2.314 -5.735 -9.522 1.00 82.81 351 LYS A C 1
ATOM 2705 O O . LYS A 1 351 ? -1.159 -6.079 -9.756 1.00 82.81 351 LYS A O 1
ATOM 2710 N N . ALA A 1 352 ? -2.948 -6.049 -8.395 1.00 84.50 352 ALA A N 1
ATOM 2711 C CA . ALA A 1 352 ? -2.321 -6.829 -7.334 1.00 84.50 352 ALA A CA 1
ATOM 2712 C C . ALA A 1 352 ? -3.102 -8.121 -7.098 1.00 84.50 352 ALA A C 1
ATOM 2714 O O . ALA A 1 352 ? -4.042 -8.167 -6.313 1.00 84.50 352 ALA A O 1
ATOM 2715 N N . THR A 1 353 ? -2.721 -9.175 -7.809 1.00 89.06 353 THR A N 1
ATOM 2716 C CA . THR A 1 353 ? -3.426 -10.459 -7.759 1.00 89.06 353 THR A CA 1
ATOM 2717 C C . THR A 1 353 ? -3.159 -11.178 -6.439 1.00 89.06 353 THR A C 1
ATOM 2719 O O . THR A 1 353 ? -4.076 -11.712 -5.819 1.00 89.06 353 THR A O 1
ATOM 2722 N N . TYR A 1 354 ? -1.904 -11.189 -5.985 1.00 90.44 354 TYR A N 1
ATOM 2723 C CA . TYR A 1 354 ? -1.485 -11.979 -4.829 1.00 90.44 354 TYR A CA 1
ATOM 2724 C C . TYR A 1 354 ? -1.647 -11.227 -3.505 1.00 90.44 354 TYR A C 1
ATOM 2726 O O . TYR A 1 354 ? -1.971 -11.848 -2.490 1.00 90.44 354 TYR A O 1
ATOM 2734 N N . MET A 1 355 ? -1.504 -9.897 -3.500 1.00 89.50 355 MET A N 1
ATOM 2735 C CA . MET A 1 355 ? -1.838 -9.073 -2.329 1.00 89.50 355 MET A CA 1
ATOM 2736 C C . MET A 1 355 ? -3.334 -9.117 -1.971 1.00 89.50 355 MET A C 1
ATOM 2738 O O . MET A 1 355 ? -3.701 -8.850 -0.826 1.00 89.50 355 MET A O 1
ATOM 2742 N N . GLU A 1 356 ? -4.212 -9.457 -2.914 1.00 89.06 356 GLU A N 1
ATOM 2743 C CA . GLU A 1 356 ? -5.662 -9.535 -2.691 1.00 89.06 356 GLU A CA 1
ATOM 2744 C C . GLU A 1 356 ? -6.127 -10.896 -2.139 1.00 89.06 356 GLU A C 1
ATOM 2746 O O . GLU A 1 356 ? -7.267 -11.021 -1.694 1.00 89.06 356 GLU A O 1
ATOM 2751 N N . MET A 1 357 ? -5.246 -11.902 -2.055 1.00 88.38 357 MET A N 1
ATOM 2752 C CA . MET A 1 357 ? -5.570 -13.245 -1.547 1.00 88.38 357 MET A CA 1
ATOM 2753 C C . MET A 1 357 ? -5.620 -13.309 -0.007 1.00 88.38 357 MET A C 1
ATOM 2755 O O . MET A 1 357 ? -4.866 -14.052 0.626 1.00 88.38 357 MET A O 1
ATOM 2759 N N . LEU A 1 358 ? -6.512 -12.529 0.612 1.00 86.81 358 LEU A N 1
ATOM 2760 C CA . LEU A 1 358 ? -6.617 -12.385 2.072 1.00 86.81 358 LEU A CA 1
ATOM 2761 C C . LEU A 1 358 ? -6.955 -13.693 2.808 1.00 86.81 358 LEU A C 1
ATOM 2763 O O . LEU A 1 358 ? -6.460 -13.910 3.917 1.00 86.81 358 LEU A O 1
ATOM 2767 N N . ASP A 1 359 ? -7.724 -14.580 2.180 1.00 84.12 359 ASP A N 1
ATOM 2768 C CA . ASP A 1 359 ? -8.230 -15.813 2.803 1.00 84.12 359 ASP A CA 1
ATOM 2769 C C . ASP A 1 359 ? -7.208 -16.962 2.834 1.00 84.12 359 ASP A C 1
ATOM 2771 O O . ASP A 1 359 ? -7.442 -18.011 3.438 1.00 84.12 359 ASP A O 1
ATOM 2775 N N . ARG A 1 360 ? -6.058 -16.805 2.167 1.00 85.50 360 ARG A N 1
ATOM 2776 C CA . ARG A 1 360 ? -5.045 -17.862 2.060 1.00 85.50 360 ARG A CA 1
ATOM 2777 C C . ARG A 1 360 ? -4.110 -17.860 3.269 1.00 85.50 360 ARG A C 1
ATOM 2779 O O . ARG A 1 360 ? -3.521 -16.839 3.614 1.00 85.50 360 ARG A O 1
ATOM 2786 N N . VAL A 1 361 ? -3.942 -19.038 3.876 1.00 85.25 361 VAL A N 1
ATOM 2787 C CA . VAL A 1 361 ? -3.021 -19.268 5.006 1.00 85.25 361 VAL A CA 1
ATOM 2788 C C . VAL A 1 361 ? -1.616 -19.650 4.529 1.00 85.25 361 VAL A C 1
ATOM 2790 O O . VAL A 1 361 ? -0.622 -19.247 5.129 1.00 85.25 361 VAL A O 1
ATOM 2793 N N . GLU A 1 362 ? -1.531 -20.394 3.430 1.00 87.75 362 GLU A N 1
ATOM 2794 C CA . GLU A 1 362 ? -0.274 -20.821 2.814 1.00 87.75 362 GLU A CA 1
ATOM 2795 C C . GLU A 1 362 ? 0.059 -19.974 1.580 1.00 87.75 362 GLU A C 1
ATOM 2797 O O . GLU A 1 362 ? -0.859 -19.483 0.913 1.00 87.75 362 GLU A O 1
ATOM 2802 N N . PRO A 1 363 ? 1.357 -19.789 1.265 1.00 88.62 363 PRO A N 1
ATOM 2803 C CA . PRO A 1 363 ? 1.758 -19.049 0.081 1.00 88.62 363 PRO A CA 1
ATOM 2804 C C . PRO A 1 363 ? 1.274 -19.754 -1.197 1.00 88.62 363 PRO A C 1
ATOM 2806 O O . PRO A 1 363 ? 1.486 -20.959 -1.346 1.00 88.62 363 PRO A O 1
ATOM 2809 N N . PRO A 1 364 ? 0.653 -19.023 -2.137 1.00 89.88 364 PRO A N 1
ATOM 2810 C CA . PRO A 1 364 ? 0.196 -19.594 -3.395 1.00 89.88 364 PRO A CA 1
ATOM 2811 C C . PRO A 1 364 ? 1.373 -19.915 -4.323 1.00 89.88 364 PRO A C 1
ATOM 2813 O O . PRO A 1 364 ? 2.423 -19.267 -4.279 1.00 89.88 364 PRO A O 1
ATOM 2816 N N . THR A 1 365 ? 1.170 -20.880 -5.219 1.00 90.44 365 THR A N 1
ATOM 2817 C CA . THR A 1 365 ? 2.067 -21.089 -6.359 1.00 90.44 365 THR A CA 1
ATOM 2818 C C . THR A 1 365 ? 1.929 -19.911 -7.318 1.00 90.44 365 THR A C 1
ATOM 2820 O O . THR A 1 365 ? 0.826 -19.583 -7.763 1.00 90.44 365 THR A O 1
ATOM 2823 N N . ILE A 1 366 ? 3.048 -19.252 -7.607 1.00 91.81 366 ILE A N 1
ATOM 2824 C CA . ILE A 1 366 ? 3.084 -18.114 -8.524 1.00 91.81 366 ILE A CA 1
ATOM 2825 C C . ILE A 1 366 ? 3.057 -18.640 -9.958 1.00 91.81 366 ILE A C 1
ATOM 2827 O O . ILE A 1 366 ? 3.776 -19.588 -10.264 1.00 91.81 366 ILE A O 1
ATOM 2831 N N . ALA A 1 367 ? 2.218 -18.051 -10.812 1.00 90.44 367 ALA A N 1
ATOM 2832 C CA . ALA A 1 367 ? 2.125 -18.447 -12.211 1.00 90.44 367 ALA A CA 1
ATOM 2833 C C . ALA A 1 367 ? 3.447 -18.171 -12.943 1.00 90.44 367 ALA A C 1
ATOM 2835 O O . ALA A 1 367 ? 4.052 -17.105 -12.770 1.00 90.44 367 ALA A O 1
ATOM 2836 N N . ASP A 1 368 ? 3.873 -19.114 -13.782 1.00 88.12 368 ASP A N 1
ATOM 2837 C CA . ASP A 1 368 ? 5.064 -18.945 -14.611 1.00 88.12 368 ASP A CA 1
ATOM 2838 C C . ASP A 1 368 ? 4.907 -17.702 -15.489 1.00 88.12 368 ASP A C 1
ATOM 2840 O O . ASP A 1 368 ? 3.845 -17.451 -16.056 1.00 88.12 368 ASP A O 1
ATOM 2844 N N . GLY A 1 369 ? 5.955 -16.884 -15.560 1.00 90.06 369 GLY A N 1
ATOM 2845 C CA . GLY A 1 369 ? 5.927 -15.627 -16.305 1.00 90.06 369 GLY A CA 1
ATOM 2846 C C . GLY A 1 369 ? 5.295 -14.430 -15.582 1.00 90.06 369 GLY A C 1
ATOM 2847 O O . GLY A 1 369 ? 5.494 -13.296 -16.015 1.00 90.06 369 GLY A O 1
ATOM 2848 N N . TYR A 1 370 ? 4.615 -14.614 -14.442 1.00 92.88 370 TYR A N 1
ATOM 2849 C CA . TYR A 1 370 ? 4.021 -13.495 -13.691 1.00 92.88 370 TYR A CA 1
ATOM 2850 C C . TYR A 1 370 ? 5.070 -12.455 -13.278 1.00 92.88 370 TYR A C 1
ATOM 2852 O O . TYR A 1 370 ? 4.910 -11.259 -13.516 1.00 92.88 370 TYR A O 1
ATOM 2860 N N . GLY A 1 371 ? 6.184 -12.931 -12.713 1.00 93.19 371 GLY A N 1
ATOM 2861 C CA . GLY A 1 371 ? 7.285 -12.081 -12.268 1.00 93.19 371 GLY A CA 1
ATOM 2862 C C . GLY A 1 371 ? 7.950 -11.304 -13.405 1.00 93.19 371 GLY A C 1
ATOM 2863 O O . GLY A 1 371 ? 8.169 -10.105 -13.262 1.00 93.19 371 GLY A O 1
ATOM 2864 N N . VAL A 1 372 ? 8.235 -11.954 -14.546 1.00 93.06 372 VAL A N 1
ATOM 2865 C CA . VAL A 1 372 ? 8.838 -11.259 -15.702 1.00 93.06 372 VAL A CA 1
ATOM 2866 C C . VAL A 1 372 ? 7.864 -10.255 -16.309 1.00 93.06 372 VAL A C 1
ATOM 2868 O O . VAL A 1 372 ? 8.287 -9.169 -16.680 1.00 93.06 372 VAL A O 1
ATOM 2871 N N . SER A 1 373 ? 6.568 -10.582 -16.346 1.00 93.62 373 SER A N 1
ATOM 2872 C CA . SER A 1 373 ? 5.532 -9.693 -16.878 1.00 93.62 373 SER A CA 1
ATOM 2873 C C . SER A 1 373 ? 5.424 -8.418 -16.043 1.00 93.62 373 SER A C 1
ATOM 2875 O O . SER A 1 373 ? 5.448 -7.326 -16.599 1.00 93.62 373 SER A O 1
ATOM 2877 N N . LEU A 1 374 ? 5.385 -8.535 -14.708 1.00 94.12 374 LEU A N 1
ATOM 2878 C CA . LEU A 1 374 ? 5.413 -7.364 -13.826 1.00 94.12 374 LEU A CA 1
ATOM 2879 C C . LEU A 1 374 ? 6.735 -6.601 -13.912 1.00 94.12 374 LEU A C 1
ATOM 2881 O O . LEU A 1 374 ? 6.714 -5.381 -13.989 1.00 94.12 374 LEU A O 1
ATOM 2885 N N . GLY A 1 375 ? 7.876 -7.297 -13.913 1.00 95.38 375 GLY A N 1
ATOM 2886 C CA . GLY A 1 375 ? 9.188 -6.655 -14.024 1.00 95.38 375 GLY A CA 1
ATOM 2887 C C . GLY A 1 375 ? 9.325 -5.840 -15.311 1.00 95.38 375 GLY A C 1
ATOM 2888 O O . GLY A 1 375 ? 9.765 -4.697 -15.263 1.00 95.38 375 GLY A O 1
ATOM 2889 N N . TYR A 1 376 ? 8.879 -6.399 -16.437 1.00 94.75 376 TYR A N 1
ATOM 2890 C CA . TYR A 1 376 ? 8.780 -5.710 -17.722 1.00 94.75 376 TYR A CA 1
ATOM 2891 C C . TYR A 1 376 ? 7.916 -4.446 -17.627 1.00 94.75 376 TYR A C 1
ATOM 2893 O O . TYR A 1 376 ? 8.399 -3.367 -17.959 1.00 94.75 376 TYR A O 1
ATOM 2901 N N . LEU A 1 377 ? 6.688 -4.556 -17.110 1.00 94.69 377 LEU A N 1
ATOM 2902 C CA . LEU A 1 377 ? 5.775 -3.415 -16.976 1.00 94.69 377 LEU A CA 1
ATOM 2903 C C . LEU A 1 377 ? 6.340 -2.318 -16.067 1.00 94.69 377 LEU A C 1
ATOM 2905 O O . LEU A 1 377 ? 6.325 -1.155 -16.453 1.00 94.69 377 LEU A O 1
ATOM 2909 N N . CYS A 1 378 ? 6.942 -2.675 -14.926 1.00 96.50 378 CYS A N 1
ATOM 2910 C CA . CYS A 1 378 ? 7.602 -1.707 -14.048 1.00 96.50 378 CYS A CA 1
ATOM 2911 C C . CYS A 1 378 ? 8.661 -0.881 -14.792 1.00 96.50 378 CYS A C 1
ATOM 2913 O O . CYS A 1 378 ? 8.734 0.328 -14.597 1.00 96.50 378 CYS A O 1
ATOM 2915 N N . LEU A 1 379 ? 9.480 -1.514 -15.640 1.00 96.81 379 LEU A N 1
ATOM 2916 C CA . LEU A 1 379 ? 10.525 -0.820 -16.401 1.00 96.81 379 LEU A CA 1
ATOM 2917 C C . LEU A 1 379 ? 9.923 0.157 -17.423 1.00 96.81 379 LEU A C 1
ATOM 2919 O O . LEU A 1 379 ? 10.416 1.279 -17.545 1.00 96.81 379 LEU A O 1
ATOM 2923 N N . LEU A 1 380 ? 8.846 -0.238 -18.113 1.00 95.75 380 LEU A N 1
ATOM 2924 C CA . LEU A 1 380 ? 8.124 0.648 -19.034 1.00 95.75 380 LEU A CA 1
ATOM 2925 C C . LEU A 1 380 ? 7.477 1.832 -18.304 1.00 95.75 380 LEU A C 1
ATOM 2927 O O . LEU A 1 380 ? 7.555 2.976 -18.762 1.00 95.75 380 LEU A O 1
ATOM 2931 N N . ASP A 1 381 ? 6.855 1.564 -17.158 1.00 96.81 381 ASP A N 1
ATOM 2932 C CA . ASP A 1 381 ? 6.146 2.569 -16.373 1.00 96.81 381 ASP A CA 1
ATOM 2933 C C . ASP A 1 381 ? 7.107 3.538 -15.681 1.00 96.81 381 ASP A C 1
ATOM 2935 O O . ASP A 1 381 ? 6.787 4.717 -15.569 1.00 96.81 381 ASP A O 1
ATOM 2939 N N . ILE A 1 382 ? 8.315 3.103 -15.299 1.00 97.75 382 ILE A N 1
ATOM 2940 C CA . ILE A 1 382 ? 9.370 4.011 -14.820 1.00 97.75 382 ILE A CA 1
ATOM 2941 C C . ILE A 1 382 ? 9.723 5.027 -15.904 1.00 97.75 382 ILE A C 1
ATOM 2943 O O . ILE A 1 382 ? 9.729 6.225 -15.625 1.00 97.75 382 ILE A O 1
ATOM 2947 N N . VAL A 1 383 ? 9.991 4.576 -17.134 1.00 97.50 383 VAL A N 1
ATOM 2948 C CA . VAL A 1 383 ? 10.315 5.487 -18.243 1.00 97.50 383 VAL A CA 1
ATOM 2949 C C . VAL A 1 383 ? 9.144 6.423 -18.516 1.00 97.50 383 VAL A C 1
ATOM 2951 O O . VAL A 1 383 ? 9.330 7.636 -18.560 1.00 97.50 383 VAL A O 1
ATOM 2954 N N . SER A 1 384 ? 7.930 5.880 -18.616 1.00 96.81 384 SER A N 1
ATOM 2955 C CA . SER A 1 384 ? 6.718 6.668 -18.861 1.00 96.81 384 SER A CA 1
ATOM 2956 C C . SER A 1 384 ? 6.474 7.709 -17.763 1.00 96.81 384 SER A C 1
ATOM 2958 O O . SER A 1 384 ? 6.107 8.851 -18.053 1.00 96.81 384 SER A O 1
ATOM 2960 N N . SER A 1 385 ? 6.731 7.356 -16.503 1.00 97.44 385 SER A N 1
ATOM 2961 C CA . SER A 1 385 ? 6.631 8.270 -15.368 1.00 97.44 385 SER A CA 1
ATOM 2962 C C . SER A 1 385 ? 7.704 9.355 -15.396 1.00 97.44 385 SER A C 1
ATOM 2964 O O . SER A 1 385 ? 7.370 10.516 -15.176 1.00 97.44 385 SER A O 1
ATOM 2966 N N . ILE A 1 386 ? 8.962 9.026 -15.721 1.00 97.31 386 ILE A N 1
ATOM 2967 C CA . ILE A 1 386 ? 10.029 10.028 -15.897 1.00 97.31 386 ILE A CA 1
ATOM 2968 C C . ILE A 1 386 ? 9.644 11.016 -17.004 1.00 97.31 386 ILE A C 1
ATOM 2970 O O . ILE A 1 386 ? 9.679 12.224 -16.771 1.00 97.31 386 ILE A O 1
ATOM 2974 N N . THR A 1 387 ? 9.218 10.524 -18.173 1.00 96.31 387 THR A N 1
ATOM 2975 C CA . THR A 1 387 ? 8.765 11.373 -19.286 1.00 96.31 387 THR A CA 1
ATOM 2976 C C . THR A 1 387 ? 7.610 12.276 -18.854 1.00 96.31 387 THR A C 1
ATOM 2978 O O . THR A 1 387 ? 7.631 13.473 -19.124 1.00 96.31 387 THR A O 1
ATOM 2981 N N . THR A 1 388 ? 6.643 11.741 -18.102 1.00 96.62 388 THR A N 1
ATOM 2982 C CA . THR A 1 388 ? 5.504 12.519 -17.588 1.00 96.62 388 THR A CA 1
ATOM 2983 C C . THR A 1 388 ? 5.945 13.647 -16.649 1.00 96.62 388 THR A C 1
ATOM 2985 O O . THR A 1 388 ? 5.411 14.752 -16.748 1.00 96.62 388 THR A O 1
ATOM 2988 N N . VAL A 1 389 ? 6.920 13.407 -15.759 1.00 96.00 389 VAL A N 1
ATOM 2989 C CA . VAL A 1 389 ? 7.473 14.451 -14.872 1.00 96.00 389 VAL A CA 1
ATOM 2990 C C . VAL A 1 389 ? 8.130 15.564 -15.688 1.00 96.00 389 VAL A C 1
ATOM 2992 O O . VAL A 1 389 ? 7.854 16.739 -15.449 1.00 96.00 389 VAL A O 1
ATOM 2995 N N . VAL A 1 390 ? 8.968 15.201 -16.664 1.00 93.50 390 VAL A N 1
ATOM 2996 C CA . VAL A 1 390 ? 9.686 16.166 -17.513 1.00 93.50 390 VAL A CA 1
ATOM 2997 C C . VAL A 1 390 ? 8.704 17.013 -18.322 1.00 93.50 390 VAL A C 1
ATOM 2999 O O . VAL A 1 390 ? 8.740 18.239 -18.235 1.00 93.50 390 VAL A O 1
ATOM 3002 N N . GLU A 1 391 ? 7.766 16.381 -19.032 1.00 93.00 391 GLU A N 1
ATOM 3003 C CA . GLU A 1 391 ? 6.772 17.097 -19.836 1.00 93.00 391 GLU A CA 1
ATOM 3004 C C . GLU A 1 391 ? 5.889 18.025 -18.995 1.00 93.00 391 GLU A C 1
ATOM 3006 O O . GLU A 1 391 ? 5.484 19.093 -19.464 1.00 93.00 391 GLU A O 1
ATOM 3011 N N . ARG A 1 392 ? 5.533 17.615 -17.769 1.00 92.50 392 ARG A N 1
ATOM 3012 C CA . ARG A 1 392 ? 4.725 18.451 -16.876 1.00 92.50 392 ARG A CA 1
ATOM 3013 C C . ARG A 1 392 ? 5.494 19.699 -16.463 1.00 92.50 392 ARG A C 1
ATOM 3015 O O . ARG A 1 392 ? 4.952 20.797 -16.575 1.00 92.50 392 ARG A O 1
ATOM 3022 N N . ASP A 1 393 ? 6.747 19.540 -16.047 1.00 90.62 393 ASP A N 1
ATOM 3023 C CA . ASP A 1 393 ? 7.596 20.659 -15.637 1.00 90.62 393 ASP A CA 1
ATOM 3024 C C . ASP A 1 393 ? 7.856 21.638 -16.791 1.00 90.62 393 ASP A C 1
ATOM 3026 O O . ASP A 1 393 ? 7.835 22.851 -16.584 1.00 90.62 393 ASP A O 1
ATOM 3030 N N . GLU A 1 394 ? 8.045 21.140 -18.016 1.00 88.12 394 GLU A N 1
ATOM 3031 C CA . GLU A 1 394 ? 8.195 21.977 -19.213 1.00 88.12 394 GLU A CA 1
ATOM 3032 C C . GLU A 1 394 ? 6.920 22.772 -19.526 1.00 88.12 394 GLU A C 1
ATOM 3034 O O . GLU A 1 394 ? 6.983 23.983 -19.763 1.00 88.12 394 GLU A O 1
ATOM 3039 N N . LYS A 1 395 ? 5.748 22.122 -19.473 1.00 88.62 395 LYS A N 1
ATOM 3040 C CA . LYS A 1 395 ? 4.444 22.781 -19.667 1.00 88.62 395 LYS A CA 1
ATOM 3041 C C . LYS A 1 395 ? 4.196 23.856 -18.604 1.00 88.62 395 LYS A C 1
ATOM 3043 O O . LYS A 1 395 ? 3.734 24.949 -18.934 1.00 88.62 395 LYS A O 1
ATOM 3048 N N . GLU A 1 396 ? 4.521 23.575 -17.342 1.00 87.00 396 GLU A N 1
ATOM 3049 C CA . GLU A 1 396 ? 4.406 24.542 -16.244 1.00 87.00 396 GLU A CA 1
ATOM 3050 C C . GLU A 1 396 ? 5.376 25.724 -16.401 1.00 87.00 396 GLU A C 1
ATOM 3052 O O . GLU A 1 396 ? 4.991 26.870 -16.153 1.00 87.00 396 GLU A O 1
ATOM 3057 N N . ALA A 1 397 ? 6.612 25.478 -16.844 1.00 83.19 397 ALA A N 1
ATOM 3058 C CA . ALA A 1 397 ? 7.605 26.523 -17.085 1.00 83.19 397 ALA A CA 1
ATOM 3059 C C . ALA A 1 397 ? 7.209 27.446 -18.249 1.00 83.19 397 ALA A C 1
ATOM 3061 O O . ALA A 1 397 ? 7.314 28.670 -18.120 1.00 83.19 397 ALA A O 1
ATOM 3062 N N . ALA A 1 398 ? 6.698 26.876 -19.347 1.00 84.56 398 ALA A N 1
ATOM 3063 C CA . ALA A 1 398 ? 6.182 27.630 -20.488 1.00 84.56 398 ALA A CA 1
ATOM 3064 C C . ALA A 1 398 ? 4.981 28.506 -20.090 1.00 84.56 398 ALA A C 1
ATOM 3066 O O . ALA A 1 398 ? 4.926 29.686 -20.436 1.00 84.56 398 ALA A O 1
ATOM 3067 N N . ALA A 1 399 ? 4.055 27.974 -19.284 1.00 85.38 399 ALA A N 1
ATOM 3068 C CA . ALA A 1 399 ? 2.901 28.729 -18.791 1.00 85.38 399 ALA A CA 1
ATOM 3069 C C . ALA A 1 399 ? 3.285 29.920 -17.890 1.00 85.38 399 ALA A C 1
ATOM 3071 O O . ALA A 1 399 ? 2.562 30.915 -17.843 1.00 85.38 399 ALA A O 1
ATOM 3072 N N . ARG A 1 400 ? 4.419 29.841 -17.179 1.00 80.81 400 ARG A N 1
ATOM 3073 C CA . ARG A 1 400 ? 4.918 30.908 -16.290 1.00 80.81 400 ARG A CA 1
ATOM 3074 C C . ARG A 1 400 ? 5.746 31.983 -17.007 1.00 80.81 400 ARG A C 1
ATOM 3076 O O . ARG A 1 400 ? 6.143 32.951 -16.362 1.00 80.81 400 ARG A O 1
ATOM 3083 N N . GLY A 1 401 ? 6.006 31.848 -18.312 1.00 69.31 401 GLY A N 1
ATOM 3084 C CA . GLY A 1 401 ? 6.787 32.823 -19.090 1.00 69.31 401 GLY A CA 1
ATOM 3085 C C . GLY A 1 401 ? 8.263 32.922 -18.676 1.00 69.31 401 GLY A C 1
ATOM 3086 O O . GLY A 1 401 ? 8.949 33.881 -19.026 1.00 69.31 401 GLY A O 1
ATOM 3087 N N . THR A 1 402 ? 8.770 31.946 -17.921 1.00 62.31 402 THR A N 1
ATOM 3088 C CA . THR A 1 402 ? 10.163 31.852 -17.457 1.00 62.31 402 THR A CA 1
ATOM 3089 C C . THR A 1 402 ? 11.039 31.121 -18.479 1.00 62.31 402 THR A C 1
ATOM 3091 O O . THR A 1 402 ? 11.711 30.147 -18.155 1.00 62.31 402 THR A O 1
ATOM 3094 N N . GLU A 1 403 ? 11.059 31.588 -19.729 1.00 52.69 403 GLU A N 1
ATOM 3095 C CA . GLU A 1 403 ? 11.805 30.943 -20.829 1.00 52.69 403 GLU A CA 1
ATOM 3096 C C . GLU A 1 403 ? 13.343 31.102 -20.739 1.00 52.69 403 GLU A C 1
ATOM 3098 O O . GLU A 1 403 ? 14.075 30.565 -21.562 1.00 52.69 403 GLU A O 1
ATOM 3103 N N . GLY A 1 404 ? 13.871 31.800 -19.725 1.00 49.41 404 GLY A N 1
ATOM 3104 C CA . GLY A 1 404 ? 15.317 32.050 -19.566 1.00 49.41 404 GLY A CA 1
ATOM 3105 C C . GLY A 1 404 ? 15.984 31.381 -18.361 1.00 49.41 404 GLY A C 1
ATOM 3106 O O . GLY A 1 404 ? 17.204 31.438 -18.224 1.00 49.41 404 GLY A O 1
ATOM 3107 N N . ALA A 1 405 ? 15.204 30.758 -17.479 1.00 47.28 405 ALA A N 1
ATOM 3108 C CA . ALA A 1 405 ? 15.688 30.080 -16.283 1.00 47.28 405 ALA A CA 1
ATOM 3109 C C . ALA A 1 405 ? 14.782 28.879 -16.016 1.00 47.28 405 ALA A C 1
ATOM 3111 O O . ALA A 1 405 ? 13.976 28.907 -15.090 1.00 47.28 405 ALA A O 1
ATOM 3112 N N . ALA A 1 406 ? 14.881 27.836 -16.847 1.00 51.62 406 ALA A N 1
ATOM 3113 C CA . ALA A 1 406 ? 14.396 26.519 -16.451 1.00 51.62 406 ALA A CA 1
ATOM 3114 C C . ALA A 1 406 ? 14.970 26.247 -15.056 1.00 51.62 406 ALA A C 1
ATOM 3116 O O . ALA A 1 406 ? 16.192 26.208 -14.886 1.00 51.62 406 ALA A O 1
ATOM 3117 N N . ASP A 1 407 ? 14.083 26.227 -14.064 1.00 56.91 407 ASP A N 1
ATOM 3118 C CA . ASP A 1 407 ? 14.406 26.278 -12.647 1.00 56.91 407 ASP A CA 1
ATOM 3119 C C . ASP A 1 407 ? 15.546 25.292 -12.369 1.00 56.91 407 ASP A C 1
ATOM 3121 O O . ASP A 1 407 ? 15.401 24.090 -12.605 1.00 56.91 407 ASP A O 1
ATOM 3125 N N . THR A 1 408 ? 16.732 25.785 -11.982 1.00 68.00 408 THR A N 1
ATOM 3126 C CA . THR A 1 408 ? 17.950 24.948 -11.897 1.00 68.00 408 THR A CA 1
ATOM 3127 C C . THR A 1 408 ? 17.739 23.711 -11.027 1.00 68.00 408 THR A C 1
ATOM 3129 O O . THR A 1 408 ? 18.485 22.738 -11.130 1.00 68.00 408 THR A O 1
ATOM 3132 N N . LEU A 1 409 ? 16.738 23.747 -10.146 1.00 78.19 409 LEU A N 1
ATOM 3133 C CA . LEU A 1 409 ? 16.277 22.613 -9.370 1.00 78.19 409 LEU A CA 1
ATOM 3134 C C . LEU A 1 409 ? 15.581 21.543 -10.229 1.00 78.19 409 LEU A C 1
ATOM 3136 O O . LEU A 1 409 ? 16.038 20.405 -10.200 1.00 78.19 409 LEU A O 1
ATOM 3140 N N . ASN A 1 410 ? 14.569 21.892 -11.032 1.00 86.50 410 ASN A N 1
ATOM 3141 C CA . ASN A 1 410 ? 13.886 20.950 -11.933 1.00 86.50 410 ASN A CA 1
ATOM 3142 C C . ASN A 1 410 ? 14.862 20.356 -12.956 1.00 86.50 410 ASN A C 1
ATOM 3144 O O . ASN A 1 410 ? 14.914 19.144 -13.134 1.00 86.50 410 ASN A O 1
ATOM 3148 N N . GLY A 1 411 ? 15.743 21.177 -13.538 1.00 88.50 411 GLY A N 1
ATOM 3149 C CA . GLY A 1 411 ? 16.775 20.671 -14.450 1.00 88.50 411 GLY A CA 1
ATOM 3150 C C . GLY A 1 411 ? 17.784 19.728 -13.774 1.00 88.50 411 GLY A C 1
ATOM 3151 O O . GLY A 1 411 ? 18.265 18.781 -14.397 1.00 88.50 411 GLY A O 1
ATOM 3152 N N . ARG A 1 412 ? 18.109 19.949 -12.490 1.00 92.25 412 ARG A N 1
ATOM 3153 C CA . ARG A 1 412 ? 18.933 19.016 -11.698 1.00 92.25 412 ARG A CA 1
ATOM 3154 C C . ARG A 1 412 ? 18.184 17.723 -11.394 1.00 92.25 412 ARG A C 1
ATOM 3156 O O . ARG A 1 412 ? 18.777 16.659 -11.536 1.00 92.25 412 ARG A O 1
ATOM 3163 N N . LEU A 1 413 ? 16.908 17.815 -11.031 1.00 95.06 413 LEU A N 1
ATOM 3164 C CA . LEU A 1 413 ? 16.041 16.666 -10.799 1.00 95.06 413 LEU A CA 1
ATOM 3165 C C . LEU A 1 413 ? 15.932 15.789 -12.050 1.00 95.06 413 LEU A C 1
ATOM 3167 O O . LEU A 1 413 ? 16.142 14.586 -11.955 1.00 95.06 413 LEU A O 1
ATOM 3171 N N . HIS A 1 414 ? 15.654 16.370 -13.220 1.00 94.75 414 HIS A N 1
ATOM 3172 C CA . HIS A 1 414 ? 15.526 15.619 -14.476 1.00 94.75 414 HIS A CA 1
ATOM 3173 C C . HIS A 1 414 ? 16.811 14.859 -14.803 1.00 94.75 414 HIS A C 1
ATOM 3175 O O . HIS A 1 414 ? 16.775 13.661 -15.078 1.00 94.75 414 HIS A O 1
ATOM 3181 N N . ARG A 1 415 ? 17.968 15.526 -14.683 1.00 94.69 415 ARG A N 1
ATOM 3182 C CA . ARG A 1 415 ? 19.274 14.873 -14.857 1.00 94.69 415 ARG A CA 1
ATOM 3183 C C . ARG A 1 415 ? 19.498 13.759 -13.843 1.00 94.69 415 ARG A C 1
ATOM 3185 O O . ARG A 1 415 ? 20.049 12.732 -14.220 1.00 94.69 415 ARG A O 1
ATOM 3192 N N . GLN A 1 416 ? 19.084 13.955 -12.590 1.00 96.62 416 GLN A N 1
ATOM 3193 C CA . GLN A 1 416 ? 19.222 12.941 -11.549 1.00 96.62 416 GLN A CA 1
ATOM 3194 C C . GLN A 1 416 ? 18.305 11.737 -11.797 1.00 96.62 416 GLN A C 1
ATOM 3196 O O . GLN A 1 416 ? 18.749 10.607 -11.650 1.00 96.62 416 GLN A O 1
ATOM 3201 N N . LEU A 1 417 ? 17.057 11.946 -12.230 1.00 97.19 417 LEU A N 1
ATOM 3202 C CA . LEU A 1 417 ? 16.138 10.863 -12.594 1.00 97.19 417 LEU A CA 1
ATOM 3203 C C . LEU A 1 417 ? 16.729 9.996 -13.711 1.00 97.19 417 LEU A C 1
ATOM 3205 O O . LEU A 1 417 ? 16.740 8.770 -13.603 1.00 97.19 417 LEU A O 1
ATOM 3209 N N . VAL A 1 418 ? 17.273 10.621 -14.757 1.00 96.25 418 VAL A N 1
ATOM 3210 C CA . VAL A 1 418 ? 17.917 9.893 -15.857 1.00 96.25 418 VAL A CA 1
ATOM 3211 C C . VAL A 1 418 ? 19.195 9.203 -15.377 1.00 96.25 418 VAL A C 1
ATOM 3213 O O . VAL A 1 418 ? 19.360 8.011 -15.617 1.00 96.25 418 VAL A O 1
ATOM 3216 N N . SER A 1 419 ? 20.082 9.893 -14.651 1.00 96.19 419 SER A N 1
ATOM 3217 C CA . SER A 1 419 ? 21.359 9.313 -14.210 1.00 96.19 419 SER A CA 1
ATOM 3218 C C . SER A 1 419 ? 21.180 8.145 -13.235 1.00 96.19 419 SER A C 1
ATOM 3220 O O . SER A 1 419 ? 21.855 7.125 -13.384 1.00 96.19 419 SER A O 1
ATOM 3222 N N . SER A 1 420 ? 20.243 8.257 -12.290 1.00 96.88 420 SER A N 1
ATOM 3223 C CA . SER A 1 420 ? 19.911 7.210 -11.320 1.00 96.88 420 SER A CA 1
ATOM 3224 C C . SER A 1 420 ? 19.300 5.970 -11.978 1.00 96.88 420 SER A C 1
ATOM 3226 O O . SER A 1 420 ? 19.508 4.859 -11.497 1.00 96.88 420 SER A O 1
ATOM 3228 N N . SER A 1 421 ? 18.546 6.128 -13.072 1.00 97.38 421 SER A N 1
ATOM 3229 C CA . SER A 1 421 ? 17.814 5.019 -13.705 1.00 97.38 421 SER A CA 1
ATOM 3230 C C . SER A 1 421 ? 18.510 4.411 -14.928 1.00 97.38 421 SER A C 1
ATOM 3232 O O . SER A 1 421 ? 18.2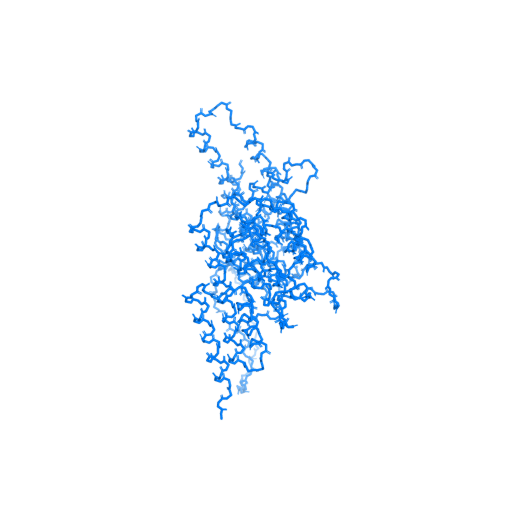43 3.256 -15.262 1.00 97.38 421 SER A O 1
ATOM 3234 N N . TRP A 1 422 ? 19.434 5.141 -15.565 1.00 95.19 422 TRP A N 1
ATOM 3235 C CA . TRP A 1 422 ? 20.045 4.784 -16.850 1.00 95.19 422 TRP A CA 1
ATOM 3236 C C . TRP A 1 422 ? 20.594 3.357 -16.899 1.00 95.19 422 TRP A C 1
ATOM 3238 O O . TRP A 1 422 ? 20.221 2.574 -17.770 1.00 95.19 422 TRP A O 1
ATOM 3248 N N . CYS A 1 423 ? 21.471 3.002 -15.956 1.00 93.62 423 CYS A N 1
ATOM 3249 C CA . CYS A 1 423 ? 22.152 1.709 -15.974 1.00 93.62 423 CYS A CA 1
ATOM 3250 C C . CYS A 1 423 ? 21.173 0.540 -15.802 1.00 93.62 423 CYS A C 1
ATOM 3252 O O . CYS A 1 423 ? 21.254 -0.436 -16.548 1.00 93.62 423 CYS A O 1
ATOM 3254 N N . GLY A 1 424 ? 20.247 0.642 -14.845 1.00 94.38 424 GLY A N 1
ATOM 3255 C CA . GLY A 1 424 ? 19.272 -0.411 -14.566 1.00 94.38 424 GLY A CA 1
ATOM 3256 C C . GLY A 1 424 ? 18.270 -0.595 -15.706 1.00 94.38 424 GLY A C 1
ATOM 3257 O O . GLY A 1 424 ? 18.040 -1.727 -16.134 1.00 94.38 424 GLY A O 1
ATOM 3258 N N . LEU A 1 425 ? 17.737 0.506 -16.252 1.00 96.50 425 LEU A N 1
ATOM 3259 C CA . LEU A 1 425 ? 16.814 0.472 -17.389 1.00 96.50 425 LEU A CA 1
ATOM 3260 C C . LEU A 1 425 ? 17.488 -0.082 -18.642 1.00 96.50 425 LEU A C 1
ATOM 3262 O O . LEU A 1 425 ? 16.967 -1.017 -19.242 1.00 96.50 425 LEU A O 1
ATOM 3266 N N . LEU A 1 426 ? 18.657 0.442 -19.018 1.00 94.94 426 LEU A N 1
ATOM 3267 C CA . LEU A 1 426 ? 19.349 0.014 -20.232 1.00 94.94 426 LEU A CA 1
ATOM 3268 C C . LEU A 1 426 ? 19.715 -1.471 -20.169 1.00 94.94 426 LEU A C 1
ATOM 3270 O O . LEU A 1 426 ? 19.484 -2.202 -21.131 1.00 94.94 426 LEU A O 1
ATOM 3274 N N . ALA A 1 427 ? 20.250 -1.933 -19.037 1.00 94.56 427 ALA A N 1
ATOM 3275 C CA . ALA A 1 427 ? 20.660 -3.323 -18.882 1.00 94.56 427 ALA A CA 1
ATOM 3276 C C . ALA A 1 427 ? 19.473 -4.301 -18.909 1.00 94.56 427 ALA A C 1
ATOM 3278 O O . ALA A 1 427 ? 19.620 -5.430 -19.380 1.00 94.56 427 ALA A O 1
ATOM 3279 N N . ALA A 1 428 ? 18.305 -3.893 -18.407 1.00 95.94 428 ALA A N 1
ATOM 3280 C CA . ALA A 1 428 ? 17.111 -4.729 -18.395 1.00 95.94 428 ALA A CA 1
ATOM 3281 C C . ALA A 1 428 ? 16.352 -4.689 -19.729 1.00 95.94 428 ALA A C 1
ATOM 3283 O O . ALA A 1 428 ? 16.019 -5.741 -20.269 1.00 95.94 428 ALA A O 1
ATOM 3284 N N . LEU A 1 429 ? 16.126 -3.497 -20.290 1.00 96.19 429 LEU A N 1
ATOM 3285 C CA . LEU A 1 429 ? 15.421 -3.322 -21.561 1.00 96.19 429 LEU A CA 1
ATOM 3286 C C . LEU A 1 429 ? 16.204 -3.922 -22.731 1.00 96.19 429 LEU A C 1
ATOM 3288 O O . LEU A 1 429 ? 15.589 -4.551 -23.581 1.00 96.19 429 LEU A O 1
ATOM 3292 N N . SER A 1 430 ? 17.540 -3.821 -22.746 1.00 95.75 430 SER A N 1
ATOM 3293 C CA . SER A 1 430 ? 18.354 -4.470 -23.789 1.00 95.75 430 SER A CA 1
ATOM 3294 C C . SER A 1 430 ? 18.233 -5.994 -23.730 1.00 95.75 430 SER A C 1
ATOM 3296 O O . SER A 1 430 ? 18.055 -6.638 -24.757 1.00 95.75 430 SER A O 1
ATOM 3298 N N . LEU A 1 431 ? 18.257 -6.578 -22.523 1.00 95.50 431 LEU A N 1
ATOM 3299 C CA . LEU A 1 431 ? 18.050 -8.017 -22.353 1.00 95.50 431 LEU A CA 1
ATOM 3300 C C . LEU A 1 431 ? 16.651 -8.444 -22.814 1.00 95.50 431 LEU A C 1
ATOM 3302 O O . LEU A 1 431 ? 16.512 -9.462 -23.483 1.00 95.50 431 LEU A O 1
ATOM 3306 N N . LEU A 1 432 ? 15.616 -7.690 -22.439 1.00 95.19 432 LEU A N 1
ATOM 3307 C CA . LEU A 1 432 ? 14.240 -7.987 -22.835 1.00 95.19 432 LEU A CA 1
ATOM 3308 C C . LEU A 1 432 ? 14.032 -7.815 -24.342 1.00 95.19 432 LEU A C 1
ATOM 3310 O O . LEU A 1 432 ? 13.288 -8.595 -24.927 1.00 95.19 432 LEU A O 1
ATOM 3314 N N . LEU A 1 433 ? 14.709 -6.849 -24.969 1.00 95.50 433 LEU A N 1
ATOM 3315 C CA . LEU A 1 433 ? 14.704 -6.662 -26.417 1.00 95.50 433 LEU A CA 1
ATOM 3316 C C . LEU A 1 433 ? 15.313 -7.877 -27.125 1.00 95.50 433 LEU A C 1
ATOM 3318 O O . LEU A 1 433 ? 14.673 -8.443 -28.005 1.00 95.50 433 LEU A O 1
ATOM 3322 N N . ASP A 1 434 ? 16.494 -8.320 -26.685 1.00 94.19 434 ASP A N 1
ATOM 3323 C CA . ASP A 1 434 ? 17.165 -9.514 -27.217 1.00 94.19 434 ASP A CA 1
ATOM 3324 C C . ASP A 1 434 ? 16.346 -10.795 -26.993 1.00 94.19 434 ASP A C 1
ATOM 3326 O O . ASP A 1 434 ? 16.421 -11.737 -27.781 1.00 94.19 434 ASP A O 1
ATOM 3330 N N . ALA A 1 435 ? 15.584 -10.849 -25.898 1.00 93.56 435 ALA A N 1
ATOM 3331 C CA . ALA A 1 435 ? 14.764 -11.996 -25.535 1.00 93.56 435 ALA A CA 1
ATOM 3332 C C . ALA A 1 435 ? 13.376 -11.992 -26.195 1.00 93.56 435 ALA A C 1
ATOM 3334 O O . ALA A 1 435 ? 12.686 -13.008 -26.152 1.00 93.56 435 ALA A O 1
ATOM 3335 N N . SER A 1 436 ? 12.911 -10.866 -26.735 1.00 92.62 436 SER A N 1
ATOM 3336 C CA . SER A 1 436 ? 11.530 -10.714 -27.192 1.00 92.62 436 SER A CA 1
ATOM 3337 C C . SER A 1 436 ? 11.218 -11.646 -28.365 1.00 92.62 436 SER A C 1
ATOM 3339 O O . SER A 1 436 ? 11.948 -11.694 -29.353 1.00 92.62 436 SER A O 1
ATOM 3341 N N . THR A 1 437 ? 10.117 -12.395 -28.265 1.00 90.38 437 THR A N 1
ATOM 3342 C CA . THR A 1 437 ? 9.660 -13.308 -29.332 1.00 90.38 437 THR A CA 1
ATOM 3343 C C . THR A 1 437 ? 8.484 -12.761 -30.142 1.00 90.38 437 THR A C 1
ATOM 3345 O O . THR A 1 437 ? 8.123 -13.343 -31.162 1.00 90.38 437 THR A O 1
ATOM 3348 N N . GLU A 1 438 ? 7.888 -11.646 -29.707 1.00 88.31 438 GLU A N 1
ATOM 3349 C CA . GLU A 1 438 ? 6.700 -11.042 -30.313 1.00 88.31 438 GLU A CA 1
ATOM 3350 C C . GLU A 1 438 ? 6.984 -9.613 -30.795 1.00 88.31 438 GLU A C 1
ATOM 3352 O O . GLU A 1 438 ?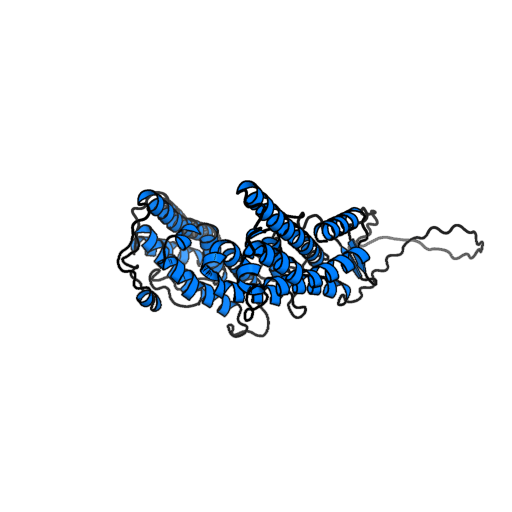 7.678 -8.836 -30.132 1.00 88.31 438 GLU A O 1
ATOM 3357 N N . GLU A 1 439 ? 6.401 -9.234 -31.934 1.00 88.56 439 GLU A N 1
ATOM 3358 C CA . GLU A 1 439 ? 6.557 -7.897 -32.518 1.00 88.56 439 GLU A CA 1
ATOM 3359 C C . GLU A 1 439 ? 6.022 -6.789 -31.598 1.00 88.56 439 GLU A C 1
ATOM 3361 O O . GLU A 1 439 ? 6.696 -5.779 -31.424 1.00 88.56 439 GLU A O 1
ATOM 3366 N N . ALA A 1 440 ? 4.873 -6.991 -30.943 1.00 89.38 440 ALA A N 1
ATOM 3367 C CA . ALA A 1 440 ? 4.257 -5.978 -30.081 1.00 89.38 440 ALA A CA 1
ATOM 3368 C C . ALA A 1 440 ? 5.133 -5.616 -28.868 1.00 89.38 440 ALA A C 1
ATOM 3370 O O . ALA A 1 440 ? 5.373 -4.438 -28.602 1.00 89.38 440 ALA A O 1
ATOM 3371 N N . ALA A 1 441 ? 5.660 -6.621 -28.158 1.00 89.38 441 ALA A N 1
ATOM 3372 C CA . ALA A 1 441 ? 6.572 -6.396 -27.037 1.00 89.38 441 ALA A CA 1
ATOM 3373 C C . ALA A 1 441 ? 7.877 -5.725 -27.498 1.00 89.38 441 ALA A C 1
ATOM 3375 O O . ALA A 1 441 ? 8.369 -4.809 -26.840 1.00 89.38 441 ALA A O 1
ATOM 3376 N N . THR A 1 442 ? 8.401 -6.138 -28.657 1.00 93.06 442 THR A N 1
ATOM 3377 C CA . THR A 1 442 ? 9.600 -5.550 -29.277 1.00 93.06 442 THR A CA 1
ATOM 3378 C C . THR A 1 442 ? 9.393 -4.073 -29.600 1.00 93.06 442 THR A C 1
ATOM 3380 O O . THR A 1 442 ? 10.216 -3.233 -29.238 1.00 93.06 442 THR A O 1
ATOM 3383 N N . GLU A 1 443 ? 8.275 -3.740 -30.246 1.00 94.06 443 GLU A N 1
ATOM 3384 C CA . GLU A 1 443 ? 7.917 -2.370 -30.601 1.00 94.06 443 GLU A CA 1
ATOM 3385 C C . GLU A 1 443 ? 7.765 -1.492 -29.353 1.00 94.06 443 GLU A C 1
ATOM 3387 O O . GLU A 1 443 ? 8.272 -0.370 -29.325 1.00 94.06 443 GLU A O 1
ATOM 3392 N N . GLU A 1 444 ? 7.125 -2.002 -28.299 1.00 93.19 444 GLU A N 1
ATOM 3393 C CA . GLU A 1 444 ? 6.930 -1.259 -27.053 1.00 93.19 444 GLU A CA 1
ATOM 3394 C C . GLU A 1 444 ? 8.254 -0.988 -26.321 1.00 93.19 444 GLU A C 1
ATOM 3396 O O . GLU A 1 444 ? 8.472 0.121 -25.824 1.00 93.19 444 GLU A O 1
ATOM 3401 N N . ILE A 1 445 ? 9.179 -1.957 -26.312 1.00 94.94 445 ILE A N 1
ATOM 3402 C CA . ILE A 1 445 ? 10.524 -1.774 -25.746 1.00 94.94 445 ILE A CA 1
ATOM 3403 C C . ILE A 1 445 ? 11.291 -0.718 -26.546 1.00 94.94 445 ILE A C 1
ATOM 3405 O O . ILE A 1 445 ? 11.853 0.202 -25.954 1.00 94.94 445 ILE A O 1
ATOM 3409 N N . LEU A 1 446 ? 11.277 -0.798 -27.880 1.00 95.88 446 LEU A N 1
ATOM 3410 C CA . LEU A 1 446 ? 11.960 0.172 -28.740 1.00 95.88 446 LEU A CA 1
ATOM 3411 C C . LEU A 1 446 ? 11.396 1.587 -28.575 1.00 95.88 446 LEU A C 1
ATOM 3413 O O . LEU A 1 446 ? 12.169 2.532 -28.422 1.00 95.88 446 LEU A O 1
ATOM 3417 N N . LYS A 1 447 ? 10.066 1.742 -28.536 1.00 95.00 447 LYS A N 1
ATOM 3418 C CA . LYS A 1 447 ? 9.412 3.033 -28.256 1.00 95.00 447 LYS A CA 1
ATOM 3419 C C . LYS A 1 447 ? 9.815 3.575 -26.893 1.00 95.00 447 LYS A C 1
ATOM 3421 O O . LYS A 1 447 ? 10.092 4.762 -26.764 1.00 95.00 447 LYS A O 1
ATOM 3426 N N . THR A 1 448 ? 9.869 2.712 -25.886 1.00 94.44 448 THR A N 1
ATOM 3427 C CA . THR A 1 448 ? 10.286 3.084 -24.531 1.00 94.44 448 THR A CA 1
ATOM 3428 C C . THR A 1 448 ? 11.738 3.546 -24.496 1.00 94.44 448 THR A C 1
ATOM 3430 O O . THR A 1 448 ? 12.027 4.608 -23.954 1.00 94.44 448 THR A O 1
ATOM 3433 N N . MET A 1 449 ? 12.650 2.813 -25.137 1.00 94.50 449 MET A N 1
ATOM 3434 C CA . MET A 1 449 ? 14.056 3.215 -25.244 1.00 94.50 449 MET A CA 1
ATOM 3435 C C . MET A 1 449 ? 14.217 4.528 -26.017 1.00 94.50 449 MET A C 1
ATOM 3437 O O . MET A 1 449 ? 15.004 5.374 -25.607 1.00 94.50 449 MET A O 1
ATOM 3441 N N . GLN A 1 450 ? 13.444 4.730 -27.088 1.00 94.50 450 GLN A N 1
ATOM 3442 C CA . GLN A 1 450 ? 13.443 5.975 -27.858 1.00 94.50 450 GLN A CA 1
ATOM 3443 C C . GLN A 1 450 ? 12.904 7.166 -27.055 1.00 94.50 450 GLN A C 1
ATOM 3445 O O . GLN A 1 450 ? 13.383 8.273 -27.246 1.00 94.50 450 GLN A O 1
ATOM 3450 N N . ARG A 1 451 ? 11.906 6.962 -26.186 1.00 92.44 451 ARG A N 1
ATOM 3451 C CA . ARG A 1 451 ? 11.383 8.013 -25.294 1.00 92.44 451 ARG A CA 1
ATOM 3452 C C . ARG A 1 451 ? 12.359 8.383 -24.180 1.00 92.44 451 ARG A C 1
ATOM 3454 O O . ARG A 1 451 ? 12.294 9.497 -23.675 1.00 92.44 451 ARG A O 1
ATOM 3461 N N . PHE A 1 452 ? 13.176 7.427 -23.743 1.00 91.69 452 PHE A N 1
ATOM 3462 C CA . PHE A 1 452 ? 14.137 7.630 -22.661 1.00 91.69 452 PHE A CA 1
ATOM 3463 C C . PHE A 1 452 ? 15.445 8.283 -23.130 1.00 91.69 452 PHE A C 1
ATOM 3465 O O . PHE A 1 452 ? 16.084 8.980 -22.342 1.00 91.69 452 PHE A O 1
ATOM 3472 N N . ALA A 1 453 ? 15.848 8.022 -24.378 1.00 85.06 453 ALA A N 1
ATOM 3473 C CA . ALA A 1 453 ? 16.998 8.641 -25.039 1.00 85.06 453 ALA A CA 1
ATOM 3474 C C . ALA A 1 453 ? 16.705 10.091 -25.441 1.00 85.06 453 ALA A C 1
ATOM 3476 O O . ALA A 1 453 ? 17.631 10.922 -25.287 1.00 85.06 453 ALA A O 1
#